Protein AF-A0A960HVT4-F1 (afdb_monomer_lite)

Sequence (441 aa):
MSGVLVDRPEQLAEAWLELVRDTERRHRLRAGAVRRAEACSWDATVDRFEEICEEAVQRHRRSLRLPRGSWSGPDERVSVDQLRHEGERAEDRPELSGIPVGTGRPGLQVVRDRPDLSIVLPAFNEAARLPRSIPQLAEHLASRSERTEVIVVDDGSTDDTLEVGTELLRSIPHSGVFSLGHHAGKGAAVRAGVARASGHRIVFMDADMATDLDYLDPLLAALEETHIAVGSRSAPGAVTSGVTPSSDAAHRAFNALARSVTGLDIADFQCGFKGFRGSTGRLLFHLLHERGYAFDVELLSMADRIGFEIAEIPVHWRAVRGSHVRIVVDSALMTYQVARITRRRQTQRLAALEAWHRSPDVAVDDLVREVGDRLPVPAPIVPWEKGVLVLLPFIEAVDTNDLARVVEQDLDGVLVRPTTVDAGSLLDPSNHRLRSALSAP

Foldseek 3Di:
DPDLPQVCLVVLLVLLVVLLVLLVVVVVCVVPDDDPVSVVVNVVSLVVLLVSLVVSVVVRVVVVPDDPPPPPDPPDDPDPVVVPPPPDDDPDDDDDDDADQDPDADAPDQAPDAWQEEEEEEDAQCLVQLVPQLVVVLVVCVPDPTQYEYEYEYQQYPDCCQVSNQVSCVSHPNYHYYYPNHRQADLQRRLSSLLVHQHQKYKYAYSNCQFPPVCVVVQVVVVVVFFKEAEACFPPPAAEEPDDPLLVVLQQSLQSLLCVLLVDPDRGLQHRIMMGRSQLSLVLSLQFDDRYRLSSSLSVSVCVLLPTDYHYDRTYGYDDPDDPDPSSVSSSVSSSVSNVSSVDQQFDKWKKKFKAFQDLPDDQVVLQVLLCVQQSGRHDWFDDDSHIMTTDRSHDLVVSVVSQVSSVVSDPRMHMDIDIDGVNLSSDPVNVRNSVRRRDD

Radius of gyration: 23.19 Å; chains: 1; bounding box: 62×63×54 Å

Structure (mmCIF, N/CA/C/O backbone):
data_AF-A0A960HVT4-F1
#
_entry.id   AF-A0A960HVT4-F1
#
loop_
_atom_site.group_PDB
_atom_site.id
_atom_site.type_symbol
_atom_site.label_atom_id
_atom_site.label_alt_id
_atom_site.label_comp_id
_atom_site.label_asym_id
_atom_site.label_entity_id
_atom_site.label_seq_id
_atom_site.pdbx_PDB_ins_code
_atom_site.Cartn_x
_atom_site.Cartn_y
_atom_site.Cartn_z
_atom_site.occupancy
_atom_site.B_iso_or_equiv
_atom_site.auth_seq_id
_atom_site.auth_comp_id
_atom_site.auth_asym_id
_atom_site.auth_atom_id
_atom_site.pdbx_PDB_model_num
ATOM 1 N N . MET A 1 1 ? 14.008 13.014 -8.179 1.00 33.91 1 MET A N 1
ATOM 2 C CA . MET A 1 1 ? 15.467 12.962 -7.865 1.00 33.91 1 MET A CA 1
ATOM 3 C C . MET A 1 1 ? 16.253 12.180 -8.936 1.00 33.91 1 MET A C 1
ATOM 5 O O . MET A 1 1 ? 17.021 11.275 -8.624 1.00 33.91 1 MET A O 1
ATOM 9 N N . SER A 1 2 ? 16.120 12.549 -10.210 1.00 29.23 2 SER A N 1
ATOM 10 C CA . SER A 1 2 ? 16.871 11.956 -11.322 1.00 29.23 2 SER A CA 1
ATOM 11 C C . SER A 1 2 ? 18.232 12.638 -11.444 1.00 29.23 2 SER A C 1
ATOM 13 O O . SER A 1 2 ? 18.390 13.586 -12.211 1.00 29.23 2 SER A O 1
ATOM 15 N N . GLY A 1 3 ? 19.216 12.223 -10.647 1.00 35.22 3 GLY A N 1
ATOM 16 C CA . GLY A 1 3 ? 20.543 12.803 -10.832 1.00 35.22 3 GLY A CA 1
ATOM 17 C C . GLY A 1 3 ? 21.586 12.640 -9.752 1.00 35.22 3 GLY A C 1
ATOM 18 O O . GLY A 1 3 ? 22.552 13.380 -9.854 1.00 35.22 3 GLY A O 1
ATOM 19 N N . VAL A 1 4 ? 21.484 11.713 -8.786 1.00 38.72 4 VAL A N 1
ATOM 20 C CA . VAL A 1 4 ? 22.649 11.398 -7.935 1.00 38.72 4 VAL A CA 1
ATOM 21 C C . VAL A 1 4 ? 23.735 10.767 -8.820 1.00 38.72 4 VAL A C 1
ATOM 23 O O . VAL A 1 4 ? 23.851 9.551 -8.943 1.00 38.72 4 VAL A O 1
ATOM 26 N N . LEU A 1 5 ? 24.505 11.609 -9.509 1.00 41.00 5 LEU A N 1
ATOM 27 C CA . LEU A 1 5 ? 25.819 11.286 -10.031 1.00 41.00 5 LEU A CA 1
ATOM 28 C C . LEU A 1 5 ? 26.685 11.099 -8.794 1.00 41.00 5 LEU A C 1
ATOM 30 O O . LEU A 1 5 ? 27.136 12.053 -8.163 1.00 41.00 5 LEU A O 1
ATOM 34 N N . VAL A 1 6 ? 26.817 9.845 -8.381 1.00 47.88 6 VAL A N 1
ATOM 35 C CA . VAL A 1 6 ? 27.831 9.458 -7.414 1.00 47.88 6 VAL A CA 1
ATOM 36 C C . VAL A 1 6 ? 29.154 9.634 -8.151 1.00 47.88 6 VAL A C 1
ATOM 38 O O . VAL A 1 6 ? 29.450 8.841 -9.033 1.00 47.88 6 VAL A O 1
ATOM 41 N N . ASP A 1 7 ? 29.931 10.672 -7.827 1.00 47.91 7 ASP A N 1
ATOM 42 C CA . ASP A 1 7 ? 31.234 10.958 -8.466 1.00 47.91 7 ASP A CA 1
ATOM 43 C C . ASP A 1 7 ? 32.242 9.795 -8.334 1.00 47.91 7 ASP A C 1
ATOM 45 O O . ASP A 1 7 ? 33.246 9.747 -9.039 1.00 47.91 7 ASP A O 1
ATOM 49 N N . ARG A 1 8 ? 31.982 8.839 -7.429 1.00 60.31 8 ARG A N 1
ATOM 50 C CA . ARG A 1 8 ? 32.751 7.597 -7.250 1.00 60.31 8 ARG A CA 1
ATOM 51 C C . ARG A 1 8 ? 31.817 6.385 -7.134 1.00 60.31 8 ARG A C 1
ATOM 53 O O . ARG A 1 8 ? 31.668 5.836 -6.041 1.00 60.31 8 ARG A O 1
ATOM 60 N N . PRO A 1 9 ? 31.164 5.962 -8.232 1.00 54.12 9 PRO A N 1
ATOM 61 C CA . PRO A 1 9 ? 30.212 4.853 -8.199 1.00 54.12 9 PRO A CA 1
ATOM 62 C C . PRO A 1 9 ? 30.898 3.532 -7.826 1.00 54.12 9 PRO A C 1
ATOM 64 O O . PRO A 1 9 ? 30.269 2.659 -7.242 1.00 54.12 9 PRO A O 1
ATOM 67 N N . GLU A 1 10 ? 32.202 3.417 -8.089 1.00 58.94 10 GLU A N 1
ATOM 68 C CA . GLU A 1 10 ? 33.007 2.240 -7.758 1.00 58.94 10 GLU A CA 1
ATOM 69 C C . GLU A 1 10 ? 33.188 2.046 -6.248 1.00 58.94 10 GLU A C 1
ATOM 71 O O . GLU A 1 10 ? 33.090 0.923 -5.771 1.00 58.94 10 GLU A O 1
ATOM 76 N N . GLN A 1 11 ? 33.346 3.125 -5.474 1.00 63.59 11 GLN A N 1
ATOM 77 C CA . GLN A 1 11 ? 33.455 3.033 -4.010 1.00 63.59 11 GLN A CA 1
ATOM 78 C C . GLN A 1 11 ? 32.131 2.621 -3.363 1.00 63.59 11 GLN A C 1
ATOM 80 O O . GLN A 1 11 ? 32.109 1.832 -2.423 1.00 63.59 11 GLN A O 1
ATOM 85 N N . LEU A 1 12 ? 31.020 3.140 -3.892 1.00 58.28 12 LEU A N 1
ATOM 86 C CA . LEU A 1 12 ? 29.679 2.753 -3.464 1.00 58.28 12 LEU A CA 1
ATOM 87 C C . LEU A 1 12 ? 29.401 1.280 -3.804 1.00 58.28 12 LEU A C 1
ATOM 89 O O . LEU A 1 12 ? 28.848 0.548 -2.988 1.00 58.28 12 LEU A O 1
ATOM 93 N N . ALA A 1 13 ? 29.819 0.844 -4.996 1.00 59.00 13 ALA A N 1
ATOM 94 C CA . ALA A 1 13 ? 29.702 -0.539 -5.436 1.00 59.00 13 ALA A CA 1
ATOM 95 C C . ALA A 1 13 ? 30.556 -1.489 -4.584 1.00 59.00 13 ALA A C 1
ATOM 97 O O . ALA A 1 13 ? 30.077 -2.554 -4.212 1.00 59.00 13 ALA A O 1
ATOM 98 N N . GLU A 1 14 ? 31.790 -1.111 -4.248 1.00 66.25 14 GLU A N 1
ATOM 99 C CA . GLU A 1 14 ? 32.691 -1.911 -3.414 1.00 66.25 14 GLU A CA 1
ATOM 100 C C . GLU A 1 14 ? 32.143 -2.076 -1.991 1.00 66.25 14 GLU A C 1
ATOM 102 O O . GLU A 1 14 ? 32.024 -3.204 -1.513 1.00 66.25 14 GLU A O 1
ATOM 107 N N . ALA A 1 15 ? 31.705 -0.980 -1.361 1.00 64.94 15 ALA A N 1
ATOM 108 C CA . ALA A 1 15 ? 31.087 -1.016 -0.036 1.00 64.94 15 ALA A CA 1
ATOM 109 C C . ALA A 1 15 ? 29.774 -1.824 -0.029 1.00 64.94 15 ALA A C 1
ATOM 111 O O . ALA A 1 15 ? 29.502 -2.580 0.903 1.00 64.94 15 ALA A O 1
ATOM 112 N N . TRP A 1 16 ? 28.970 -1.719 -1.094 1.00 62.62 16 TRP A N 1
ATOM 113 C CA . TRP A 1 16 ? 27.757 -2.523 -1.256 1.00 62.62 16 TRP A CA 1
ATOM 114 C C . TRP A 1 16 ? 28.079 -4.012 -1.435 1.00 62.62 16 TRP A C 1
ATOM 116 O O . TRP A 1 16 ? 27.457 -4.856 -0.793 1.00 62.62 16 TRP A O 1
ATOM 126 N N . LEU A 1 17 ? 29.075 -4.356 -2.256 1.00 66.50 17 LEU A N 1
ATOM 127 C CA . LEU A 1 17 ? 29.521 -5.739 -2.442 1.00 66.50 17 LEU A CA 1
ATOM 128 C C . LEU A 1 17 ? 30.077 -6.339 -1.148 1.00 66.50 17 LEU A C 1
ATOM 130 O O . LEU A 1 17 ? 29.849 -7.519 -0.886 1.00 66.50 17 LEU A O 1
ATOM 134 N N . GLU A 1 18 ? 30.793 -5.558 -0.340 1.00 71.69 18 GLU A N 1
ATOM 135 C CA . GLU A 1 18 ? 31.268 -5.980 0.980 1.00 71.69 18 GLU A CA 1
ATOM 136 C C . GLU A 1 18 ? 30.091 -6.309 1.909 1.00 71.69 18 GLU A C 1
ATOM 138 O O . GLU A 1 18 ? 30.036 -7.406 2.469 1.00 71.69 18 GLU A O 1
ATOM 143 N N . LEU A 1 19 ? 29.098 -5.420 1.979 1.00 67.88 19 LEU A N 1
ATOM 144 C CA . LEU A 1 19 ? 27.886 -5.624 2.768 1.00 67.88 19 LEU A CA 1
ATOM 145 C C . LEU A 1 19 ? 27.081 -6.849 2.300 1.00 67.88 19 LEU A C 1
ATOM 147 O O . LEU A 1 19 ? 26.645 -7.657 3.122 1.00 67.88 19 LEU A O 1
ATOM 151 N N . VAL A 1 20 ? 26.915 -7.038 0.985 1.00 64.31 20 VAL A N 1
ATOM 152 C CA . VAL A 1 20 ? 26.242 -8.218 0.412 1.00 64.31 20 VAL A CA 1
ATOM 153 C C . VAL A 1 20 ? 26.996 -9.500 0.770 1.00 64.31 20 VAL A C 1
ATOM 155 O O . VAL A 1 20 ? 26.377 -10.461 1.228 1.00 64.31 20 VAL A O 1
ATOM 158 N N . ARG A 1 21 ? 28.329 -9.524 0.633 1.00 69.06 21 ARG A N 1
ATOM 159 C CA . ARG A 1 21 ? 29.151 -10.694 0.994 1.00 69.06 21 ARG A CA 1
ATOM 160 C C . ARG A 1 21 ? 29.034 -11.041 2.476 1.00 69.06 21 ARG A C 1
ATOM 162 O O . ARG A 1 21 ? 28.941 -12.223 2.808 1.00 69.06 21 ARG A O 1
ATOM 169 N N . ASP A 1 22 ? 29.018 -10.045 3.358 1.00 68.38 22 ASP A N 1
ATOM 170 C CA . ASP A 1 22 ? 28.868 -10.275 4.798 1.00 68.38 22 ASP A CA 1
ATOM 171 C C . ASP A 1 22 ? 27.443 -10.747 5.159 1.00 68.38 22 ASP A C 1
ATOM 173 O O . ASP A 1 22 ? 27.266 -11.675 5.956 1.00 68.38 22 ASP A O 1
ATOM 177 N N . THR A 1 23 ? 26.423 -10.234 4.456 1.00 62.81 23 THR A N 1
ATOM 178 C CA . THR A 1 23 ? 25.032 -10.726 4.539 1.00 62.81 23 THR A CA 1
ATOM 179 C C . THR A 1 23 ? 24.932 -12.197 4.133 1.00 62.81 23 THR A C 1
ATOM 181 O O . THR A 1 23 ? 24.354 -13.014 4.853 1.00 62.81 23 THR A O 1
ATOM 184 N N . GLU A 1 24 ? 25.510 -12.565 2.986 1.00 63.91 24 GLU A N 1
ATOM 185 C CA . GLU A 1 24 ? 25.515 -13.946 2.499 1.00 63.91 24 GLU A CA 1
ATOM 186 C C . GLU A 1 24 ? 26.251 -14.885 3.454 1.00 63.91 24 GLU A C 1
ATOM 188 O O . GLU A 1 24 ? 25.811 -16.017 3.680 1.00 63.91 24 GLU A O 1
ATOM 193 N N . ARG A 1 25 ? 27.371 -14.428 4.026 1.00 67.19 25 ARG A N 1
ATOM 194 C CA . ARG A 1 25 ? 28.128 -15.179 5.030 1.00 67.19 25 ARG A CA 1
ATOM 195 C C . ARG A 1 25 ? 27.251 -15.477 6.243 1.00 67.19 25 ARG A C 1
ATOM 197 O O . ARG A 1 25 ? 27.186 -16.624 6.677 1.00 67.19 25 ARG A O 1
ATOM 204 N N . ARG A 1 26 ? 26.506 -14.489 6.738 1.00 63.78 26 ARG A N 1
ATOM 205 C CA . ARG A 1 26 ? 25.565 -14.659 7.854 1.00 63.78 26 ARG A CA 1
ATOM 206 C C . ARG A 1 26 ? 24.374 -15.536 7.538 1.00 63.78 26 ARG A C 1
ATOM 208 O O . ARG A 1 26 ? 23.984 -16.315 8.396 1.00 63.78 26 ARG A O 1
ATOM 215 N N . HIS A 1 27 ? 23.796 -15.441 6.344 1.00 56.75 27 HIS A N 1
ATOM 216 C CA . HIS A 1 27 ? 22.707 -16.336 5.949 1.00 56.75 27 HIS A CA 1
ATOM 217 C C . HIS A 1 27 ? 23.165 -17.800 5.966 1.00 56.75 27 HIS A C 1
ATOM 219 O O . HIS A 1 27 ? 22.446 -18.659 6.474 1.00 56.75 27 HIS A O 1
ATOM 225 N N . ARG A 1 28 ? 24.396 -18.075 5.511 1.00 58.94 28 ARG A N 1
ATOM 226 C CA . ARG A 1 28 ? 25.013 -19.408 5.614 1.00 58.94 28 ARG A CA 1
ATOM 227 C C . ARG A 1 28 ? 25.288 -19.824 7.064 1.00 58.94 28 ARG A C 1
ATOM 229 O O . ARG A 1 28 ? 25.157 -20.999 7.383 1.00 58.94 28 ARG A O 1
ATOM 236 N N . LEU A 1 29 ? 25.636 -18.880 7.941 1.00 55.75 29 LEU A N 1
ATOM 237 C CA . LEU A 1 29 ? 25.927 -19.144 9.356 1.00 55.75 29 LEU A CA 1
ATOM 238 C C . LEU A 1 29 ? 24.676 -19.214 10.254 1.00 55.75 29 LEU A C 1
ATOM 240 O O . LEU A 1 29 ? 24.694 -19.936 11.242 1.00 55.75 29 LEU A O 1
ATOM 244 N N . ARG A 1 30 ? 23.566 -18.532 9.936 1.00 48.78 30 ARG A N 1
ATOM 245 C CA . ARG A 1 30 ? 22.291 -18.604 10.687 1.00 48.78 30 ARG A CA 1
ATOM 246 C C . ARG A 1 30 ? 21.649 -19.994 10.634 1.00 48.78 30 ARG A C 1
ATOM 248 O O . ARG A 1 30 ? 20.931 -20.344 11.564 1.00 48.78 30 ARG A O 1
ATOM 255 N N . ALA A 1 31 ? 21.990 -20.815 9.638 1.00 48.84 31 ALA A N 1
ATOM 256 C CA . ALA A 1 31 ? 21.703 -22.253 9.641 1.00 48.84 31 ALA A CA 1
ATOM 257 C C . ALA A 1 31 ? 22.407 -23.017 10.794 1.00 48.84 31 ALA A C 1
ATOM 259 O O . ALA A 1 31 ? 22.105 -24.181 11.037 1.00 48.84 31 ALA A O 1
ATOM 260 N N . GLY A 1 32 ? 23.307 -22.360 11.536 1.00 46.69 32 GLY A N 1
ATOM 261 C CA . GLY A 1 32 ? 23.960 -22.852 12.746 1.00 46.69 32 GLY A CA 1
ATOM 262 C C . GLY A 1 32 ? 24.286 -21.716 13.729 1.00 46.69 32 GLY A C 1
ATOM 263 O O . GLY A 1 32 ? 25.438 -21.329 13.857 1.00 46.69 32 GLY A O 1
ATOM 264 N N . ALA A 1 33 ? 23.266 -21.178 14.411 1.00 52.72 33 ALA A N 1
ATOM 265 C CA . ALA A 1 33 ? 23.339 -20.351 15.633 1.00 52.72 33 ALA A CA 1
ATOM 266 C C . ALA A 1 33 ? 24.550 -19.384 15.779 1.00 52.72 33 ALA A C 1
ATOM 268 O O . ALA A 1 33 ? 25.591 -19.726 16.344 1.00 52.72 33 ALA A O 1
ATOM 269 N N . VAL A 1 34 ? 24.384 -18.119 15.370 1.00 51.41 34 VAL A N 1
ATOM 270 C CA . VAL A 1 34 ? 25.433 -17.078 15.456 1.00 51.41 34 VAL A CA 1
ATOM 271 C C . VAL A 1 34 ? 25.384 -16.263 16.762 1.00 51.41 34 VAL A C 1
ATOM 273 O O . VAL A 1 34 ? 24.319 -15.933 17.279 1.00 51.41 34 VAL A O 1
ATOM 276 N N . ARG A 1 35 ? 26.578 -15.917 17.281 1.00 53.00 35 ARG A N 1
ATOM 277 C CA . ARG A 1 35 ? 26.864 -15.213 18.551 1.00 53.00 35 ARG A CA 1
ATOM 278 C C . ARG A 1 35 ? 26.806 -13.673 18.449 1.00 53.00 35 ARG A C 1
ATOM 280 O O . ARG A 1 35 ? 27.122 -13.093 17.416 1.00 53.00 35 ARG A O 1
ATOM 287 N N . ARG A 1 36 ? 26.546 -13.006 19.590 1.00 47.22 36 ARG A N 1
ATOM 288 C CA . ARG A 1 36 ? 26.490 -11.531 19.798 1.00 47.22 36 ARG A CA 1
ATOM 289 C C . ARG A 1 36 ? 27.664 -10.709 19.231 1.00 47.22 36 ARG A C 1
ATOM 291 O O . ARG A 1 36 ? 27.467 -9.546 18.906 1.00 47.22 36 ARG A O 1
ATOM 298 N N . ALA A 1 37 ? 28.868 -11.272 19.128 1.00 50.16 37 ALA A N 1
ATOM 299 C CA . ALA A 1 37 ? 30.045 -10.542 18.642 1.00 50.16 37 ALA A CA 1
ATOM 300 C C . ALA A 1 37 ? 29.955 -10.206 17.144 1.00 50.16 37 ALA A C 1
ATOM 302 O O . ALA A 1 37 ? 30.357 -9.121 16.733 1.00 50.16 37 ALA A O 1
ATOM 303 N N . GLU A 1 38 ? 29.369 -11.097 16.340 1.00 54.59 38 GLU A N 1
ATOM 304 C CA . GLU A 1 38 ? 29.160 -10.817 14.921 1.00 54.59 38 GLU A CA 1
ATOM 305 C C . GLU A 1 38 ? 28.093 -9.737 14.750 1.00 54.59 38 GLU A C 1
ATOM 307 O O . GLU A 1 38 ? 28.285 -8.868 13.905 1.00 54.59 38 GLU A O 1
ATOM 312 N N . ALA A 1 39 ? 27.015 -9.742 15.560 1.00 51.84 39 ALA A N 1
ATOM 313 C CA . ALA A 1 39 ? 25.952 -8.719 15.559 1.00 51.84 39 ALA A CA 1
ATOM 314 C C . ALA A 1 39 ? 26.528 -7.296 15.615 1.00 51.84 39 ALA A C 1
ATOM 316 O O . ALA A 1 39 ? 26.250 -6.499 14.727 1.00 51.84 39 ALA A O 1
ATOM 317 N N . CYS A 1 40 ? 27.436 -7.055 16.562 1.00 51.56 40 CYS A N 1
ATOM 318 C CA . CYS A 1 40 ? 28.108 -5.768 16.745 1.00 51.56 40 CYS A CA 1
ATOM 319 C C . CYS A 1 40 ? 28.983 -5.368 15.537 1.00 51.56 40 CYS A C 1
ATOM 321 O O . CYS A 1 40 ? 29.020 -4.206 15.147 1.00 51.56 40 CYS A O 1
ATOM 323 N N . SER A 1 41 ? 29.655 -6.338 14.901 1.00 63.84 41 SER A N 1
ATOM 324 C CA . SER A 1 41 ? 30.448 -6.089 13.686 1.00 63.84 41 SER A CA 1
ATOM 325 C C . SER A 1 41 ? 29.584 -5.678 12.495 1.00 63.84 41 SER A C 1
ATOM 327 O O . SER A 1 41 ? 30.042 -4.923 11.650 1.00 63.84 41 SER A O 1
ATOM 329 N N . TRP A 1 42 ? 28.352 -6.175 12.416 1.00 60.50 42 TRP A N 1
ATOM 330 C CA . TRP A 1 42 ? 27.428 -5.846 11.333 1.00 60.50 42 TRP A CA 1
ATOM 331 C C . TRP A 1 42 ? 26.794 -4.484 11.499 1.00 60.50 42 TRP A C 1
ATOM 333 O O . TRP A 1 42 ? 26.709 -3.756 10.519 1.00 60.50 42 TRP A O 1
ATOM 343 N N . ASP A 1 43 ? 26.405 -4.126 12.722 1.00 62.34 43 ASP A N 1
ATOM 344 C CA . ASP A 1 43 ? 25.918 -2.777 13.000 1.00 62.34 43 ASP A CA 1
ATOM 345 C C . ASP A 1 43 ? 26.989 -1.750 12.611 1.00 62.34 43 ASP A C 1
ATOM 347 O O . ASP A 1 43 ? 26.680 -0.801 11.904 1.00 62.34 43 ASP A O 1
ATOM 351 N N . ALA A 1 44 ? 28.265 -2.022 12.915 1.00 66.50 44 ALA A N 1
ATOM 352 C CA . ALA A 1 44 ? 29.384 -1.187 12.478 1.00 66.50 44 ALA A CA 1
ATOM 353 C C . ALA A 1 44 ? 29.582 -1.157 10.945 1.00 66.50 44 ALA A C 1
ATOM 355 O O . ALA A 1 44 ? 29.906 -0.109 10.384 1.00 66.50 44 ALA A O 1
ATOM 356 N N . THR A 1 45 ? 29.397 -2.283 10.244 1.00 65.31 45 THR A N 1
ATOM 357 C CA . THR A 1 45 ? 29.458 -2.334 8.769 1.00 65.31 45 THR A CA 1
ATOM 358 C C . THR A 1 45 ? 28.318 -1.535 8.135 1.00 65.31 45 THR A C 1
ATOM 360 O O . THR A 1 45 ? 28.546 -0.786 7.185 1.00 65.31 45 THR A O 1
ATOM 363 N N . VAL A 1 46 ? 27.104 -1.659 8.678 1.00 64.19 46 VAL A N 1
ATOM 364 C CA . VAL A 1 46 ? 25.932 -0.882 8.264 1.00 64.19 46 VAL A CA 1
ATOM 365 C C . VAL A 1 46 ? 26.161 0.603 8.545 1.00 64.19 46 VAL A C 1
ATOM 367 O O . VAL A 1 46 ? 25.980 1.397 7.631 1.00 64.19 46 VAL A O 1
ATOM 370 N N . ASP A 1 47 ? 26.649 0.975 9.732 1.00 65.06 47 ASP A N 1
ATOM 371 C CA . ASP A 1 47 ? 26.973 2.363 10.104 1.00 65.06 47 ASP A CA 1
ATOM 372 C C . ASP A 1 47 ? 27.960 2.996 9.120 1.00 65.06 47 ASP A C 1
ATOM 374 O O . ASP A 1 47 ? 27.746 4.098 8.614 1.00 65.06 47 ASP A O 1
ATOM 378 N N . ARG A 1 48 ? 29.036 2.273 8.795 1.00 66.38 48 ARG A N 1
ATOM 379 C CA . ARG A 1 48 ? 30.052 2.736 7.846 1.00 66.38 48 ARG A CA 1
ATOM 380 C C . ARG A 1 48 ? 29.485 2.893 6.436 1.00 66.38 48 ARG A C 1
ATOM 382 O O . ARG A 1 48 ? 29.832 3.837 5.727 1.00 66.38 48 ARG A O 1
ATOM 389 N N . PHE A 1 49 ? 28.627 1.968 6.014 1.00 64.12 49 PHE A N 1
ATOM 390 C CA . PHE A 1 49 ? 27.943 2.063 4.730 1.00 64.12 49 PHE A CA 1
ATOM 391 C C . PHE A 1 49 ? 26.963 3.249 4.699 1.00 64.12 49 PHE A C 1
ATOM 393 O O . PHE A 1 49 ? 26.901 3.964 3.693 1.00 64.12 49 PHE A O 1
ATOM 400 N N . GLU A 1 50 ? 26.243 3.496 5.800 1.00 63.91 50 GLU A N 1
ATOM 401 C CA . GLU A 1 50 ? 25.366 4.657 5.961 1.00 63.91 50 GLU A CA 1
ATOM 402 C C . GLU A 1 50 ? 26.152 5.965 5.831 1.00 63.91 50 GLU A C 1
ATOM 404 O O . GLU A 1 50 ? 25.758 6.825 5.042 1.00 63.91 50 GLU A O 1
ATOM 409 N N . GLU A 1 51 ? 27.295 6.088 6.509 1.00 66.94 51 GLU A N 1
ATOM 410 C CA . GLU A 1 51 ? 28.161 7.271 6.450 1.00 66.94 51 GLU A CA 1
ATOM 411 C C . GLU A 1 51 ? 28.616 7.575 5.010 1.00 66.94 51 GLU A C 1
ATOM 413 O O . GLU A 1 51 ? 28.457 8.697 4.522 1.00 66.94 51 GLU A O 1
ATOM 418 N N . ILE A 1 52 ? 29.087 6.561 4.273 1.00 63.78 52 ILE A N 1
ATOM 419 C CA . ILE A 1 52 ? 29.515 6.702 2.869 1.00 63.78 52 ILE A CA 1
ATOM 420 C C . ILE A 1 52 ? 28.357 7.181 1.976 1.00 63.78 52 ILE A C 1
ATOM 422 O O . ILE A 1 52 ? 28.538 8.064 1.126 1.00 63.78 52 ILE A O 1
ATOM 426 N N . CYS A 1 53 ? 27.160 6.617 2.159 1.00 59.84 53 CYS A N 1
ATOM 427 C CA . CYS A 1 53 ? 25.976 6.991 1.388 1.00 59.84 53 CYS A CA 1
ATOM 428 C C . CYS A 1 53 ? 25.501 8.410 1.719 1.00 59.84 53 CYS A C 1
ATOM 430 O O . CYS A 1 53 ? 25.201 9.189 0.807 1.00 59.84 53 CYS A O 1
ATOM 432 N N . GLU A 1 54 ? 25.468 8.781 3.000 1.00 63.81 54 GLU A N 1
ATOM 433 C CA . GLU A 1 54 ? 25.103 10.128 3.436 1.00 63.81 54 GLU A CA 1
ATOM 434 C C . GLU A 1 54 ? 26.059 11.174 2.889 1.00 63.81 54 GLU A C 1
ATOM 436 O O . GLU A 1 54 ? 25.614 12.195 2.360 1.00 63.81 54 GLU A O 1
ATOM 441 N N . GLU A 1 55 ? 27.363 10.916 2.938 1.00 64.81 55 GLU A N 1
ATOM 442 C CA . GLU A 1 55 ? 28.352 11.801 2.343 1.00 64.81 55 GLU A CA 1
ATOM 443 C C . GLU A 1 55 ? 28.142 11.972 0.833 1.00 64.81 55 GLU A C 1
ATOM 445 O O . GLU A 1 55 ? 28.227 13.094 0.321 1.00 64.81 55 GLU A O 1
ATOM 450 N N . ALA A 1 56 ? 27.851 10.888 0.106 1.00 58.66 56 ALA A N 1
ATOM 451 C CA . ALA A 1 56 ? 27.568 10.940 -1.327 1.00 58.66 56 ALA A CA 1
ATOM 452 C C . ALA A 1 56 ? 26.315 11.784 -1.630 1.00 58.66 56 ALA A C 1
ATOM 454 O O . ALA A 1 56 ? 26.354 12.672 -2.488 1.00 58.66 56 ALA A O 1
ATOM 455 N N . VAL A 1 57 ? 25.229 11.587 -0.873 1.00 54.16 57 VAL A N 1
ATOM 456 C CA . VAL A 1 57 ? 23.983 12.363 -1.002 1.00 54.16 57 VAL A CA 1
ATOM 457 C C . VAL A 1 57 ? 24.196 13.834 -0.630 1.00 54.16 57 VAL A C 1
ATOM 459 O O . VAL A 1 57 ? 23.725 14.731 -1.335 1.00 54.16 57 VAL A O 1
ATOM 462 N N . GLN A 1 58 ? 24.917 14.116 0.458 1.00 58.62 58 GLN A N 1
ATOM 463 C CA . GLN A 1 58 ? 25.206 15.479 0.905 1.00 58.62 58 GLN A CA 1
ATOM 464 C C . GLN A 1 58 ? 26.092 16.231 -0.093 1.00 58.62 58 GLN A C 1
ATOM 466 O O . GLN A 1 58 ? 25.816 17.397 -0.382 1.00 58.62 58 GLN A O 1
ATOM 471 N N . ARG A 1 59 ? 27.130 15.592 -0.649 1.00 58.97 59 ARG A N 1
ATOM 472 C CA . ARG A 1 59 ? 27.968 16.193 -1.702 1.00 58.97 59 ARG A CA 1
ATOM 473 C C . ARG A 1 59 ? 27.155 16.489 -2.953 1.00 58.97 59 ARG A C 1
ATOM 475 O O . ARG A 1 59 ? 27.251 17.598 -3.473 1.00 58.97 59 ARG A O 1
ATOM 482 N N . HIS A 1 60 ? 26.291 15.565 -3.369 1.00 49.22 60 HIS A N 1
ATOM 483 C CA . HIS A 1 60 ? 25.403 15.792 -4.502 1.00 49.22 60 HIS A CA 1
ATOM 484 C C . HIS A 1 60 ? 24.467 16.994 -4.264 1.00 49.22 60 HIS A C 1
ATOM 486 O O . HIS A 1 60 ? 24.402 17.906 -5.090 1.00 49.22 60 HIS A O 1
ATOM 492 N N . ARG A 1 61 ? 23.844 17.094 -3.080 1.00 45.47 61 ARG A N 1
ATOM 493 C CA . ARG A 1 61 ? 23.040 18.271 -2.690 1.00 45.47 61 ARG A CA 1
ATOM 494 C C . ARG A 1 61 ? 23.839 19.579 -2.712 1.00 45.47 61 ARG A C 1
ATOM 496 O O . ARG A 1 61 ? 23.304 20.602 -3.126 1.00 45.47 61 ARG A O 1
ATOM 503 N N . ARG A 1 62 ? 25.111 19.560 -2.292 1.00 51.34 62 ARG A N 1
ATOM 504 C CA . ARG A 1 62 ? 26.007 20.734 -2.341 1.00 51.34 62 ARG A CA 1
ATOM 505 C C . ARG A 1 62 ? 26.396 21.110 -3.778 1.00 51.34 62 ARG A C 1
ATOM 507 O O . ARG A 1 62 ? 26.513 22.297 -4.070 1.00 51.34 62 ARG A O 1
ATOM 514 N N . SER A 1 63 ? 26.565 20.126 -4.665 1.00 41.72 63 SER A N 1
ATOM 515 C CA . SER A 1 63 ? 26.925 20.336 -6.076 1.00 41.72 63 SER A CA 1
ATOM 516 C C . SER A 1 63 ? 25.813 20.999 -6.897 1.00 41.72 63 SER A C 1
ATOM 518 O O . SER A 1 63 ? 26.102 21.746 -7.826 1.00 41.72 63 SER A O 1
ATOM 520 N N . LEU A 1 64 ? 24.549 20.813 -6.502 1.00 38.22 64 LEU A N 1
ATOM 521 C CA . LEU A 1 64 ? 23.387 21.341 -7.218 1.00 38.22 64 LEU A CA 1
ATOM 522 C C . LEU A 1 64 ? 23.125 22.847 -7.018 1.00 38.22 64 LEU A C 1
ATOM 524 O O . LEU A 1 64 ? 22.196 23.341 -7.645 1.00 38.22 64 LEU A O 1
ATOM 528 N N . ARG A 1 65 ? 23.885 23.572 -6.167 1.00 37.91 65 ARG A N 1
ATOM 529 C CA . ARG A 1 65 ? 23.670 25.002 -5.804 1.00 37.91 65 ARG A CA 1
ATOM 530 C C . ARG A 1 65 ? 22.195 25.440 -5.888 1.00 37.91 65 ARG A C 1
ATOM 532 O O . ARG A 1 65 ? 21.873 26.477 -6.461 1.00 37.91 65 ARG A O 1
ATOM 539 N N . LEU A 1 66 ? 21.287 24.667 -5.296 1.00 33.75 66 LEU A N 1
ATOM 540 C CA . LEU A 1 66 ? 19.947 25.173 -5.040 1.00 33.75 66 LEU A CA 1
ATOM 541 C C . LEU A 1 66 ? 20.088 26.210 -3.917 1.00 33.75 66 LEU A C 1
ATOM 543 O O . LEU A 1 66 ? 20.819 25.942 -2.952 1.00 33.75 66 LEU A O 1
ATOM 547 N N . PRO A 1 67 ? 19.472 27.401 -4.033 1.00 27.12 67 PRO A N 1
ATOM 548 C CA . PRO A 1 67 ? 19.506 28.387 -2.965 1.00 27.12 67 PRO A CA 1
ATOM 549 C C . PRO A 1 67 ? 19.101 27.719 -1.654 1.00 27.12 67 PRO A C 1
ATOM 551 O O . PRO A 1 67 ? 18.227 26.849 -1.644 1.00 27.12 67 PRO A O 1
ATOM 554 N N . ARG A 1 68 ? 19.715 28.129 -0.539 1.00 32.62 68 ARG A N 1
ATOM 555 C CA . ARG A 1 68 ? 19.184 27.836 0.796 1.00 32.62 68 ARG A CA 1
ATOM 556 C C . ARG A 1 68 ? 17.843 28.563 0.941 1.00 32.62 68 ARG A C 1
ATOM 558 O O . ARG A 1 68 ? 17.763 29.590 1.600 1.00 32.62 68 ARG A O 1
ATOM 565 N N . GLY A 1 69 ? 16.803 28.048 0.298 1.00 27.27 69 GLY A N 1
ATOM 566 C CA . GLY A 1 69 ? 15.440 28.282 0.716 1.00 27.27 69 GLY A CA 1
ATOM 567 C C . GLY A 1 69 ? 15.286 27.548 2.034 1.00 27.27 69 GLY A C 1
ATOM 568 O O . GLY A 1 69 ? 15.298 26.318 2.076 1.00 27.27 69 GLY A O 1
ATOM 569 N N . SER A 1 70 ? 15.225 28.307 3.119 1.00 28.31 70 SER A N 1
ATOM 570 C CA . SER A 1 70 ? 14.634 27.855 4.366 1.00 28.31 70 SER A CA 1
ATOM 571 C C . SER A 1 70 ? 13.203 27.420 4.063 1.00 28.31 70 SER A C 1
ATOM 573 O O . SER A 1 70 ? 12.290 28.238 4.057 1.00 28.31 70 SER A O 1
ATOM 575 N N . TRP A 1 71 ? 13.003 26.141 3.761 1.00 28.12 71 TRP A N 1
ATOM 576 C CA . TRP A 1 71 ? 11.673 25.559 3.818 1.00 28.12 71 TRP A CA 1
ATOM 577 C C . TRP A 1 71 ? 11.370 25.290 5.293 1.00 28.12 71 TRP A C 1
ATOM 579 O O . TRP A 1 71 ? 11.595 24.201 5.816 1.00 28.12 71 TRP A O 1
ATOM 589 N N . SER A 1 72 ? 10.925 26.333 5.989 1.00 25.48 72 SER A N 1
ATOM 590 C CA . SER A 1 72 ? 9.791 26.178 6.891 1.00 25.48 72 SER A CA 1
ATOM 591 C C . SER A 1 72 ? 8.624 25.701 6.024 1.00 25.48 72 SER A C 1
ATOM 593 O O . SER A 1 72 ? 8.478 26.164 4.891 1.00 25.48 72 SER A O 1
ATOM 595 N N . GLY A 1 73 ? 7.812 24.759 6.510 1.00 27.00 73 GLY A N 1
ATOM 596 C CA . GLY A 1 73 ? 6.528 24.465 5.865 1.00 27.00 73 GLY A CA 1
ATOM 597 C C . GLY A 1 73 ? 5.716 25.754 5.658 1.00 27.00 73 GLY A C 1
ATOM 598 O O . GLY A 1 73 ? 6.122 26.806 6.155 1.00 27.00 73 GLY A O 1
ATOM 599 N N . PRO A 1 74 ? 4.592 25.725 4.925 1.00 30.53 74 PRO A N 1
ATOM 600 C CA . PRO A 1 74 ? 3.745 26.903 4.797 1.00 30.53 74 PRO A CA 1
ATOM 601 C C . PRO A 1 74 ? 3.173 27.257 6.177 1.00 30.53 74 PRO A C 1
ATOM 603 O O . PRO A 1 74 ? 2.127 26.766 6.582 1.00 30.53 74 PRO A O 1
ATOM 606 N N . ASP A 1 75 ? 3.921 28.081 6.895 1.00 27.78 75 ASP A N 1
ATOM 607 C CA . ASP A 1 75 ? 3.570 28.791 8.112 1.00 27.78 75 ASP A CA 1
ATOM 608 C C . ASP A 1 75 ? 3.569 30.275 7.721 1.00 27.78 75 ASP A C 1
ATOM 610 O O . ASP A 1 75 ? 4.316 31.103 8.230 1.00 27.78 75 ASP A O 1
ATOM 614 N N . GLU A 1 76 ? 2.772 30.597 6.701 1.00 26.39 76 GLU A N 1
ATOM 615 C CA . GLU A 1 76 ? 2.393 31.966 6.385 1.00 26.39 76 GLU A CA 1
ATOM 616 C C . GLU A 1 76 ? 0.872 31.983 6.273 1.00 26.39 76 GLU A C 1
ATOM 618 O O . GLU A 1 76 ? 0.263 31.421 5.361 1.00 26.39 76 GLU A O 1
ATOM 623 N N . ARG A 1 77 ? 0.256 32.555 7.309 1.00 28.39 77 ARG A N 1
ATOM 624 C CA . ARG A 1 77 ? -1.177 32.801 7.405 1.00 28.39 77 ARG A CA 1
ATOM 625 C C . ARG A 1 77 ? -1.584 33.717 6.255 1.00 28.39 77 ARG A C 1
ATOM 627 O O . ARG A 1 77 ? -1.424 34.929 6.356 1.00 28.39 77 ARG A O 1
ATOM 634 N N . VAL A 1 78 ? -2.165 33.154 5.203 1.00 24.92 78 VAL A N 1
ATOM 635 C CA . VAL A 1 78 ? -3.015 33.939 4.307 1.00 24.92 78 VAL A CA 1
ATOM 636 C C . VAL A 1 78 ? -4.312 34.183 5.070 1.00 24.92 78 VAL A C 1
ATOM 638 O O . VAL A 1 78 ? -5.017 33.238 5.429 1.00 24.92 78 VAL A O 1
ATOM 641 N N . SER A 1 79 ? -4.587 35.442 5.416 1.00 25.67 79 SER A N 1
ATOM 642 C CA . SER A 1 79 ? -5.856 35.786 6.051 1.00 25.67 79 SER A CA 1
ATOM 643 C C . SER A 1 79 ? -6.991 35.578 5.046 1.00 25.67 79 SER A C 1
ATOM 645 O O . SER A 1 79 ? -6.844 35.805 3.844 1.00 25.67 79 SER A O 1
ATOM 647 N N . VAL A 1 80 ? -8.142 35.155 5.563 1.00 30.88 80 VAL A N 1
ATOM 648 C CA . VAL A 1 80 ? -9.366 34.847 4.807 1.00 30.88 80 VAL A CA 1
ATOM 649 C C . VAL A 1 80 ? -9.873 36.044 3.972 1.00 30.88 80 VAL A C 1
ATOM 651 O O . VAL A 1 80 ? -10.681 35.861 3.065 1.00 30.88 80 VAL A O 1
ATOM 654 N N . ASP A 1 81 ? -9.353 37.255 4.194 1.00 28.31 81 ASP A N 1
ATOM 655 C CA . ASP A 1 81 ? -9.735 38.457 3.445 1.00 28.31 81 ASP A CA 1
ATOM 656 C C . ASP A 1 81 ? -9.036 38.604 2.083 1.00 28.31 81 ASP A C 1
ATOM 658 O O . ASP A 1 81 ? -9.573 39.271 1.198 1.00 28.31 81 ASP A O 1
ATOM 662 N N . GLN A 1 82 ? -7.886 37.960 1.852 1.00 28.61 82 GLN A N 1
ATOM 663 C CA . GLN A 1 82 ? -7.135 38.141 0.599 1.00 28.61 82 GLN A CA 1
ATOM 664 C C . GLN A 1 82 ? -7.684 37.325 -0.585 1.00 28.61 82 GLN A C 1
ATOM 666 O O . GLN A 1 82 ? -7.451 37.683 -1.735 1.00 28.61 82 GLN A O 1
ATOM 671 N N . LEU A 1 83 ? -8.488 36.287 -0.328 1.00 28.06 83 LEU A N 1
ATOM 672 C CA . LEU A 1 83 ? -9.119 35.453 -1.365 1.00 28.06 83 LEU A CA 1
ATOM 673 C C . LEU A 1 83 ? -10.459 36.011 -1.882 1.00 28.06 83 LEU A C 1
ATOM 675 O O . LEU A 1 83 ? -11.087 35.406 -2.746 1.00 28.06 83 LEU A O 1
ATOM 679 N N . ARG A 1 84 ? -10.914 37.170 -1.385 1.00 28.12 84 ARG A N 1
ATOM 680 C CA . ARG A 1 84 ? -12.189 37.784 -1.798 1.00 28.12 84 ARG A CA 1
ATOM 681 C C . ARG A 1 84 ? -12.100 38.720 -3.010 1.00 28.12 84 ARG A C 1
ATOM 683 O O . ARG A 1 84 ? -13.139 39.235 -3.414 1.00 28.12 84 ARG A O 1
ATOM 690 N N . HIS A 1 85 ? -10.923 38.970 -3.593 1.00 28.53 85 HIS A N 1
ATOM 691 C CA . HIS A 1 85 ? -10.765 40.001 -4.639 1.00 28.53 85 HIS A CA 1
ATOM 692 C C . HIS A 1 85 ? -10.122 39.566 -5.966 1.00 28.53 85 HIS A C 1
ATOM 694 O O . HIS A 1 85 ? -9.910 40.412 -6.826 1.00 28.53 85 HIS A O 1
ATOM 700 N N . GLU A 1 86 ? -9.915 38.270 -6.208 1.00 26.16 86 GLU A N 1
ATOM 701 C CA . GLU A 1 86 ? -9.442 37.773 -7.520 1.00 26.16 86 GLU A CA 1
ATOM 702 C C . GLU A 1 86 ? -10.518 36.980 -8.292 1.00 26.16 86 GLU A C 1
ATOM 704 O O . GLU A 1 86 ? -10.221 36.243 -9.227 1.00 26.16 86 GLU A O 1
ATOM 709 N N . GLY A 1 87 ? -11.792 37.161 -7.924 1.00 26.27 87 GLY A N 1
ATOM 710 C CA . GLY A 1 87 ? -12.955 36.500 -8.531 1.00 26.27 87 GLY A CA 1
ATOM 711 C C . GLY A 1 87 ? -13.546 37.177 -9.774 1.00 26.27 87 GLY A C 1
ATOM 712 O O . GLY A 1 87 ? -14.630 36.795 -10.198 1.00 26.27 87 GLY A O 1
ATOM 713 N N . GLU A 1 88 ? -12.883 38.168 -10.371 1.00 29.20 88 GLU A N 1
ATOM 714 C CA . GLU A 1 88 ? -13.409 38.877 -11.545 1.00 29.20 88 GLU A CA 1
ATOM 715 C C . GLU A 1 88 ? -12.316 39.078 -12.600 1.00 29.20 88 GLU A C 1
ATOM 717 O O . GLU A 1 88 ? -11.666 40.122 -12.637 1.00 29.20 88 GLU A O 1
ATOM 722 N N . ARG A 1 89 ? -12.098 38.049 -13.435 1.00 29.64 89 ARG A N 1
ATOM 723 C CA . ARG A 1 89 ? -11.732 38.108 -14.873 1.00 29.64 89 ARG A CA 1
ATOM 724 C C . ARG A 1 89 ? -11.157 36.765 -15.334 1.00 29.64 89 ARG A C 1
ATOM 726 O O . ARG A 1 89 ? -9.945 36.582 -15.388 1.00 29.64 89 ARG A O 1
ATOM 733 N N . ALA A 1 90 ? -12.039 35.849 -15.717 1.00 26.75 90 ALA A N 1
ATOM 734 C CA . ALA A 1 90 ? -11.716 34.739 -16.613 1.00 26.75 90 ALA A CA 1
ATOM 735 C C . ALA A 1 90 ? -13.017 34.202 -17.235 1.00 26.75 90 ALA A C 1
ATOM 737 O O . ALA A 1 90 ? -13.417 33.071 -16.982 1.00 26.75 90 ALA A O 1
ATOM 738 N N . GLU A 1 91 ? -13.706 35.042 -18.008 1.00 27.77 91 GLU A N 1
ATOM 739 C CA . GLU A 1 91 ? -14.708 34.577 -18.974 1.00 27.77 91 GLU A CA 1
ATOM 740 C C . GLU A 1 91 ? -13.994 34.235 -20.298 1.00 27.77 91 GLU A C 1
ATOM 742 O O . GLU A 1 91 ? -12.993 34.866 -20.641 1.00 27.77 91 GLU A O 1
ATOM 747 N N . ASP A 1 92 ? -14.519 33.225 -21.000 1.00 27.38 92 ASP A N 1
ATOM 748 C CA . ASP A 1 92 ? -14.094 32.632 -22.284 1.00 27.38 92 ASP A CA 1
ATOM 749 C C . ASP A 1 92 ? -13.005 31.538 -22.280 1.00 27.38 92 ASP A C 1
ATOM 751 O O . ASP A 1 92 ? -11.905 31.702 -22.814 1.00 27.38 92 ASP A O 1
ATOM 755 N N . ARG A 1 93 ? -13.381 30.328 -21.827 1.00 25.84 93 ARG A N 1
ATOM 756 C CA . ARG A 1 93 ? -12.960 29.052 -22.450 1.00 25.84 93 ARG A CA 1
ATOM 757 C C . ARG A 1 93 ? -14.107 28.027 -22.419 1.00 25.84 93 ARG A C 1
ATOM 759 O O . ARG A 1 93 ? -14.797 27.951 -21.407 1.00 25.84 93 ARG A O 1
ATOM 766 N N . PRO A 1 94 ? -14.324 27.251 -23.499 1.00 23.78 94 PRO A N 1
ATOM 767 C CA . PRO A 1 94 ? -15.481 26.369 -23.618 1.00 23.78 94 PRO A CA 1
ATOM 768 C C . PRO A 1 94 ? -15.396 25.186 -22.646 1.00 23.78 94 PRO A C 1
ATOM 770 O O . PRO A 1 94 ? -14.336 24.585 -22.463 1.00 23.78 94 PRO A O 1
ATOM 773 N N . GLU A 1 95 ? -16.540 24.877 -22.040 1.00 24.06 95 GLU A N 1
ATOM 774 C CA . GLU A 1 95 ? -16.762 23.824 -21.052 1.00 24.06 95 GLU A CA 1
ATOM 775 C C . GLU A 1 95 ? -16.382 22.432 -21.590 1.00 24.06 95 GLU A C 1
ATOM 777 O O . GLU A 1 95 ? -17.018 21.895 -22.496 1.00 24.06 95 GLU A O 1
ATOM 782 N N . LEU A 1 96 ? -15.358 21.819 -20.989 1.00 25.48 96 LEU A N 1
ATOM 783 C CA . LEU A 1 96 ? -15.099 20.380 -21.054 1.00 25.48 96 LEU A CA 1
ATOM 784 C C . LEU A 1 96 ? -15.572 19.768 -19.734 1.00 25.48 96 LEU A C 1
ATOM 786 O O . LEU A 1 96 ? -14.885 19.814 -18.715 1.00 25.48 96 LEU A O 1
ATOM 790 N N . SER A 1 97 ? -16.785 19.227 -19.746 1.00 23.16 97 SER A N 1
ATOM 791 C CA . SER A 1 97 ? -17.388 18.535 -18.614 1.00 23.16 97 SER A CA 1
ATOM 792 C C . SER A 1 97 ? -16.660 17.218 -18.303 1.00 23.16 97 SER A C 1
ATOM 794 O O . SER A 1 97 ? -16.615 16.331 -19.154 1.00 23.16 97 SER A O 1
ATOM 796 N N . GLY A 1 98 ? -16.194 17.050 -17.058 1.00 27.77 98 GLY A N 1
ATOM 797 C CA . GLY A 1 98 ? -16.326 15.760 -16.364 1.00 27.77 98 GLY A CA 1
ATOM 798 C C . GLY A 1 98 ? -15.090 15.008 -15.855 1.00 27.77 98 GLY A C 1
ATOM 799 O O . GLY A 1 98 ? -15.285 13.909 -15.349 1.00 27.77 98 GLY A O 1
ATOM 800 N N . ILE A 1 99 ? -13.856 15.528 -15.922 1.00 30.44 99 ILE A N 1
ATOM 801 C CA . ILE A 1 99 ? -12.682 14.837 -15.335 1.00 30.44 99 ILE A CA 1
ATOM 802 C C . ILE A 1 99 ? -11.874 15.823 -14.480 1.00 30.44 99 ILE A C 1
ATOM 804 O O . ILE A 1 99 ? -11.371 16.809 -15.024 1.00 30.44 99 ILE A O 1
ATOM 808 N N . PRO A 1 100 ? -11.726 15.611 -13.158 1.00 35.84 100 PRO A N 1
ATOM 809 C CA . PRO A 1 100 ? -10.949 16.516 -12.327 1.00 35.84 100 PRO A CA 1
ATOM 810 C C . PRO A 1 100 ? -9.449 16.291 -12.563 1.00 35.84 100 PRO A C 1
ATOM 812 O O . PRO A 1 100 ? -8.822 15.451 -11.924 1.00 35.84 100 PRO A O 1
ATOM 815 N N . VAL A 1 101 ? -8.851 17.090 -13.448 1.00 35.31 101 VAL A N 1
ATOM 816 C CA . VAL A 1 101 ? -7.396 17.312 -13.467 1.00 35.31 101 VAL A CA 1
ATOM 817 C C . VAL A 1 101 ? -7.070 18.230 -12.286 1.00 35.31 101 VAL A C 1
ATOM 819 O O . VAL A 1 101 ? -7.041 19.453 -12.403 1.00 35.31 101 VAL A O 1
ATOM 822 N N . GLY A 1 102 ? -6.942 17.651 -11.093 1.00 41.91 102 GLY A N 1
ATOM 823 C CA . GLY A 1 102 ? -6.682 18.405 -9.869 1.00 41.91 102 GLY A CA 1
ATOM 824 C C . GLY A 1 102 ? -5.187 18.584 -9.621 1.00 41.91 102 GLY A C 1
ATOM 825 O O . GLY A 1 102 ? -4.478 17.600 -9.465 1.00 41.91 102 GLY A O 1
ATOM 826 N N . THR A 1 103 ? -4.711 19.823 -9.494 1.00 35.75 103 THR A N 1
ATOM 827 C CA . THR A 1 103 ? -3.370 20.163 -8.964 1.00 35.75 103 THR A CA 1
ATOM 828 C C . THR A 1 103 ? -3.380 20.407 -7.442 1.00 35.75 103 THR A C 1
ATOM 830 O O . THR A 1 103 ? -2.374 20.799 -6.854 1.00 35.75 103 THR A O 1
ATOM 833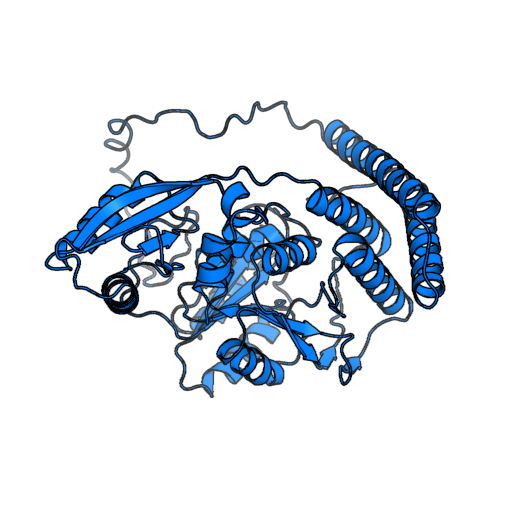 N N . GLY A 1 104 ? -4.521 20.172 -6.780 1.00 36.69 104 GLY A N 1
ATOM 834 C CA . GLY A 1 104 ? -4.745 20.443 -5.357 1.00 36.69 104 GLY A CA 1
ATOM 835 C C . GLY A 1 104 ? -4.482 19.259 -4.416 1.00 36.69 104 GLY A C 1
ATOM 836 O O . GLY A 1 104 ? -4.489 18.089 -4.816 1.00 36.69 104 GLY A O 1
ATOM 837 N N . ARG A 1 105 ? -4.273 19.575 -3.128 1.00 42.38 105 ARG A N 1
ATOM 838 C CA . ARG A 1 105 ? -4.294 18.604 -2.016 1.00 42.38 105 ARG A CA 1
ATOM 839 C C . ARG A 1 105 ? -5.674 17.927 -1.947 1.00 42.38 105 ARG A C 1
ATOM 841 O O . ARG A 1 105 ? -6.661 18.591 -2.259 1.00 42.38 105 ARG A O 1
ATOM 848 N N . PRO A 1 106 ? -5.773 16.646 -1.549 1.00 44.88 106 PRO A N 1
ATOM 849 C CA . PRO A 1 106 ? -7.077 16.028 -1.347 1.00 44.88 106 PRO A CA 1
ATOM 850 C C . PRO A 1 106 ? -7.752 16.705 -0.145 1.00 44.88 106 PRO A C 1
ATOM 852 O O . PRO A 1 106 ? -7.298 16.552 0.983 1.00 44.88 106 PRO A O 1
ATOM 855 N N . GLY A 1 107 ? -8.787 17.510 -0.395 1.00 44.19 107 GLY A N 1
ATOM 856 C CA . GLY A 1 107 ? -9.716 17.929 0.658 1.00 44.19 107 GLY A CA 1
ATOM 857 C C . GLY A 1 107 ? -10.558 16.741 1.129 1.00 44.19 107 GLY A C 1
ATOM 858 O O . GLY A 1 107 ? -10.557 15.691 0.482 1.00 44.19 107 GLY A O 1
ATOM 859 N N . LEU A 1 108 ? -11.286 16.904 2.237 1.00 45.72 108 LEU A N 1
ATOM 860 C CA . LEU A 1 108 ? -12.221 15.905 2.763 1.00 45.72 108 LEU A CA 1
ATOM 861 C C . LEU A 1 108 ? -13.235 15.488 1.677 1.00 45.72 108 LEU A C 1
ATOM 863 O O . LEU A 1 108 ? -14.231 16.172 1.444 1.00 45.72 108 LEU A O 1
ATOM 867 N N . GLN A 1 109 ? -12.989 14.368 0.994 1.00 53.03 109 GLN A N 1
ATOM 868 C CA . GLN A 1 109 ? -13.948 13.792 0.056 1.00 53.03 109 GLN A CA 1
ATOM 869 C C . GLN A 1 109 ? -14.899 12.880 0.827 1.00 53.03 109 GLN A C 1
ATOM 871 O O . GLN A 1 109 ? -14.529 11.800 1.281 1.00 53.03 109 GLN A O 1
ATOM 876 N N . VAL A 1 110 ? -16.139 13.337 0.990 1.00 56.34 110 VAL A N 1
ATOM 877 C CA . VAL A 1 110 ? -17.243 12.523 1.506 1.00 56.34 110 VAL A CA 1
ATOM 878 C C . VAL A 1 110 ? -17.626 11.520 0.416 1.00 56.34 110 VAL A C 1
ATOM 880 O O . VAL A 1 110 ? -18.241 11.901 -0.579 1.00 56.34 110 VAL A O 1
ATOM 883 N N . VAL A 1 111 ? -17.262 10.246 0.582 1.00 59.50 111 VAL A N 1
ATOM 884 C CA . VAL A 1 111 ? -17.537 9.200 -0.419 1.00 59.50 111 VAL A CA 1
ATOM 885 C C . VAL A 1 111 ? -18.727 8.366 0.044 1.00 59.50 111 VAL A C 1
ATOM 887 O O . VAL A 1 111 ? -18.577 7.497 0.902 1.00 59.50 111 VAL A O 1
ATOM 890 N N . ARG A 1 112 ? -19.917 8.656 -0.503 1.00 55.88 112 ARG A N 1
ATOM 891 C CA . ARG A 1 112 ? -21.170 7.934 -0.192 1.00 55.88 112 ARG A C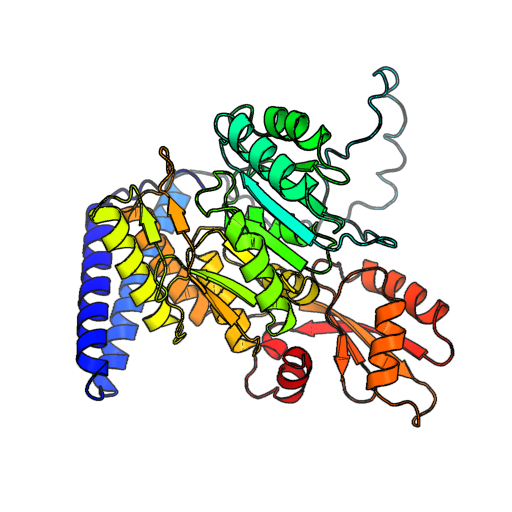A 1
ATOM 892 C C . ARG A 1 112 ? -21.357 6.644 -1.005 1.00 55.88 112 ARG A C 1
ATOM 894 O O . ARG A 1 112 ? -22.082 5.770 -0.556 1.00 55.88 112 ARG A O 1
ATOM 901 N N . ASP A 1 113 ? -20.650 6.504 -2.127 1.00 69.56 113 ASP A N 1
ATOM 902 C CA . ASP A 1 113 ? -20.620 5.307 -2.979 1.00 69.56 113 ASP A CA 1
ATOM 903 C C . ASP A 1 113 ? -19.164 4.921 -3.255 1.00 69.56 113 ASP A C 1
ATOM 905 O O . ASP A 1 113 ? -18.552 5.388 -4.216 1.00 69.56 113 ASP A O 1
ATOM 909 N N . ARG A 1 114 ? -18.570 4.123 -2.362 1.00 78.56 114 ARG A N 1
ATOM 910 C CA . ARG A 1 114 ? -17.166 3.714 -2.497 1.00 78.56 114 ARG A CA 1
ATOM 911 C C . ARG A 1 114 ? -17.017 2.638 -3.578 1.00 78.56 114 ARG A C 1
ATOM 913 O O . ARG A 1 114 ? -17.867 1.747 -3.658 1.00 78.56 114 ARG A O 1
ATOM 920 N N . PRO A 1 115 ? -15.948 2.688 -4.393 1.00 89.69 115 PRO A N 1
ATOM 921 C CA . PRO A 1 115 ? -15.593 1.569 -5.245 1.00 89.69 115 PRO A CA 1
ATOM 922 C C . PRO A 1 115 ? -15.178 0.367 -4.388 1.00 89.69 115 PRO A C 1
ATOM 924 O O . PRO A 1 115 ? -14.673 0.496 -3.270 1.00 89.69 115 PRO A O 1
ATOM 927 N N . ASP A 1 116 ? -15.366 -0.827 -4.924 1.00 93.12 116 ASP A N 1
ATOM 928 C CA . ASP A 1 116 ? -14.930 -2.069 -4.289 1.00 93.12 116 ASP A CA 1
ATOM 929 C C . ASP A 1 116 ? -13.399 -2.210 -4.355 1.00 93.12 116 ASP A C 1
ATOM 931 O O . ASP A 1 116 ? -12.781 -2.822 -3.475 1.00 93.12 116 ASP A O 1
ATOM 935 N N . LEU A 1 117 ? -12.789 -1.610 -5.384 1.00 95.50 117 LEU A N 1
ATOM 936 C CA . LEU A 1 117 ? -11.363 -1.670 -5.677 1.00 95.50 117 LEU A CA 1
ATOM 937 C C . LEU A 1 117 ? -10.833 -0.334 -6.219 1.00 95.50 117 LEU A C 1
ATOM 939 O O . LEU A 1 117 ? -11.379 0.230 -7.164 1.00 95.50 117 LEU A O 1
ATOM 943 N N . SER A 1 118 ? -9.712 0.127 -5.669 1.00 97.06 118 SER A N 1
ATOM 944 C CA . SER A 1 118 ? -8.892 1.192 -6.255 1.00 97.06 118 SER A CA 1
ATOM 945 C C . SER A 1 118 ? -7.581 0.619 -6.772 1.00 97.06 118 SER A C 1
ATOM 947 O O . SER A 1 118 ? -6.844 -0.006 -6.008 1.00 97.06 118 SER A O 1
ATOM 949 N N . ILE A 1 119 ? -7.247 0.881 -8.034 1.00 97.81 119 ILE A N 1
ATOM 950 C CA . ILE A 1 119 ? -5.955 0.522 -8.626 1.00 97.81 119 ILE A CA 1
ATOM 951 C C . ILE A 1 119 ? -5.108 1.781 -8.800 1.00 97.81 119 ILE A C 1
ATOM 953 O O . ILE A 1 119 ? -5.484 2.699 -9.520 1.00 97.81 119 ILE A O 1
ATOM 957 N N . VAL A 1 120 ? -3.945 1.821 -8.155 1.00 98.38 120 VAL A N 1
ATOM 958 C CA . VAL A 1 120 ? -2.987 2.929 -8.221 1.00 98.38 120 VAL A CA 1
ATOM 959 C C . VAL A 1 120 ? -1.822 2.554 -9.134 1.00 98.38 120 VAL A C 1
ATOM 961 O O . VAL A 1 120 ? -1.113 1.582 -8.874 1.00 98.38 120 VAL A O 1
ATOM 964 N N . LEU A 1 121 ? -1.588 3.356 -10.172 1.00 97.62 121 LEU A N 1
ATOM 965 C CA . LEU A 1 121 ? -0.517 3.158 -11.150 1.00 97.62 121 LEU A CA 1
ATOM 966 C C . LEU A 1 121 ? 0.479 4.330 -11.088 1.00 97.62 121 LEU A C 1
ATOM 968 O O . LEU A 1 121 ? 0.197 5.391 -11.648 1.00 97.62 121 LEU A O 1
ATOM 972 N N . PRO A 1 122 ? 1.637 4.203 -10.414 1.00 96.25 122 PRO A N 1
ATOM 973 C CA . PRO A 1 122 ? 2.676 5.224 -10.493 1.00 96.25 122 PRO A CA 1
ATOM 974 C C . PRO A 1 122 ? 3.277 5.257 -11.907 1.00 96.25 122 PRO A C 1
ATOM 976 O O . PRO A 1 122 ? 3.630 4.215 -12.458 1.00 96.25 122 PRO A O 1
ATOM 979 N N . ALA A 1 123 ? 3.433 6.452 -12.473 1.00 95.56 123 ALA A N 1
ATOM 980 C CA . ALA A 1 123 ? 3.936 6.666 -13.824 1.00 95.56 123 ALA A CA 1
ATOM 981 C C . ALA A 1 123 ? 5.013 7.762 -13.847 1.00 95.56 123 ALA A C 1
ATOM 983 O O . ALA A 1 123 ? 4.835 8.830 -13.270 1.00 95.56 123 ALA A O 1
ATOM 984 N N . PHE A 1 124 ? 6.136 7.498 -14.516 1.00 93.69 124 PHE A N 1
ATOM 985 C CA . PHE A 1 124 ? 7.177 8.487 -14.797 1.00 93.69 124 PHE A CA 1
ATOM 986 C C . PHE A 1 124 ? 7.785 8.209 -16.170 1.00 93.69 124 PHE A C 1
ATOM 988 O O . PHE A 1 124 ? 8.489 7.215 -16.335 1.00 93.69 124 PHE A O 1
ATOM 995 N N . ASN A 1 125 ? 7.539 9.093 -17.135 1.00 93.81 125 ASN A N 1
ATOM 996 C CA . ASN A 1 125 ? 7.920 8.910 -18.537 1.00 93.81 125 ASN A CA 1
ATOM 997 C C . ASN A 1 125 ? 7.392 7.592 -19.140 1.00 93.81 125 ASN A C 1
ATOM 999 O O . ASN A 1 125 ? 8.136 6.769 -19.680 1.00 93.81 125 ASN A O 1
ATOM 1003 N N . GLU A 1 126 ? 6.087 7.376 -18.990 1.00 94.19 126 GLU A N 1
ATOM 1004 C CA . GLU A 1 126 ? 5.363 6.166 -19.379 1.00 94.19 126 GLU A CA 1
ATOM 1005 C C . GLU A 1 126 ? 4.498 6.357 -20.641 1.00 94.19 126 GLU A C 1
ATOM 1007 O O . GLU A 1 126 ? 3.748 5.452 -21.017 1.00 94.19 126 GLU A O 1
ATOM 1012 N N . ALA A 1 127 ? 4.625 7.484 -21.357 1.00 94.69 127 ALA A N 1
ATOM 1013 C CA . ALA A 1 127 ? 3.811 7.810 -22.536 1.00 94.69 127 ALA A CA 1
ATOM 1014 C C . ALA A 1 127 ? 3.844 6.718 -23.622 1.00 94.69 127 ALA A C 1
ATOM 1016 O O . ALA A 1 127 ? 2.857 6.482 -24.316 1.00 94.69 127 ALA A O 1
ATOM 1017 N N . ALA A 1 128 ? 4.966 6.004 -23.748 1.00 93.62 128 ALA A N 1
ATOM 1018 C CA . ALA A 1 128 ? 5.121 4.904 -24.699 1.00 93.62 128 ALA A CA 1
ATOM 1019 C C . ALA A 1 128 ? 4.524 3.564 -24.221 1.00 93.62 128 ALA A C 1
ATOM 1021 O O . ALA A 1 128 ? 4.293 2.674 -25.043 1.00 93.62 128 ALA A O 1
ATOM 1022 N N . ARG A 1 129 ? 4.306 3.382 -22.912 1.00 91.69 129 ARG A N 1
ATOM 1023 C CA . ARG A 1 129 ? 3.809 2.127 -22.319 1.00 91.69 129 ARG A CA 1
ATOM 1024 C C . ARG A 1 129 ? 2.313 2.160 -22.042 1.00 91.69 129 ARG A C 1
ATOM 1026 O O . ARG A 1 129 ? 1.639 1.174 -22.348 1.00 91.69 129 ARG A O 1
ATOM 1033 N N . LEU A 1 130 ? 1.791 3.288 -21.555 1.00 95.31 130 LEU A N 1
ATOM 1034 C CA . LEU A 1 130 ? 0.370 3.450 -21.222 1.00 95.31 130 LEU A CA 1
ATOM 1035 C C . LEU A 1 130 ? -0.593 3.030 -22.350 1.00 95.31 130 LEU A C 1
ATOM 1037 O O . LEU A 1 130 ? -1.555 2.322 -22.042 1.00 95.31 130 LEU A O 1
ATOM 1041 N N . PRO A 1 131 ? -0.343 3.342 -23.644 1.00 95.75 131 PRO A N 1
ATOM 1042 C CA . PRO A 1 131 ? -1.228 2.930 -24.740 1.00 95.75 131 PRO A CA 1
ATOM 1043 C C . PRO A 1 131 ? -1.391 1.418 -24.895 1.00 95.75 131 PRO A C 1
ATOM 1045 O O . PRO A 1 131 ? -2.325 0.969 -25.553 1.00 95.75 131 PRO A O 1
ATOM 1048 N N . ARG A 1 132 ? -0.486 0.625 -24.314 1.00 93.88 132 ARG A N 1
ATOM 1049 C CA . ARG A 1 132 ? -0.606 -0.831 -24.257 1.00 93.88 132 ARG A CA 1
ATOM 1050 C C . ARG A 1 132 ? -1.191 -1.297 -22.928 1.00 93.88 132 ARG A C 1
ATOM 1052 O O . ARG A 1 132 ? -2.067 -2.153 -22.942 1.00 93.88 132 ARG A O 1
ATOM 1059 N N . SER A 1 133 ? -0.701 -0.783 -21.803 1.00 94.19 133 SER A N 1
ATOM 1060 C CA . SER A 1 133 ? -1.065 -1.305 -20.483 1.00 94.19 133 SER A CA 1
ATOM 1061 C C . SER A 1 133 ? -2.475 -0.925 -20.041 1.00 94.19 133 SER A C 1
ATOM 1063 O O . SER A 1 133 ? -3.185 -1.778 -19.516 1.00 94.19 133 SER A O 1
ATOM 1065 N N . ILE A 1 134 ? -2.918 0.314 -20.284 1.00 95.62 134 ILE A N 1
ATOM 1066 C CA . ILE A 1 134 ? -4.250 0.762 -19.852 1.00 95.62 134 ILE A CA 1
ATOM 1067 C C . ILE A 1 134 ? -5.373 0.006 -20.576 1.00 95.62 134 ILE A C 1
ATOM 1069 O O . ILE A 1 134 ? -6.276 -0.455 -19.884 1.00 95.62 134 ILE A O 1
ATOM 1073 N N . PRO A 1 135 ? -5.335 -0.216 -21.908 1.00 94.81 135 PRO A N 1
ATOM 1074 C CA . PRO A 1 135 ? -6.350 -1.042 -22.563 1.00 94.81 135 PRO A CA 1
ATOM 1075 C C . PRO A 1 135 ? -6.389 -2.488 -22.057 1.00 94.81 135 PRO A C 1
ATOM 1077 O O . PRO A 1 135 ? -7.474 -3.028 -21.882 1.00 94.81 135 PRO A O 1
ATOM 1080 N N . GLN A 1 136 ? -5.230 -3.100 -21.774 1.00 94.38 136 GLN A N 1
ATOM 1081 C CA . GLN A 1 136 ? -5.169 -4.451 -21.198 1.00 94.38 136 GLN A CA 1
ATOM 1082 C C . GLN A 1 136 ? -5.817 -4.503 -19.812 1.00 94.38 136 GLN A C 1
ATOM 1084 O O . GLN A 1 136 ? -6.588 -5.415 -19.518 1.00 94.38 136 GLN A O 1
ATOM 1089 N N . LEU A 1 137 ? -5.536 -3.502 -18.974 1.00 94.94 137 LEU A N 1
ATOM 1090 C CA . LEU A 1 137 ? -6.176 -3.373 -17.672 1.00 94.94 137 LEU A CA 1
ATOM 1091 C C . LEU A 1 137 ? -7.686 -3.146 -17.822 1.00 94.94 137 LEU A C 1
ATOM 1093 O O . LEU A 1 137 ? -8.464 -3.821 -17.162 1.00 94.94 137 LEU A O 1
ATOM 1097 N N . ALA A 1 138 ? -8.111 -2.246 -18.710 1.00 94.06 138 ALA A N 1
ATOM 1098 C CA . ALA A 1 138 ? -9.523 -1.964 -18.956 1.00 94.06 138 ALA A CA 1
ATOM 1099 C C . ALA A 1 138 ? -10.288 -3.213 -19.420 1.00 94.06 138 ALA A C 1
ATOM 1101 O O . ALA A 1 138 ? -11.375 -3.479 -18.916 1.00 94.06 138 ALA A O 1
ATOM 1102 N N . GLU A 1 139 ? -9.713 -4.005 -20.329 1.00 93.38 139 GLU A N 1
ATOM 1103 C CA . GLU A 1 139 ? -10.290 -5.272 -20.792 1.00 93.38 139 GLU A CA 1
ATOM 1104 C C . GLU A 1 139 ? -10.430 -6.281 -19.645 1.00 93.38 139 GLU A C 1
ATOM 1106 O O . GLU A 1 139 ? -11.499 -6.865 -19.465 1.00 93.38 139 GLU A O 1
ATOM 1111 N N . HIS A 1 140 ? -9.388 -6.434 -18.822 1.00 93.12 140 HIS A N 1
ATOM 1112 C CA . HIS A 1 140 ? -9.433 -7.309 -17.651 1.00 93.12 140 HIS A CA 1
ATOM 1113 C C . HIS A 1 140 ? -10.518 -6.860 -16.654 1.00 93.12 140 HIS A C 1
ATOM 1115 O O . HIS A 1 140 ? -11.311 -7.676 -16.180 1.00 93.12 140 HIS A O 1
ATOM 1121 N N . LEU A 1 141 ? -10.616 -5.554 -16.385 1.00 92.69 141 LEU A N 1
ATOM 1122 C CA . LEU A 1 141 ? -11.604 -4.981 -15.468 1.00 92.69 141 LEU A CA 1
ATOM 1123 C C . LEU A 1 141 ? -13.039 -5.028 -16.007 1.00 92.69 141 LEU A C 1
ATOM 1125 O O . LEU A 1 141 ? -13.966 -5.188 -15.220 1.00 92.69 141 LEU A O 1
ATOM 1129 N N . ALA A 1 142 ? -13.242 -4.939 -17.324 1.00 89.69 142 ALA A N 1
ATOM 1130 C CA . ALA A 1 142 ? -14.571 -4.970 -17.940 1.00 89.69 142 ALA A CA 1
ATOM 1131 C C . ALA A 1 142 ? -15.319 -6.294 -17.699 1.00 89.69 142 ALA A C 1
ATOM 1133 O O . ALA A 1 142 ? -16.546 -6.333 -17.767 1.00 89.69 142 ALA A O 1
ATOM 1134 N N . SER A 1 143 ? -14.588 -7.374 -17.408 1.00 85.31 143 SER A N 1
ATOM 1135 C CA . SER A 1 143 ? -15.159 -8.682 -17.070 1.00 85.31 143 SER A CA 1
ATOM 1136 C C . SER A 1 143 ? -15.634 -8.801 -15.613 1.00 85.31 143 SER A C 1
ATOM 1138 O O . SER A 1 143 ? -16.278 -9.789 -15.256 1.00 85.31 143 SER A O 1
ATOM 1140 N N . ARG A 1 144 ? -15.338 -7.804 -14.768 1.00 87.19 144 ARG A N 1
ATOM 1141 C CA . ARG A 1 144 ? -15.625 -7.824 -13.330 1.00 87.19 144 ARG A CA 1
ATOM 1142 C C . ARG A 1 144 ? -16.963 -7.157 -13.019 1.00 87.19 144 ARG A C 1
ATOM 1144 O O . ARG A 1 144 ? -17.339 -6.163 -13.631 1.00 87.19 144 ARG A O 1
ATOM 1151 N N . SER A 1 145 ? -17.657 -7.669 -12.004 1.00 85.38 145 SER A N 1
ATOM 1152 C CA . SER A 1 145 ? -18.868 -7.041 -11.454 1.00 85.38 145 SER A CA 1
ATOM 1153 C C . SER A 1 145 ? -18.576 -5.931 -10.437 1.00 85.38 145 SER A C 1
ATOM 1155 O O . SER A 1 145 ? -19.478 -5.184 -10.069 1.00 85.38 145 SER A O 1
ATOM 1157 N N . GLU A 1 146 ? -17.338 -5.855 -9.949 1.00 88.50 146 GLU A N 1
ATOM 1158 C CA . GLU A 1 146 ? -16.891 -4.922 -8.913 1.00 88.50 146 GLU A CA 1
ATOM 1159 C C . GLU A 1 146 ? -16.695 -3.507 -9.469 1.00 88.50 146 GLU A C 1
ATOM 1161 O O . GLU A 1 146 ? -16.075 -3.310 -10.520 1.00 88.50 146 GLU A O 1
ATOM 1166 N N . ARG A 1 147 ? -17.157 -2.493 -8.731 1.00 91.00 147 ARG A N 1
ATOM 1167 C CA . ARG A 1 147 ? -16.890 -1.091 -9.066 1.00 91.00 147 ARG A CA 1
ATOM 1168 C C . ARG A 1 147 ? -15.414 -0.799 -8.827 1.00 91.00 147 ARG A C 1
ATOM 1170 O O . ARG A 1 147 ? -14.956 -0.816 -7.687 1.00 91.00 147 ARG A O 1
ATOM 1177 N N . THR A 1 148 ? -14.685 -0.512 -9.900 1.00 93.12 148 THR A N 1
ATOM 1178 C CA . THR A 1 148 ? -13.241 -0.261 -9.852 1.00 93.12 148 THR A CA 1
ATOM 1179 C C . THR A 1 148 ? -12.925 1.162 -10.296 1.00 93.12 148 THR A C 1
ATOM 1181 O O . THR A 1 148 ? -13.454 1.620 -11.306 1.00 93.12 148 THR A O 1
ATOM 1184 N N . GLU A 1 149 ? -12.040 1.841 -9.568 1.00 94.12 149 GLU A N 1
ATOM 1185 C CA . GLU A 1 149 ? -11.399 3.085 -10.010 1.00 94.12 149 GLU A CA 1
ATOM 1186 C C . GLU A 1 149 ? -9.917 2.842 -10.331 1.00 94.12 149 GLU A C 1
ATOM 1188 O O . GLU A 1 149 ? -9.241 2.066 -9.650 1.00 94.12 149 GLU A O 1
ATOM 1193 N N . VAL A 1 150 ? -9.392 3.522 -11.350 1.00 96.88 150 VAL A N 1
ATOM 1194 C CA . VAL A 1 150 ? -7.970 3.508 -11.714 1.00 96.88 150 VAL A CA 1
ATOM 1195 C C . VAL A 1 150 ? -7.397 4.915 -11.568 1.00 96.88 150 VAL A C 1
ATOM 1197 O O . VAL A 1 150 ? -7.851 5.872 -12.196 1.00 96.88 150 VAL A O 1
ATOM 1200 N N . ILE A 1 151 ? -6.365 5.039 -10.741 1.00 97.38 151 ILE A N 1
ATOM 1201 C CA . ILE A 1 151 ? -5.684 6.292 -10.427 1.00 97.38 151 ILE A CA 1
ATOM 1202 C C . ILE A 1 151 ? -4.258 6.189 -10.957 1.00 97.38 151 ILE A C 1
ATOM 1204 O O . ILE A 1 151 ? -3.390 5.578 -10.329 1.00 97.38 151 ILE A O 1
ATOM 1208 N N . VAL A 1 152 ? -3.995 6.804 -12.109 1.00 98.00 152 VAL A N 1
ATOM 1209 C CA . VAL A 1 152 ? -2.621 6.967 -12.598 1.00 98.00 152 VAL A CA 1
ATOM 1210 C C . VAL A 1 152 ? -2.007 8.177 -11.905 1.00 98.00 152 VAL A C 1
ATOM 1212 O O . VAL A 1 152 ? -2.593 9.257 -11.893 1.00 98.00 152 VAL A O 1
ATOM 1215 N N . VAL A 1 153 ? -0.823 8.011 -11.324 1.00 97.56 153 VAL A N 1
ATOM 1216 C CA . VAL A 1 153 ? -0.097 9.100 -10.666 1.00 97.56 153 VAL A CA 1
ATOM 1217 C C . VAL A 1 153 ? 1.142 9.443 -11.471 1.00 97.56 153 VAL A C 1
ATOM 1219 O O . VAL A 1 153 ? 2.127 8.711 -11.430 1.00 97.56 153 VAL A O 1
ATOM 1222 N N . ASP A 1 154 ? 1.092 10.570 -12.168 1.00 97.00 154 ASP A N 1
ATOM 1223 C CA . ASP A 1 154 ? 2.231 11.134 -12.879 1.00 97.00 154 ASP A CA 1
ATOM 1224 C C . ASP A 1 154 ? 3.226 11.771 -11.888 1.00 97.00 154 ASP A C 1
ATOM 1226 O O . ASP A 1 154 ? 2.960 12.796 -11.254 1.00 97.00 154 ASP A O 1
ATOM 1230 N N . ASP A 1 155 ? 4.401 11.158 -11.751 1.00 93.50 155 ASP A N 1
ATOM 1231 C CA . ASP A 1 155 ? 5.513 11.588 -10.897 1.00 93.50 155 ASP A CA 1
ATOM 1232 C C . ASP A 1 155 ? 6.361 12.671 -11.587 1.00 93.50 155 ASP A C 1
ATOM 1234 O O . ASP A 1 155 ? 7.589 12.586 -11.640 1.00 93.50 155 ASP A O 1
ATOM 1238 N N . GLY A 1 156 ? 5.693 13.678 -12.160 1.00 92.06 156 GLY A N 1
ATOM 1239 C CA . GLY A 1 156 ? 6.313 14.808 -12.848 1.00 92.06 156 GLY A CA 1
ATOM 1240 C C . GLY A 1 156 ? 7.088 14.404 -14.099 1.00 92.06 156 GLY A C 1
ATOM 1241 O O . GLY A 1 156 ? 8.275 14.733 -14.207 1.00 92.06 156 GLY A O 1
ATOM 1242 N N . SER A 1 157 ? 6.434 13.674 -15.005 1.00 93.19 157 SER A N 1
ATOM 1243 C CA . SER A 1 157 ? 7.014 13.266 -16.286 1.00 93.19 157 SER A CA 1
ATOM 1244 C C . SER A 1 157 ? 7.420 14.465 -17.147 1.00 93.19 157 SER A C 1
ATOM 1246 O O . SER A 1 157 ? 6.915 15.578 -17.011 1.00 93.19 157 SER A O 1
ATOM 1248 N N . THR A 1 158 ? 8.377 14.222 -18.037 1.00 93.44 158 THR A N 1
ATOM 1249 C CA . THR A 1 158 ? 8.900 15.199 -19.006 1.00 93.44 158 THR A CA 1
ATOM 1250 C C . THR A 1 158 ? 8.462 14.906 -20.443 1.00 93.44 158 THR A C 1
ATOM 1252 O O . THR A 1 158 ? 8.867 15.620 -21.357 1.00 93.44 158 THR A O 1
ATOM 1255 N N . ASP A 1 159 ? 7.702 13.831 -20.640 1.00 94.75 159 ASP A N 1
ATOM 1256 C CA . ASP A 1 159 ? 7.055 13.436 -21.891 1.00 94.75 159 ASP A CA 1
ATOM 1257 C C . ASP A 1 159 ? 5.522 13.583 -21.778 1.00 94.75 159 ASP A C 1
ATOM 1259 O O . ASP A 1 159 ? 5.012 14.061 -20.765 1.00 94.75 159 ASP A O 1
ATOM 1263 N N . ASP A 1 160 ? 4.785 13.121 -22.791 1.00 96.44 160 ASP A N 1
ATOM 1264 C CA . ASP A 1 160 ? 3.321 13.259 -22.885 1.00 96.44 160 ASP A CA 1
ATOM 1265 C C . ASP A 1 160 ? 2.535 12.271 -21.982 1.00 96.44 160 ASP A C 1
ATOM 1267 O O . ASP A 1 160 ? 1.401 11.892 -22.286 1.00 96.44 160 ASP A O 1
ATOM 1271 N N . THR A 1 161 ? 3.133 11.770 -20.889 1.00 95.31 161 THR A N 1
ATOM 1272 C CA . THR A 1 161 ? 2.518 10.751 -20.009 1.00 95.31 161 THR A CA 1
ATOM 1273 C C . THR A 1 161 ? 1.175 11.213 -19.449 1.00 95.31 161 THR A C 1
ATOM 1275 O O . THR A 1 161 ? 0.226 10.425 -19.390 1.00 95.31 161 THR A O 1
ATOM 1278 N N . LEU A 1 162 ? 1.086 12.482 -19.041 1.00 94.88 162 LEU A N 1
ATOM 1279 C CA . LEU A 1 162 ? -0.116 13.060 -18.447 1.00 94.88 162 LEU A CA 1
ATOM 1280 C C . LEU A 1 162 ? -1.270 13.094 -19.458 1.00 94.88 162 LEU A C 1
ATOM 1282 O O . LEU A 1 162 ? -2.378 12.644 -19.153 1.00 94.88 162 LEU A O 1
ATOM 1286 N N . GLU A 1 163 ? -1.006 13.588 -20.665 1.00 96.06 163 GLU A N 1
ATOM 1287 C CA . GLU A 1 163 ? -1.972 13.700 -21.754 1.00 96.06 163 GLU A CA 1
ATOM 1288 C C . GLU A 1 163 ? -2.447 12.318 -22.210 1.00 96.06 163 GLU A C 1
ATOM 1290 O O . GLU A 1 163 ? -3.652 12.058 -22.264 1.00 96.06 163 GLU A O 1
ATOM 1295 N N . VAL A 1 164 ? -1.504 11.409 -22.477 1.00 96.62 164 VAL A N 1
ATOM 1296 C CA . VAL A 1 164 ? -1.791 10.043 -22.936 1.00 96.62 164 VAL A CA 1
ATOM 1297 C C . VAL A 1 164 ? -2.593 9.270 -21.891 1.00 96.62 164 VAL A C 1
ATOM 1299 O O . VAL A 1 164 ? -3.599 8.644 -22.227 1.00 96.62 164 VAL A O 1
ATOM 1302 N N . GLY A 1 165 ? -2.196 9.331 -20.617 1.00 95.81 165 GLY A N 1
ATOM 1303 C CA . GLY A 1 165 ? -2.935 8.681 -19.536 1.00 95.81 165 GLY A CA 1
ATOM 1304 C C . GLY A 1 165 ? -4.357 9.226 -19.396 1.00 95.81 165 GLY A C 1
ATOM 1305 O O . GLY A 1 165 ? -5.299 8.451 -19.227 1.00 95.81 165 GLY A O 1
ATOM 1306 N N . THR A 1 166 ? -4.528 10.546 -19.521 1.00 95.69 166 THR A N 1
ATOM 1307 C CA . THR A 1 166 ? -5.839 11.200 -19.392 1.00 95.69 166 THR A CA 1
ATOM 1308 C C . THR A 1 166 ? -6.791 10.760 -20.496 1.00 95.69 166 THR A C 1
ATOM 1310 O O . THR A 1 166 ? -7.967 10.532 -20.225 1.00 95.69 166 THR A O 1
ATOM 1313 N N . GLU A 1 167 ? -6.297 10.610 -21.726 1.00 96.12 167 GLU A N 1
ATOM 1314 C CA . GLU A 1 167 ? -7.091 10.098 -22.845 1.00 96.12 167 GLU A CA 1
ATOM 1315 C C . GLU A 1 167 ? -7.532 8.649 -22.610 1.00 96.12 167 GLU A C 1
ATOM 1317 O O . GLU A 1 167 ? -8.715 8.328 -22.708 1.00 96.12 167 GLU A O 1
ATOM 1322 N N . LEU A 1 168 ? -6.589 7.771 -22.260 1.00 95.50 168 LEU A N 1
ATOM 1323 C CA . LEU A 1 168 ? -6.840 6.332 -22.149 1.00 95.50 168 LEU A CA 1
ATOM 1324 C C . LEU A 1 168 ? -7.823 5.987 -21.020 1.00 95.50 168 LEU A C 1
ATOM 1326 O O . LEU A 1 168 ? -8.680 5.114 -21.185 1.00 95.50 168 LEU A O 1
ATOM 1330 N N . LEU A 1 169 ? -7.737 6.695 -19.889 1.00 94.38 169 LEU A N 1
ATOM 1331 C CA . LEU A 1 169 ? -8.591 6.446 -18.725 1.00 94.38 169 LEU A CA 1
ATOM 1332 C C . LEU A 1 169 ? -10.041 6.903 -18.906 1.00 94.38 169 LEU A C 1
ATOM 1334 O O . LEU A 1 169 ? -10.879 6.508 -18.104 1.00 94.38 169 LEU A O 1
ATOM 1338 N N . ARG A 1 170 ? -10.385 7.652 -19.965 1.00 90.38 170 ARG A N 1
ATOM 1339 C CA . ARG A 1 170 ? -11.788 8.030 -20.249 1.00 90.38 170 ARG A CA 1
ATOM 1340 C C . ARG A 1 170 ? -12.717 6.831 -20.406 1.00 90.38 170 ARG A C 1
ATOM 1342 O O . ARG A 1 170 ? -13.921 6.955 -20.209 1.00 90.38 170 ARG A O 1
ATOM 1349 N N . SER A 1 171 ? -12.154 5.692 -20.797 1.00 83.25 171 SER A N 1
ATOM 1350 C CA . SER A 1 171 ? -12.878 4.434 -20.971 1.00 83.25 171 SER A CA 1
ATOM 1351 C C . SER A 1 171 ? -13.167 3.701 -19.656 1.00 83.25 171 SER A C 1
ATOM 1353 O O . SER A 1 171 ? -13.966 2.767 -19.655 1.00 83.25 171 SER A O 1
ATOM 1355 N N . ILE A 1 172 ? -12.558 4.122 -18.541 1.00 87.19 172 ILE A N 1
ATOM 1356 C CA . ILE A 1 172 ? -12.698 3.483 -17.233 1.00 87.19 172 ILE A CA 1
ATOM 1357 C C . ILE A 1 172 ? -13.459 4.438 -16.296 1.00 87.19 172 ILE A C 1
ATOM 1359 O O . ILE A 1 172 ? -12.979 5.540 -16.017 1.00 87.19 172 ILE A O 1
ATOM 1363 N N . PRO A 1 173 ? -14.650 4.062 -15.792 1.00 82.94 173 PRO A N 1
ATOM 1364 C CA . PRO A 1 173 ? -15.416 4.903 -14.878 1.00 82.94 173 PRO A CA 1
ATOM 1365 C C . PRO A 1 173 ? -14.611 5.317 -13.642 1.00 82.94 173 PRO A C 1
ATOM 1367 O O . PRO A 1 173 ? -13.751 4.575 -13.171 1.00 82.94 173 PRO A O 1
ATOM 1370 N N . HIS A 1 174 ? -14.897 6.513 -13.119 1.00 82.50 174 HIS A N 1
ATOM 1371 C CA . HIS A 1 174 ? -14.293 7.049 -11.888 1.00 82.50 174 HIS A CA 1
ATOM 1372 C C . HIS A 1 174 ? -12.752 7.074 -11.876 1.00 82.50 174 HIS A C 1
ATOM 1374 O O . HIS A 1 174 ? -12.142 7.187 -10.819 1.00 82.50 174 HIS A O 1
ATOM 1380 N N . SER A 1 175 ? -12.122 6.988 -13.048 1.00 92.50 175 SER A N 1
ATOM 1381 C CA . SER A 1 175 ? -10.673 6.896 -13.198 1.00 92.50 175 SER A CA 1
ATOM 1382 C C . SER A 1 175 ? -10.079 8.210 -13.688 1.00 92.50 175 SER A C 1
ATOM 1384 O O . SER A 1 175 ? -10.750 9.020 -14.331 1.00 92.50 175 SER A O 1
ATOM 1386 N N . GLY A 1 176 ? -8.806 8.442 -13.386 1.00 94.56 176 GLY A N 1
ATOM 1387 C CA . GLY A 1 176 ? -8.152 9.690 -13.754 1.00 94.56 176 GLY A CA 1
ATOM 1388 C C . GLY A 1 176 ? -6.649 9.689 -13.535 1.00 94.56 176 GLY A C 1
ATOM 1389 O O . GLY A 1 176 ? -6.082 8.794 -12.903 1.00 94.56 176 GLY A O 1
ATOM 1390 N N . VAL A 1 177 ? -6.009 10.725 -14.075 1.00 95.88 177 VAL A N 1
ATOM 1391 C CA . VAL A 1 177 ? -4.586 10.991 -13.864 1.00 95.88 177 VAL A CA 1
ATOM 1392 C C . VAL A 1 177 ? -4.425 12.119 -12.857 1.00 95.88 177 VAL A C 1
ATOM 1394 O O . VAL A 1 177 ? -5.076 13.159 -12.953 1.00 95.88 177 VAL A O 1
ATOM 1397 N N . PHE A 1 178 ? -3.521 11.929 -11.905 1.00 94.25 178 PHE A N 1
ATOM 1398 C CA . PHE A 1 178 ? -3.104 12.951 -10.959 1.00 94.25 178 PHE A CA 1
ATOM 1399 C C . PHE A 1 178 ? -1.609 13.224 -11.118 1.00 94.25 178 PHE A C 1
ATOM 1401 O O . PHE A 1 178 ? -0.808 12.301 -11.015 1.00 94.25 178 PHE A O 1
ATOM 1408 N N . SER A 1 179 ? -1.219 14.482 -11.333 1.00 94.56 179 SER A N 1
ATOM 1409 C CA . SER A 1 179 ? 0.195 14.858 -11.452 1.00 94.56 179 SER A CA 1
ATOM 1410 C C . SER A 1 179 ? 0.733 15.462 -10.157 1.00 94.56 179 SER A C 1
ATOM 1412 O O . SER A 1 179 ? 0.109 16.333 -9.547 1.00 94.56 179 SER A O 1
ATOM 1414 N N . LEU A 1 180 ? 1.936 15.038 -9.763 1.00 90.06 180 LEU A N 1
ATOM 1415 C CA . LEU A 1 180 ? 2.708 15.657 -8.680 1.00 90.06 180 LEU A CA 1
ATOM 1416 C C . LEU A 1 180 ? 3.367 16.983 -9.091 1.00 90.06 180 LEU A C 1
ATOM 1418 O O . LEU A 1 180 ? 3.877 17.711 -8.233 1.00 90.06 180 LEU A O 1
ATOM 1422 N N . GLY A 1 181 ? 3.419 17.281 -10.393 1.00 89.38 181 GLY A N 1
ATOM 1423 C CA . GLY A 1 181 ? 4.060 18.471 -10.963 1.00 89.38 181 GLY A CA 1
ATOM 1424 C C . GLY A 1 181 ? 5.593 18.497 -10.877 1.00 89.38 181 GLY A C 1
ATOM 1425 O O . GLY A 1 181 ? 6.222 19.392 -11.432 1.00 89.38 181 GLY A O 1
ATOM 1426 N N . HIS A 1 182 ? 6.217 17.542 -10.185 1.00 88.25 182 HIS A N 1
ATOM 1427 C CA . HIS A 1 182 ? 7.667 17.374 -10.115 1.00 88.25 182 HIS A CA 1
ATOM 1428 C C . HIS A 1 182 ? 8.027 15.939 -9.724 1.00 88.25 182 HIS A C 1
ATOM 1430 O O . HIS A 1 182 ? 7.272 15.271 -9.022 1.00 88.25 182 HIS A O 1
ATOM 1436 N N . HIS A 1 183 ? 9.223 15.502 -10.120 1.00 88.25 183 HIS A N 1
ATOM 1437 C CA . HIS A 1 183 ? 9.693 14.144 -9.867 1.00 88.25 183 HIS A CA 1
ATOM 1438 C C . HIS A 1 183 ? 10.126 13.906 -8.409 1.00 88.25 183 HIS A C 1
ATOM 1440 O O . HIS A 1 183 ? 11.265 14.209 -8.005 1.00 88.25 183 HIS A O 1
ATOM 1446 N N . ALA A 1 184 ? 9.211 13.326 -7.629 1.00 84.88 184 ALA A N 1
ATOM 1447 C CA . ALA A 1 184 ? 9.301 13.067 -6.196 1.00 84.88 184 ALA A CA 1
ATOM 1448 C C . ALA A 1 184 ? 9.711 11.621 -5.856 1.00 84.88 184 ALA A C 1
ATOM 1450 O O . ALA A 1 184 ? 10.275 11.401 -4.778 1.00 84.88 184 ALA A O 1
ATOM 1451 N N . GLY A 1 185 ? 9.512 10.674 -6.775 1.00 86.06 185 GLY A N 1
ATOM 1452 C CA . GLY A 1 185 ? 9.893 9.266 -6.664 1.00 86.06 185 GLY A CA 1
ATOM 1453 C C . GLY A 1 185 ? 8.697 8.319 -6.509 1.00 86.06 185 GLY A C 1
ATOM 1454 O O . GLY A 1 185 ? 7.624 8.708 -6.045 1.00 86.06 185 GLY A O 1
ATOM 1455 N N . LYS A 1 186 ? 8.911 7.034 -6.835 1.00 88.75 186 LYS A N 1
ATOM 1456 C CA . LYS A 1 186 ? 7.869 5.989 -6.849 1.00 88.75 186 LYS A CA 1
ATOM 1457 C C . LYS A 1 186 ? 7.063 5.908 -5.549 1.00 88.75 186 LYS A C 1
ATOM 1459 O O . LYS A 1 186 ? 5.839 5.912 -5.600 1.00 88.75 186 LYS A O 1
ATOM 1464 N N . GLY A 1 187 ? 7.722 5.878 -4.390 1.00 90.19 187 GLY A N 1
ATOM 1465 C CA . GLY A 1 187 ? 7.039 5.825 -3.093 1.00 90.19 187 GLY A CA 1
ATOM 1466 C C . GLY A 1 187 ? 6.153 7.049 -2.842 1.00 90.19 187 GLY A C 1
ATOM 1467 O O . GLY A 1 187 ? 5.056 6.915 -2.304 1.00 90.19 187 GLY A O 1
ATOM 1468 N N . ALA A 1 188 ? 6.573 8.238 -3.294 1.00 90.00 188 ALA A N 1
ATOM 1469 C CA . ALA A 1 188 ? 5.747 9.443 -3.217 1.00 90.00 188 ALA A CA 1
ATOM 1470 C C . ALA A 1 188 ? 4.535 9.378 -4.162 1.00 90.00 188 ALA A C 1
ATOM 1472 O O . ALA A 1 188 ? 3.435 9.744 -3.746 1.00 90.00 188 ALA A O 1
ATOM 1473 N N . ALA A 1 189 ? 4.720 8.878 -5.387 1.00 93.75 189 ALA A N 1
ATOM 1474 C CA . ALA A 1 189 ? 3.642 8.686 -6.356 1.00 93.75 189 ALA A CA 1
ATOM 1475 C C . ALA A 1 189 ? 2.595 7.681 -5.857 1.00 93.75 189 ALA A C 1
ATOM 1477 O O . ALA A 1 189 ? 1.411 8.008 -5.788 1.00 93.75 189 ALA A O 1
ATOM 1478 N N . VAL A 1 190 ? 3.026 6.501 -5.395 1.00 96.56 190 VAL A N 1
ATOM 1479 C CA . VAL A 1 190 ? 2.118 5.492 -4.828 1.00 96.56 190 VAL A CA 1
ATOM 1480 C C . VAL A 1 190 ? 1.384 6.054 -3.610 1.00 96.56 190 VAL A C 1
ATOM 1482 O O . VAL A 1 190 ? 0.160 5.980 -3.551 1.00 96.56 190 VAL A O 1
ATOM 1485 N N . ARG A 1 191 ? 2.091 6.705 -2.675 1.00 95.81 191 ARG A N 1
ATOM 1486 C CA . ARG A 1 191 ? 1.469 7.348 -1.506 1.00 95.81 191 ARG A CA 1
ATOM 1487 C C . ARG A 1 191 ? 0.411 8.380 -1.901 1.00 95.81 191 ARG A C 1
ATOM 1489 O O . ARG A 1 191 ? -0.638 8.445 -1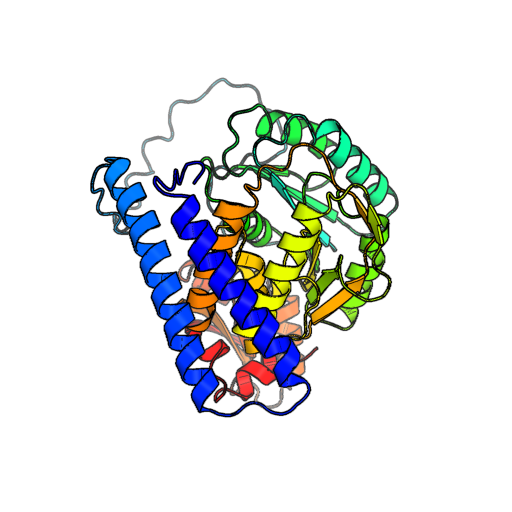.268 1.00 95.81 191 ARG A O 1
ATOM 1496 N N . ALA A 1 192 ? 0.678 9.196 -2.920 1.00 95.06 192 ALA A N 1
ATOM 1497 C CA . ALA A 1 192 ? -0.262 10.210 -3.391 1.00 95.06 192 ALA A CA 1
ATOM 1498 C C . ALA A 1 192 ? -1.506 9.612 -4.064 1.00 95.06 192 ALA A C 1
ATOM 1500 O O . ALA A 1 192 ? -2.587 10.194 -3.942 1.00 95.06 192 ALA A O 1
ATOM 1501 N N . GLY A 1 193 ? -1.356 8.467 -4.736 1.00 96.19 193 GLY A N 1
ATOM 1502 C CA . GLY A 1 193 ? -2.468 7.696 -5.285 1.00 96.19 193 GLY A CA 1
ATOM 1503 C C . GLY A 1 193 ? -3.297 7.025 -4.193 1.00 96.19 193 GLY A C 1
ATOM 1504 O O . GLY A 1 193 ? -4.511 7.179 -4.174 1.00 96.19 193 GLY A O 1
ATOM 1505 N N . VAL A 1 194 ? -2.655 6.384 -3.211 1.00 95.88 194 VAL A N 1
ATOM 1506 C CA . VAL A 1 194 ? -3.339 5.775 -2.053 1.00 95.88 194 VAL A CA 1
ATOM 1507 C C . VAL A 1 194 ? -4.104 6.816 -1.232 1.00 95.88 194 VAL A C 1
ATOM 1509 O O . VAL A 1 194 ? -5.201 6.538 -0.763 1.00 95.88 194 VAL A O 1
ATOM 1512 N N . ALA A 1 195 ? -3.571 8.034 -1.095 1.00 93.06 195 ALA A N 1
ATOM 1513 C CA . ALA A 1 195 ? -4.266 9.135 -0.426 1.00 93.06 195 ALA A CA 1
ATOM 1514 C C . ALA A 1 195 ? -5.543 9.599 -1.156 1.00 93.06 195 ALA A C 1
ATOM 1516 O O . ALA A 1 195 ? -6.372 10.272 -0.552 1.00 93.06 195 ALA A O 1
ATOM 1517 N N . ARG A 1 196 ? -5.684 9.277 -2.449 1.00 91.88 196 ARG A N 1
ATOM 1518 C CA . ARG A 1 196 ? -6.867 9.577 -3.277 1.00 91.88 196 ARG A CA 1
ATOM 1519 C C . ARG A 1 196 ? -7.781 8.374 -3.462 1.00 91.88 196 ARG A C 1
ATOM 1521 O O . ARG A 1 196 ? -8.954 8.554 -3.755 1.00 91.88 196 ARG A O 1
ATOM 1528 N N . ALA A 1 197 ? -7.244 7.173 -3.286 1.00 92.81 197 ALA A N 1
ATOM 1529 C CA . ALA A 1 197 ? -7.992 5.938 -3.377 1.00 92.81 197 ALA A CA 1
ATOM 1530 C C . ALA A 1 197 ? -9.094 5.901 -2.314 1.00 92.81 197 ALA A C 1
ATOM 1532 O O . ALA A 1 197 ? -8.841 6.050 -1.112 1.00 92.81 197 ALA A O 1
ATOM 1533 N N . SER A 1 198 ? -10.318 5.655 -2.762 1.00 88.62 198 SER A N 1
ATOM 1534 C CA . SER A 1 198 ? -11.520 5.609 -1.930 1.00 88.62 198 SER A CA 1
ATOM 1535 C C . SER A 1 198 ? -12.036 4.187 -1.696 1.00 88.62 198 SER A C 1
ATOM 1537 O O . SER A 1 198 ? -12.896 3.975 -0.840 1.00 88.62 198 SER A O 1
ATOM 1539 N N . GLY A 1 199 ? -11.461 3.203 -2.387 1.00 92.00 199 GLY A N 1
ATOM 1540 C CA . GLY A 1 199 ? -11.966 1.841 -2.437 1.00 92.00 199 GLY A CA 1
ATOM 1541 C C . GLY A 1 199 ? -11.820 1.041 -1.148 1.00 92.00 199 GLY A C 1
ATOM 1542 O O . GLY A 1 199 ? -11.001 1.359 -0.268 1.00 92.00 199 GLY A O 1
ATOM 1543 N N . HIS A 1 200 ? -12.633 -0.014 -1.047 1.00 92.12 200 HIS A N 1
ATOM 1544 C CA . HIS A 1 200 ? -12.588 -0.989 0.048 1.00 92.12 200 HIS A CA 1
ATOM 1545 C C . HIS A 1 200 ? -11.281 -1.781 0.060 1.00 92.12 200 HIS A C 1
ATOM 1547 O O . HIS A 1 200 ? -10.733 -2.044 1.130 1.00 92.12 200 HIS A O 1
ATOM 1553 N N . ARG A 1 201 ? -10.746 -2.087 -1.122 1.00 96.00 201 ARG A N 1
ATOM 1554 C CA . ARG A 1 201 ? -9.407 -2.647 -1.327 1.00 96.00 201 ARG A CA 1
ATOM 1555 C C . ARG A 1 201 ? -8.604 -1.700 -2.207 1.00 96.00 201 ARG A C 1
ATOM 1557 O O . ARG A 1 201 ? -9.154 -1.053 -3.096 1.00 96.00 201 ARG A O 1
ATOM 1564 N N . ILE A 1 202 ? -7.308 -1.598 -1.944 1.00 98.00 202 ILE A N 1
ATOM 1565 C CA . ILE A 1 202 ? -6.384 -0.778 -2.727 1.00 98.00 202 ILE A CA 1
ATOM 1566 C C . ILE A 1 202 ? -5.288 -1.689 -3.248 1.00 98.00 202 ILE A C 1
ATOM 1568 O O . ILE A 1 202 ? -4.627 -2.365 -2.466 1.00 98.00 202 ILE A O 1
ATOM 1572 N N . VAL A 1 203 ? -5.064 -1.674 -4.553 1.00 98.38 203 VAL A N 1
ATOM 1573 C CA . VAL A 1 203 ? -3.932 -2.340 -5.191 1.00 98.38 203 VAL A CA 1
ATOM 1574 C C . VAL A 1 203 ? -3.069 -1.270 -5.824 1.00 98.38 203 VAL A C 1
ATOM 1576 O O . VAL A 1 203 ? -3.582 -0.423 -6.546 1.00 98.38 203 VAL A O 1
ATOM 1579 N N . PHE A 1 204 ? -1.761 -1.295 -5.586 1.00 96.69 204 PHE A N 1
ATOM 1580 C CA . PHE A 1 204 ? -0.846 -0.591 -6.477 1.00 96.69 204 PHE A CA 1
ATOM 1581 C C . PHE A 1 204 ? -0.133 -1.599 -7.365 1.00 96.69 204 PHE A C 1
ATOM 1583 O O . PHE A 1 204 ? 0.262 -2.678 -6.907 1.00 96.69 204 PHE A O 1
ATOM 1590 N N . MET A 1 205 ? 0.040 -1.234 -8.631 1.00 96.44 205 MET A N 1
ATOM 1591 C CA . MET A 1 205 ? 0.805 -2.037 -9.572 1.00 96.44 205 MET A CA 1
ATOM 1592 C C . MET A 1 205 ? 1.619 -1.184 -10.540 1.00 96.44 205 MET A C 1
ATOM 1594 O O . MET A 1 205 ? 1.264 -0.040 -10.814 1.00 96.44 205 MET A O 1
ATOM 1598 N N . ASP A 1 206 ? 2.724 -1.729 -11.039 1.00 93.19 206 ASP A N 1
ATOM 1599 C CA . ASP A 1 206 ? 3.567 -1.047 -12.021 1.00 93.19 206 ASP A CA 1
ATOM 1600 C C . ASP A 1 206 ? 2.805 -0.812 -13.338 1.00 93.19 206 ASP A C 1
ATOM 1602 O O . ASP A 1 206 ? 2.107 -1.691 -13.847 1.00 93.19 206 ASP A O 1
ATOM 1606 N N . ALA A 1 207 ? 2.951 0.388 -13.910 1.00 90.56 207 ALA A N 1
ATOM 1607 C CA . ALA A 1 207 ? 2.220 0.815 -15.108 1.00 90.56 207 ALA A CA 1
ATOM 1608 C C . ALA A 1 207 ? 2.592 0.033 -16.385 1.00 90.56 207 ALA A C 1
ATOM 1610 O O . ALA A 1 207 ? 1.943 0.196 -17.419 1.00 90.56 207 ALA A O 1
ATOM 1611 N N . ASP A 1 208 ? 3.622 -0.812 -16.328 1.00 88.88 208 ASP A N 1
ATOM 1612 C CA . ASP A 1 208 ? 4.108 -1.629 -17.437 1.00 88.88 208 ASP A CA 1
ATOM 1613 C C . ASP A 1 208 ? 3.441 -3.013 -17.533 1.00 88.88 208 ASP A C 1
ATOM 1615 O O . ASP A 1 208 ? 3.689 -3.731 -18.505 1.00 88.88 208 ASP A O 1
ATOM 1619 N N . MET A 1 209 ? 2.594 -3.375 -16.558 1.00 92.50 209 MET A N 1
ATOM 1620 C CA . MET A 1 209 ? 1.954 -4.694 -16.446 1.00 92.50 209 MET A CA 1
ATOM 1621 C C . MET A 1 209 ? 2.975 -5.841 -16.485 1.00 92.50 209 MET A C 1
ATOM 1623 O O . MET A 1 209 ? 2.761 -6.876 -17.122 1.00 92.50 209 MET A O 1
ATOM 1627 N N . ALA A 1 210 ? 4.127 -5.653 -15.829 1.00 90.81 210 ALA A N 1
ATOM 1628 C CA . ALA A 1 210 ? 5.138 -6.698 -15.704 1.00 90.81 210 ALA A CA 1
ATOM 1629 C C . ALA A 1 210 ? 4.614 -7.930 -14.947 1.00 90.81 210 ALA A C 1
ATOM 1631 O O . ALA A 1 210 ? 5.018 -9.053 -15.255 1.00 90.81 210 ALA A O 1
ATOM 1632 N N . THR A 1 211 ? 3.715 -7.732 -13.980 1.00 94.38 211 THR A N 1
ATOM 1633 C CA . THR A 1 211 ? 2.955 -8.813 -13.340 1.00 94.38 211 THR A CA 1
ATOM 1634 C C . THR A 1 211 ? 1.720 -9.136 -14.171 1.00 94.38 211 THR A C 1
ATOM 1636 O O . THR A 1 211 ? 1.013 -8.230 -14.606 1.00 94.38 211 THR A O 1
ATOM 1639 N N . ASP A 1 212 ? 1.459 -10.424 -14.374 1.00 94.12 212 ASP A N 1
ATOM 1640 C CA . ASP A 1 212 ? 0.282 -10.886 -15.106 1.00 94.12 212 ASP A CA 1
ATOM 1641 C C . ASP A 1 212 ? -1.020 -10.523 -14.364 1.00 94.12 212 ASP A C 1
ATOM 1643 O O . ASP A 1 212 ? -1.122 -10.705 -13.147 1.00 94.12 212 ASP A O 1
ATOM 1647 N N . LEU A 1 213 ? -2.009 -9.993 -15.090 1.00 95.38 213 LEU A N 1
ATOM 1648 C CA . LEU A 1 213 ? -3.253 -9.479 -14.503 1.00 95.38 213 LEU A CA 1
ATOM 1649 C C . LEU A 1 213 ? -4.121 -10.595 -13.911 1.00 95.38 213 LEU A C 1
ATOM 1651 O O . LEU A 1 213 ? -4.879 -10.338 -12.981 1.00 95.38 213 LEU A O 1
ATOM 1655 N N . ASP A 1 214 ? -3.933 -11.840 -14.354 1.00 95.31 214 ASP A N 1
ATOM 1656 C CA . ASP A 1 214 ? -4.596 -13.023 -13.791 1.00 95.31 214 ASP A CA 1
ATOM 1657 C C . ASP A 1 214 ? -4.291 -13.231 -12.292 1.00 95.31 214 ASP A C 1
ATOM 1659 O O . ASP A 1 214 ? -5.024 -13.931 -11.595 1.00 95.31 214 ASP A O 1
ATOM 1663 N N . TYR A 1 215 ? -3.235 -12.599 -11.761 1.00 97.00 215 TYR A N 1
ATOM 1664 C CA . TYR A 1 215 ? -2.911 -12.637 -10.331 1.00 97.00 215 TYR A CA 1
ATOM 1665 C C . TYR A 1 215 ? -3.655 -11.590 -9.498 1.00 97.00 215 TYR A C 1
ATOM 1667 O O . TYR A 1 215 ? -3.504 -11.587 -8.275 1.00 97.00 215 TYR A O 1
ATOM 1675 N N . LEU A 1 216 ? -4.477 -10.730 -10.111 1.00 96.81 216 LEU A N 1
ATOM 1676 C CA . LEU A 1 216 ? -5.316 -9.788 -9.373 1.00 96.81 216 LEU A CA 1
ATOM 1677 C C . LEU A 1 216 ? -6.322 -10.523 -8.483 1.00 96.81 216 LEU A C 1
ATOM 1679 O O . LEU A 1 216 ? -6.426 -10.195 -7.307 1.00 96.81 216 LEU A O 1
ATOM 1683 N N . ASP A 1 217 ? -6.989 -11.559 -8.990 1.00 95.75 217 ASP A N 1
ATOM 1684 C CA . ASP A 1 217 ? -7.962 -12.324 -8.201 1.00 95.75 217 ASP A CA 1
ATOM 1685 C C . ASP A 1 217 ? -7.333 -13.070 -7.014 1.00 95.75 217 ASP A C 1
ATOM 1687 O O . ASP A 1 217 ? -7.815 -12.891 -5.896 1.00 95.75 217 ASP A O 1
ATOM 1691 N N . PRO A 1 218 ? -6.232 -13.834 -7.176 1.00 97.06 218 PRO A N 1
ATOM 1692 C CA . PRO A 1 218 ? -5.502 -14.403 -6.043 1.00 97.06 218 PRO A CA 1
ATOM 1693 C C . PRO A 1 218 ? -5.054 -13.363 -5.009 1.00 97.06 218 PRO A C 1
ATOM 1695 O O . PRO A 1 218 ? -5.115 -13.624 -3.808 1.00 97.06 218 PRO A O 1
ATOM 1698 N N . LEU A 1 219 ? -4.610 -12.185 -5.463 1.00 97.81 219 LEU A N 1
ATOM 1699 C CA . LEU A 1 219 ? -4.196 -11.096 -4.581 1.00 97.81 219 LEU A CA 1
ATOM 1700 C C . LEU A 1 219 ? -5.377 -10.557 -3.765 1.00 97.81 219 LEU A C 1
ATOM 1702 O O . LEU A 1 219 ? -5.241 -10.365 -2.561 1.00 97.81 219 LEU A O 1
ATOM 1706 N N . LEU A 1 220 ? -6.525 -10.323 -4.406 1.00 96.75 220 LEU A N 1
ATOM 1707 C CA . LEU A 1 220 ? -7.731 -9.829 -3.740 1.00 96.75 220 LEU A CA 1
ATOM 1708 C C . LEU A 1 220 ? -8.330 -10.877 -2.802 1.00 96.75 220 LEU A C 1
ATOM 1710 O O . LEU A 1 220 ? -8.695 -10.532 -1.685 1.00 96.75 220 LEU A O 1
ATOM 1714 N N . ALA A 1 221 ? -8.358 -12.148 -3.207 1.00 96.56 221 ALA A N 1
ATOM 1715 C CA . ALA A 1 221 ? -8.824 -13.244 -2.364 1.00 96.56 221 ALA A CA 1
ATOM 1716 C C . ALA A 1 221 ? -8.002 -13.364 -1.073 1.00 96.56 221 ALA A C 1
ATOM 1718 O O . ALA A 1 221 ? -8.554 -13.624 -0.009 1.00 96.56 221 ALA A O 1
ATOM 1719 N N . ALA A 1 222 ? -6.689 -13.122 -1.137 1.00 97.00 222 ALA A N 1
ATOM 1720 C CA . ALA A 1 222 ? -5.850 -13.114 0.055 1.00 97.00 222 ALA A CA 1
ATOM 1721 C C . ALA A 1 222 ? -6.213 -11.987 1.039 1.00 97.00 222 ALA A C 1
ATOM 1723 O O . ALA A 1 222 ? -6.082 -12.184 2.242 1.00 97.00 222 ALA A O 1
ATOM 1724 N N . LEU A 1 223 ? -6.717 -10.841 0.560 1.00 96.06 223 LEU A N 1
ATOM 1725 C CA . LEU A 1 223 ? -7.130 -9.714 1.413 1.00 96.06 223 LEU A CA 1
ATOM 1726 C C . LEU A 1 223 ? -8.427 -9.955 2.193 1.00 96.06 223 LEU A C 1
ATOM 1728 O O . LEU A 1 223 ? -8.751 -9.181 3.101 1.00 96.06 223 LEU A O 1
ATOM 1732 N N . GLU A 1 224 ? -9.176 -11.001 1.848 1.00 92.81 224 GLU A N 1
ATOM 1733 C CA . GLU A 1 224 ? -10.321 -11.430 2.651 1.00 92.81 224 GLU A CA 1
ATOM 1734 C C . GLU A 1 224 ? -9.834 -11.980 4.001 1.00 92.81 224 GLU A C 1
ATOM 1736 O O . GLU A 1 224 ? -10.400 -11.657 5.043 1.00 92.81 224 GLU A O 1
ATOM 1741 N N . GLU A 1 225 ? -8.699 -12.684 4.007 1.00 91.88 225 GLU A N 1
ATOM 1742 C CA . GLU A 1 225 ? -8.118 -13.300 5.206 1.00 91.88 225 GLU A CA 1
ATOM 1743 C C . GLU A 1 225 ? -7.020 -12.441 5.850 1.00 91.88 225 GLU A C 1
ATOM 1745 O O . GLU A 1 225 ? -6.860 -12.453 7.066 1.00 91.88 225 GLU A O 1
ATOM 1750 N N . THR A 1 226 ? -6.271 -11.667 5.059 1.00 94.31 226 THR A N 1
ATOM 1751 C CA . THR A 1 226 ? -5.142 -10.864 5.546 1.00 94.31 226 THR A CA 1
ATOM 1752 C C . THR A 1 226 ? -5.331 -9.371 5.308 1.00 94.31 226 THR A C 1
ATOM 1754 O O . THR A 1 226 ? -6.186 -8.905 4.559 1.00 94.31 226 THR A O 1
ATOM 1757 N N . HIS A 1 227 ? -4.490 -8.568 5.952 1.00 95.00 227 HIS A N 1
ATOM 1758 C CA . HIS A 1 227 ? -4.535 -7.114 5.817 1.00 95.00 227 HIS A CA 1
ATOM 1759 C C . HIS A 1 227 ? -3.826 -6.637 4.542 1.00 95.00 227 HIS A C 1
ATOM 1761 O O . HIS A 1 227 ? -4.165 -5.589 3.977 1.00 95.00 227 HIS A O 1
ATOM 1767 N N . ILE A 1 228 ? -2.802 -7.389 4.130 1.00 97.50 228 ILE A N 1
ATOM 1768 C CA . ILE A 1 228 ? -1.891 -7.072 3.035 1.00 97.50 228 ILE A CA 1
ATOM 1769 C C . ILE A 1 228 ? -1.617 -8.347 2.244 1.00 97.50 228 ILE A C 1
ATOM 1771 O O . ILE A 1 228 ? -1.361 -9.408 2.815 1.00 97.50 228 ILE A O 1
ATOM 1775 N N . ALA A 1 229 ? -1.597 -8.216 0.925 1.00 98.06 229 ALA A N 1
AT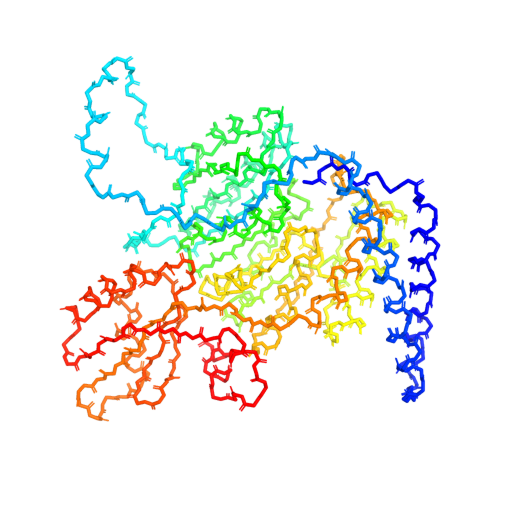OM 1776 C CA . ALA A 1 229 ? -1.152 -9.250 0.011 1.00 98.06 229 ALA A CA 1
ATOM 1777 C C . ALA A 1 229 ? -0.058 -8.665 -0.883 1.00 98.06 229 ALA A C 1
ATOM 1779 O O . ALA A 1 229 ? -0.211 -7.575 -1.436 1.00 98.06 229 ALA A O 1
ATOM 1780 N N . VAL A 1 230 ? 1.064 -9.359 -1.026 1.00 97.62 230 VAL A N 1
ATOM 1781 C CA . VAL A 1 230 ? 2.171 -8.926 -1.880 1.00 97.62 230 VAL A CA 1
ATOM 1782 C C . VAL A 1 230 ? 2.420 -9.966 -2.955 1.00 97.62 230 VAL A C 1
ATOM 1784 O O . VAL A 1 230 ? 2.572 -11.150 -2.666 1.00 97.62 230 VAL A O 1
ATOM 1787 N N . GLY A 1 231 ? 2.472 -9.531 -4.210 1.00 97.38 231 GLY A N 1
ATOM 1788 C CA . GLY A 1 231 ? 3.012 -10.357 -5.277 1.00 97.38 231 GLY A CA 1
ATOM 1789 C C . GLY A 1 231 ? 4.475 -10.675 -4.987 1.00 97.38 231 GLY A C 1
ATOM 1790 O O . GLY A 1 231 ? 5.201 -9.854 -4.427 1.00 97.38 231 GLY A O 1
ATOM 1791 N N . SER A 1 232 ? 4.920 -11.866 -5.362 1.00 96.31 232 SER A N 1
ATOM 1792 C CA . SER A 1 232 ? 6.282 -12.307 -5.097 1.00 96.31 232 SER A CA 1
ATOM 1793 C C . SER A 1 232 ? 6.861 -13.026 -6.302 1.00 96.31 232 SER A C 1
ATOM 1795 O O . SER A 1 232 ? 6.325 -14.026 -6.781 1.00 96.31 232 SER A O 1
ATOM 1797 N N . ARG A 1 233 ? 7.993 -12.513 -6.795 1.00 94.44 233 ARG A N 1
ATOM 1798 C CA . ARG A 1 233 ? 8.779 -13.118 -7.885 1.00 94.44 233 ARG A CA 1
ATOM 1799 C C . ARG A 1 233 ? 9.732 -14.196 -7.374 1.00 94.44 233 ARG A C 1
ATOM 1801 O O . ARG A 1 233 ? 10.441 -14.819 -8.160 1.00 94.44 233 ARG A O 1
ATOM 1808 N N . SER A 1 234 ? 9.823 -14.350 -6.055 1.00 92.19 234 SER A N 1
ATOM 1809 C CA . SER A 1 234 ? 10.779 -15.230 -5.379 1.00 92.19 234 SER A CA 1
ATOM 1810 C C . SER A 1 234 ? 10.115 -16.223 -4.423 1.00 92.19 234 SER A C 1
ATOM 1812 O O . SER A 1 234 ? 10.813 -17.084 -3.889 1.00 92.19 234 SER A O 1
ATOM 1814 N N . ALA A 1 235 ? 8.794 -16.143 -4.232 1.00 91.50 235 ALA A N 1
ATOM 1815 C CA . ALA A 1 235 ? 8.032 -17.146 -3.501 1.00 91.50 235 ALA A CA 1
ATOM 1816 C C . ALA A 1 235 ? 8.009 -18.498 -4.246 1.00 91.50 235 ALA A C 1
ATOM 1818 O O . ALA A 1 235 ? 8.107 -18.538 -5.479 1.00 91.50 235 ALA A O 1
ATOM 1819 N N . PRO A 1 236 ? 7.852 -19.624 -3.525 1.00 91.31 236 PRO A N 1
ATOM 1820 C CA . PRO A 1 236 ? 7.672 -20.933 -4.143 1.00 91.31 236 PRO A CA 1
ATOM 1821 C C . PRO A 1 236 ? 6.518 -20.931 -5.157 1.00 91.31 236 PRO A C 1
ATOM 1823 O O . PRO A 1 236 ? 5.401 -20.539 -4.836 1.00 91.31 236 PRO A O 1
ATOM 1826 N N . GLY A 1 237 ? 6.793 -21.375 -6.386 1.00 91.12 237 GLY A N 1
ATOM 1827 C CA . GLY A 1 237 ? 5.815 -21.388 -7.482 1.00 91.12 237 GLY A CA 1
ATOM 1828 C C . GLY A 1 237 ? 5.790 -20.124 -8.349 1.00 91.12 237 GLY A C 1
ATOM 1829 O O . GLY A 1 237 ? 5.107 -20.120 -9.369 1.00 91.12 237 GLY A O 1
ATOM 1830 N N . ALA A 1 238 ? 6.552 -19.081 -8.002 1.00 93.69 238 ALA A N 1
ATOM 1831 C CA . ALA A 1 238 ? 6.693 -17.898 -8.845 1.00 93.69 238 ALA A CA 1
ATOM 1832 C C . ALA A 1 238 ? 7.437 -18.218 -10.152 1.00 93.69 238 ALA A C 1
ATOM 1834 O O . ALA A 1 238 ? 8.363 -19.035 -10.184 1.00 93.69 238 ALA A O 1
ATOM 1835 N N . VAL A 1 239 ? 7.063 -17.530 -11.231 1.00 93.50 239 VAL A N 1
ATOM 1836 C CA . VAL A 1 239 ? 7.683 -17.687 -12.553 1.00 93.50 239 VAL A CA 1
ATOM 1837 C C . VAL A 1 239 ? 8.188 -16.333 -13.022 1.00 93.50 239 VAL A C 1
ATOM 1839 O O . VAL A 1 239 ? 7.418 -15.384 -13.134 1.00 93.50 239 VAL A O 1
ATOM 1842 N N . THR A 1 240 ? 9.478 -16.234 -13.339 1.00 91.88 240 THR A N 1
ATOM 1843 C CA . THR A 1 240 ? 10.065 -15.020 -13.917 1.00 91.88 240 THR A CA 1
ATOM 1844 C C . THR A 1 240 ? 10.569 -15.277 -15.333 1.00 91.88 240 THR A C 1
ATOM 1846 O O . THR A 1 240 ? 11.161 -16.316 -15.622 1.00 91.88 240 THR A O 1
ATOM 1849 N N . SER A 1 241 ? 10.329 -14.335 -16.248 1.00 91.88 241 SER A N 1
ATOM 1850 C CA . SER A 1 241 ? 10.762 -14.444 -17.646 1.00 91.88 241 SER A CA 1
ATOM 1851 C C . SER A 1 241 ? 11.429 -13.163 -18.151 1.00 91.88 241 SER A C 1
ATOM 1853 O O . SER A 1 241 ? 11.103 -12.056 -17.730 1.00 91.88 241 SER A O 1
ATOM 1855 N N . GLY A 1 242 ? 12.408 -13.304 -19.053 1.00 86.44 242 GLY A N 1
ATOM 1856 C CA . GLY A 1 242 ? 13.110 -12.170 -19.674 1.00 86.44 242 GLY A CA 1
ATOM 1857 C C . GLY A 1 242 ? 14.118 -11.434 -18.777 1.00 86.44 242 GLY A C 1
ATOM 1858 O O . GLY A 1 242 ? 14.656 -10.409 -19.195 1.00 86.44 242 GLY A O 1
ATOM 1859 N N . VAL A 1 243 ? 14.391 -11.934 -17.567 1.00 84.62 243 VAL A N 1
ATOM 1860 C CA . VAL A 1 243 ? 15.345 -11.336 -16.618 1.00 84.62 243 VAL A CA 1
ATOM 1861 C C . VAL A 1 243 ? 16.786 -11.660 -17.025 1.00 84.62 243 VAL A C 1
ATOM 1863 O O . VAL A 1 243 ? 17.091 -12.779 -17.434 1.00 84.62 243 VAL A O 1
ATOM 1866 N N . THR A 1 244 ? 17.699 -10.696 -16.892 1.00 86.06 244 THR A N 1
ATOM 1867 C CA . THR A 1 244 ? 19.137 -10.954 -17.057 1.00 86.06 244 THR A CA 1
ATOM 1868 C C . THR A 1 244 ? 19.731 -11.567 -15.781 1.00 86.06 244 THR A C 1
ATOM 1870 O O . THR A 1 244 ? 19.318 -11.192 -14.682 1.00 86.06 244 THR A O 1
ATOM 1873 N N . PRO A 1 245 ? 20.760 -12.434 -15.871 1.00 82.56 245 PRO A N 1
ATOM 1874 C CA . PRO A 1 245 ? 21.382 -13.027 -14.681 1.00 82.56 245 PRO A CA 1
ATOM 1875 C C . PRO A 1 245 ? 21.881 -11.999 -13.653 1.00 82.56 245 PRO A C 1
ATOM 1877 O O . PRO A 1 245 ? 21.822 -12.239 -12.450 1.00 82.56 245 PRO A O 1
ATOM 1880 N N . SER A 1 246 ? 22.349 -10.832 -14.111 1.00 76.38 246 SER A N 1
ATOM 1881 C CA . SER A 1 246 ? 22.812 -9.750 -13.236 1.00 76.38 246 SER A CA 1
ATOM 1882 C C . SER A 1 246 ? 21.672 -9.048 -12.496 1.00 76.38 246 SER A C 1
ATOM 1884 O O . SER A 1 246 ? 21.808 -8.772 -11.306 1.00 76.38 246 SER A O 1
ATOM 1886 N N . SER A 1 247 ? 20.546 -8.787 -13.167 1.00 78.31 247 SER A N 1
ATOM 1887 C CA . SER A 1 247 ? 19.359 -8.197 -12.535 1.00 78.31 247 SER A CA 1
ATOM 1888 C C . SER A 1 247 ? 18.749 -9.148 -11.510 1.00 78.31 247 SER A C 1
ATOM 1890 O O . SER A 1 247 ? 18.351 -8.723 -10.431 1.00 78.31 247 SER A O 1
ATOM 1892 N N . ASP A 1 248 ? 18.706 -10.437 -11.836 1.00 82.81 248 ASP A N 1
ATOM 1893 C CA . ASP A 1 248 ? 18.207 -11.494 -10.960 1.00 82.81 248 ASP A CA 1
ATOM 1894 C C . ASP A 1 248 ? 19.093 -11.668 -9.708 1.00 82.81 248 ASP A C 1
ATOM 1896 O O . ASP A 1 248 ? 18.603 -11.748 -8.580 1.00 82.81 248 ASP A O 1
ATOM 1900 N N . ALA A 1 249 ? 20.420 -11.629 -9.874 1.00 77.94 249 ALA A N 1
ATOM 1901 C CA . ALA A 1 249 ? 21.355 -11.631 -8.751 1.00 77.94 249 ALA A CA 1
ATOM 1902 C C . ALA A 1 249 ? 21.206 -10.387 -7.855 1.00 77.94 249 ALA A C 1
ATOM 1904 O O . ALA A 1 249 ? 21.178 -10.525 -6.632 1.00 77.94 249 ALA A O 1
ATOM 1905 N N . ALA A 1 250 ? 21.071 -9.193 -8.442 1.00 77.19 250 ALA A N 1
ATOM 1906 C CA . ALA A 1 250 ? 20.871 -7.954 -7.689 1.00 77.19 250 ALA A CA 1
ATOM 1907 C C . ALA A 1 250 ? 19.553 -7.968 -6.897 1.00 77.19 250 ALA A C 1
ATOM 1909 O O . ALA A 1 250 ? 19.545 -7.631 -5.714 1.00 77.19 250 ALA A O 1
ATOM 1910 N N . HIS A 1 251 ? 18.466 -8.435 -7.518 1.00 83.50 251 HIS A N 1
ATOM 1911 C CA . HIS A 1 251 ? 17.165 -8.631 -6.873 1.00 83.50 251 HIS A CA 1
ATOM 1912 C C . HIS A 1 251 ? 17.258 -9.580 -5.670 1.00 83.50 251 HIS A C 1
ATOM 1914 O O . HIS A 1 251 ? 16.803 -9.251 -4.573 1.00 83.50 251 HIS A O 1
ATOM 1920 N N . ARG A 1 252 ? 17.901 -10.745 -5.826 1.00 83.81 252 ARG A N 1
ATOM 1921 C CA . ARG A 1 252 ? 18.115 -11.679 -4.707 1.00 83.81 252 ARG A CA 1
ATOM 1922 C C . ARG A 1 252 ? 18.948 -11.071 -3.583 1.00 83.81 252 ARG A C 1
ATOM 1924 O O . ARG A 1 252 ? 18.592 -11.235 -2.417 1.00 83.81 252 ARG A O 1
ATOM 1931 N N . ALA A 1 253 ? 20.040 -10.390 -3.928 1.00 78.88 253 ALA A N 1
ATOM 1932 C CA . ALA A 1 253 ? 20.922 -9.752 -2.956 1.00 78.88 253 ALA A CA 1
ATOM 1933 C C . ALA A 1 253 ? 20.179 -8.678 -2.152 1.00 78.88 253 ALA A C 1
ATOM 1935 O O . ALA A 1 253 ? 20.272 -8.653 -0.924 1.00 78.88 253 ALA A O 1
ATOM 1936 N N . PHE A 1 254 ? 19.382 -7.845 -2.828 1.00 82.12 254 PHE A N 1
ATOM 1937 C CA . PHE A 1 254 ? 18.565 -6.833 -2.173 1.00 82.12 254 PHE A CA 1
ATOM 1938 C C . PHE A 1 254 ? 17.557 -7.451 -1.201 1.00 82.12 254 PHE A C 1
ATOM 1940 O O . PHE A 1 254 ? 17.488 -7.037 -0.047 1.00 82.12 254 PHE A O 1
ATOM 1947 N N . ASN A 1 255 ? 16.810 -8.473 -1.625 1.00 86.06 255 ASN A N 1
ATOM 1948 C CA . ASN A 1 255 ? 15.820 -9.105 -0.752 1.00 86.06 255 ASN A CA 1
ATOM 1949 C C . ASN A 1 255 ? 16.464 -9.824 0.441 1.00 86.06 255 ASN A C 1
ATOM 1951 O O . ASN A 1 255 ? 15.932 -9.769 1.547 1.00 86.06 255 ASN A O 1
ATOM 1955 N N . ALA A 1 256 ? 17.629 -10.455 0.261 1.00 81.38 256 ALA A N 1
ATOM 1956 C CA . ALA A 1 256 ? 18.377 -11.047 1.371 1.00 81.38 256 ALA A CA 1
ATOM 1957 C C . ALA A 1 256 ? 18.804 -9.990 2.399 1.00 81.38 256 ALA A C 1
ATOM 1959 O O . ALA A 1 256 ? 18.645 -10.189 3.604 1.00 81.38 256 ALA A O 1
ATOM 1960 N N . LEU A 1 257 ? 19.287 -8.842 1.925 1.00 78.31 257 LEU A N 1
ATOM 1961 C CA . LEU A 1 257 ? 19.602 -7.711 2.783 1.00 78.31 257 LEU A CA 1
ATOM 1962 C C . LEU A 1 257 ? 18.351 -7.185 3.501 1.00 78.31 257 LEU A C 1
ATOM 1964 O O . LEU A 1 257 ? 18.385 -7.038 4.722 1.00 78.31 257 LEU A O 1
ATOM 1968 N N . ALA A 1 258 ? 17.256 -6.936 2.779 1.00 82.69 258 ALA A N 1
ATOM 1969 C CA . ALA A 1 258 ? 16.014 -6.427 3.354 1.00 82.69 258 ALA A CA 1
ATOM 1970 C C . ALA A 1 258 ? 15.493 -7.345 4.470 1.00 82.69 258 ALA A C 1
ATOM 1972 O O . ALA A 1 258 ? 15.207 -6.859 5.563 1.00 82.69 258 ALA A O 1
ATOM 1973 N N . ARG A 1 259 ? 15.486 -8.670 4.261 1.00 85.19 259 ARG A N 1
ATOM 1974 C CA . ARG A 1 259 ? 15.177 -9.653 5.316 1.00 85.19 259 ARG A CA 1
ATOM 1975 C C . ARG A 1 259 ? 16.139 -9.573 6.494 1.00 85.19 259 ARG A C 1
ATOM 1977 O O . ARG A 1 259 ? 15.717 -9.632 7.643 1.00 85.19 259 ARG A O 1
ATOM 1984 N N . SER A 1 260 ? 17.440 -9.441 6.235 1.00 75.25 260 SER A N 1
ATOM 1985 C CA . SER A 1 260 ? 18.438 -9.393 7.309 1.00 75.25 260 SER A CA 1
ATOM 1986 C C . SER A 1 260 ? 18.272 -8.173 8.219 1.00 75.25 260 SER A C 1
ATOM 1988 O O . SER A 1 260 ? 18.471 -8.294 9.427 1.00 75.25 260 SER A O 1
ATOM 1990 N N . VAL A 1 261 ? 17.887 -7.032 7.637 1.00 73.94 261 VAL A N 1
ATOM 1991 C CA . VAL A 1 261 ? 17.729 -5.753 8.335 1.00 73.94 261 VAL A CA 1
ATOM 1992 C C . VAL A 1 261 ? 16.364 -5.656 9.014 1.00 73.94 261 VAL A C 1
ATOM 1994 O O . VAL A 1 261 ? 16.287 -5.249 10.167 1.00 73.94 261 VAL A O 1
ATOM 1997 N N . THR A 1 262 ? 15.290 -6.052 8.328 1.00 78.69 262 THR A N 1
ATOM 1998 C CA . THR A 1 262 ? 13.923 -5.967 8.872 1.00 78.69 262 THR A CA 1
ATOM 1999 C C . THR A 1 262 ? 13.560 -7.132 9.788 1.00 78.69 262 THR A C 1
ATOM 2001 O O . THR A 1 262 ? 12.692 -6.983 10.638 1.00 78.69 262 THR A O 1
ATOM 2004 N N . GLY A 1 263 ? 14.212 -8.286 9.629 1.00 80.50 263 GLY A N 1
ATOM 2005 C CA . GLY A 1 263 ? 13.864 -9.522 10.328 1.00 80.50 263 GLY A CA 1
ATOM 2006 C C . GLY A 1 263 ? 12.648 -10.257 9.755 1.00 80.50 263 GLY A C 1
ATOM 2007 O O . GLY A 1 263 ? 12.303 -11.307 10.287 1.00 80.50 263 GLY A O 1
ATOM 2008 N N . LEU A 1 264 ? 12.026 -9.744 8.688 1.00 85.50 264 LEU A N 1
ATOM 2009 C CA . LEU A 1 264 ? 10.822 -10.334 8.103 1.00 85.50 264 LEU A CA 1
ATOM 2010 C C . LEU A 1 264 ? 11.135 -11.550 7.234 1.00 85.50 264 LEU A C 1
ATOM 2012 O O . LEU A 1 264 ? 12.142 -11.578 6.522 1.00 85.50 264 LEU A O 1
ATOM 2016 N N . ASP A 1 265 ? 10.217 -12.512 7.239 1.00 89.00 265 ASP A N 1
ATOM 2017 C CA . ASP A 1 265 ? 10.245 -13.679 6.358 1.00 89.00 265 ASP A CA 1
ATOM 2018 C C . ASP A 1 265 ? 9.420 -13.420 5.089 1.00 89.00 265 ASP A C 1
ATOM 2020 O O . ASP A 1 265 ? 8.375 -14.017 4.871 1.00 89.00 265 ASP A O 1
ATOM 2024 N N . ILE A 1 266 ? 9.872 -12.448 4.289 1.00 90.50 266 ILE A N 1
ATOM 2025 C CA . ILE A 1 266 ? 9.273 -12.094 2.993 1.00 90.50 266 ILE A CA 1
ATOM 2026 C C . ILE A 1 266 ? 10.293 -12.370 1.885 1.00 90.50 266 ILE A C 1
ATOM 2028 O O . ILE A 1 266 ? 11.442 -11.899 1.921 1.00 90.50 266 ILE A O 1
ATOM 2032 N N . ALA A 1 267 ? 9.897 -13.151 0.884 1.00 90.94 267 ALA A N 1
ATOM 2033 C CA . ALA A 1 267 ? 10.753 -13.542 -0.225 1.00 90.94 267 ALA A CA 1
ATOM 2034 C C . ALA A 1 267 ? 11.049 -12.367 -1.171 1.00 90.94 267 ALA A C 1
ATOM 2036 O O . ALA A 1 267 ? 12.201 -12.229 -1.605 1.00 90.94 267 ALA A O 1
ATOM 2037 N N . ASP A 1 268 ? 10.054 -11.515 -1.451 1.00 92.25 268 ASP A N 1
ATOM 2038 C CA . ASP A 1 268 ? 10.166 -10.386 -2.385 1.00 92.25 268 ASP A CA 1
ATOM 2039 C C . ASP A 1 268 ? 9.523 -9.092 -1.858 1.00 92.25 268 ASP A C 1
ATOM 2041 O O . ASP A 1 268 ? 8.315 -8.880 -1.928 1.00 92.25 268 ASP A O 1
ATOM 2045 N N . PHE A 1 269 ? 10.358 -8.159 -1.405 1.00 90.12 269 PHE A N 1
ATOM 2046 C CA . PHE A 1 269 ? 9.915 -6.834 -0.980 1.00 90.12 269 PHE A CA 1
ATOM 2047 C C . PHE A 1 269 ? 9.589 -5.921 -2.165 1.00 90.12 269 PHE A C 1
ATOM 2049 O O . PHE A 1 269 ? 8.737 -5.049 -2.054 1.00 90.12 269 PHE A O 1
ATOM 2056 N N . GLN A 1 270 ? 10.258 -6.081 -3.306 1.00 87.19 270 GLN A N 1
ATOM 2057 C CA . GLN A 1 270 ? 10.278 -5.083 -4.383 1.00 87.19 270 GLN A CA 1
ATOM 2058 C C . GLN A 1 270 ? 9.263 -5.343 -5.497 1.00 87.19 270 GLN A C 1
ATOM 2060 O O . GLN A 1 270 ? 9.257 -4.616 -6.492 1.00 87.19 270 GLN A O 1
ATOM 2065 N N . CYS A 1 271 ? 8.447 -6.393 -5.396 1.00 91.56 271 CYS A N 1
ATOM 2066 C CA . CYS A 1 271 ? 7.427 -6.651 -6.403 1.00 91.56 271 CYS A CA 1
ATOM 2067 C C . CYS A 1 271 ? 6.452 -5.470 -6.458 1.00 91.56 271 CYS A C 1
ATOM 2069 O O . CYS A 1 271 ? 5.780 -5.167 -5.470 1.00 91.56 271 CYS A O 1
ATOM 2071 N N . GLY A 1 272 ? 6.373 -4.788 -7.599 1.00 92.44 272 GLY A N 1
ATOM 2072 C CA . GLY A 1 272 ? 5.464 -3.666 -7.811 1.00 92.44 272 GLY A CA 1
ATOM 2073 C C . GLY A 1 272 ? 4.027 -4.117 -8.046 1.00 92.44 272 GLY A C 1
ATOM 2074 O O . GLY A 1 272 ? 3.424 -3.690 -9.015 1.00 92.44 272 GLY A O 1
ATOM 2075 N N . PHE A 1 273 ? 3.518 -5.030 -7.220 1.00 97.25 273 PHE A N 1
ATOM 2076 C CA . PHE A 1 273 ? 2.161 -5.565 -7.259 1.00 97.25 273 PHE A CA 1
ATOM 2077 C C . PHE A 1 273 ? 1.763 -5.924 -5.827 1.00 97.25 273 PHE A C 1
ATOM 2079 O O . PHE A 1 273 ? 2.183 -6.958 -5.307 1.00 97.25 273 PHE A O 1
ATOM 2086 N N . LYS A 1 274 ? 1.043 -5.030 -5.144 1.00 98.19 274 LYS A N 1
ATOM 2087 C CA . LYS A 1 274 ? 0.643 -5.230 -3.742 1.00 98.19 274 LYS A CA 1
ATOM 2088 C C . LYS A 1 274 ? -0.770 -4.727 -3.500 1.00 98.19 274 LYS A C 1
ATOM 2090 O O . LYS A 1 274 ? -1.138 -3.652 -3.971 1.00 98.19 274 LYS A O 1
ATOM 2095 N N . GLY A 1 275 ? -1.522 -5.504 -2.737 1.00 98.31 275 GLY A N 1
ATOM 2096 C CA . GLY A 1 275 ? -2.885 -5.238 -2.319 1.00 98.31 275 GLY A CA 1
ATOM 2097 C C . GLY A 1 275 ? -2.968 -4.968 -0.822 1.00 98.31 275 GLY A C 1
ATOM 2098 O O . GLY A 1 275 ? -2.189 -5.498 -0.030 1.00 98.31 275 GLY A O 1
ATOM 2099 N N . PHE A 1 276 ? -3.936 -4.146 -0.442 1.00 97.94 276 PHE A N 1
ATOM 2100 C CA . PHE A 1 276 ? -4.212 -3.751 0.931 1.00 97.94 276 PHE A CA 1
ATOM 2101 C C . PHE A 1 276 ? -5.719 -3.700 1.137 1.00 97.94 276 PHE A C 1
ATOM 2103 O O . PHE A 1 276 ? -6.450 -3.191 0.278 1.00 97.94 276 PHE A O 1
ATOM 2110 N N . ARG A 1 277 ? -6.183 -4.092 2.326 1.00 94.94 277 ARG A N 1
ATOM 2111 C CA . ARG A 1 277 ? -7.455 -3.559 2.825 1.00 94.94 277 ARG A CA 1
ATOM 2112 C C . ARG A 1 277 ? -7.352 -2.038 2.839 1.00 94.94 277 ARG A C 1
ATOM 2114 O O . ARG A 1 277 ? -6.316 -1.471 3.191 1.00 94.94 277 ARG A O 1
ATOM 2121 N N . GLY A 1 278 ? -8.392 -1.346 2.401 1.00 92.75 278 GLY A N 1
ATOM 2122 C CA . GLY A 1 278 ? -8.256 0.062 2.054 1.00 92.75 278 GLY A CA 1
ATOM 2123 C C . GLY A 1 278 ? -7.905 0.947 3.255 1.00 92.75 278 GLY A C 1
ATOM 2124 O O . GLY A 1 278 ? -7.056 1.829 3.147 1.00 92.75 278 GLY A O 1
ATOM 2125 N N . SER A 1 279 ? -8.524 0.710 4.416 1.00 90.25 279 SER A N 1
ATOM 2126 C CA . SER A 1 279 ? -8.190 1.396 5.678 1.00 90.25 279 SER A CA 1
ATOM 2127 C C . SER A 1 279 ? -6.741 1.122 6.112 1.00 90.25 279 SER A C 1
ATOM 2129 O O . SER A 1 279 ? -6.022 2.068 6.441 1.00 90.25 279 SER A O 1
ATOM 2131 N N . THR A 1 280 ? -6.290 -0.135 6.032 1.00 92.88 280 THR A N 1
ATOM 2132 C CA . THR A 1 280 ? -4.907 -0.569 6.302 1.00 92.88 280 THR A CA 1
ATOM 2133 C C . THR A 1 280 ? -3.908 0.142 5.396 1.00 92.88 280 THR A C 1
ATOM 2135 O O . THR A 1 280 ? -2.955 0.752 5.883 1.00 92.88 280 THR A O 1
ATOM 2138 N N . GLY A 1 281 ? -4.135 0.115 4.079 1.00 94.81 281 GLY A N 1
ATOM 2139 C CA . GLY A 1 281 ? -3.280 0.783 3.103 1.00 94.81 281 GLY A CA 1
ATOM 2140 C C . GLY A 1 281 ? -3.179 2.277 3.397 1.00 94.81 281 GLY A C 1
ATOM 2141 O O . GLY A 1 281 ? -2.081 2.813 3.531 1.00 94.81 281 GLY A O 1
ATOM 2142 N N . ARG A 1 282 ? -4.314 2.953 3.602 1.00 93.00 282 ARG A N 1
ATOM 2143 C CA . ARG A 1 282 ? -4.319 4.388 3.917 1.00 93.00 282 ARG A CA 1
ATOM 2144 C C . ARG A 1 282 ? -3.516 4.715 5.178 1.00 93.00 282 ARG A C 1
ATOM 2146 O O . ARG A 1 282 ? -2.728 5.658 5.150 1.00 93.00 282 ARG A O 1
ATOM 2153 N N . LEU A 1 283 ? -3.650 3.927 6.247 1.00 92.44 283 LEU A N 1
ATOM 2154 C CA . LEU A 1 283 ? -2.851 4.105 7.462 1.00 92.44 283 LEU A CA 1
ATOM 2155 C C . LEU A 1 283 ? -1.349 3.942 7.188 1.00 92.44 283 LEU A C 1
ATOM 2157 O O . LEU A 1 283 ? -0.568 4.832 7.518 1.00 92.44 283 LEU A O 1
ATOM 2161 N N . LEU A 1 284 ? -0.942 2.846 6.548 1.00 93.25 284 LEU A N 1
ATOM 2162 C CA . LEU A 1 284 ? 0.473 2.565 6.283 1.00 93.25 284 LEU A CA 1
ATOM 2163 C C . LEU A 1 284 ? 1.119 3.626 5.390 1.00 93.25 284 LEU A C 1
ATOM 2165 O O . LEU A 1 284 ? 2.193 4.139 5.699 1.00 93.25 284 LEU A O 1
ATOM 2169 N N . PHE A 1 285 ? 0.449 4.008 4.302 1.00 93.94 285 PHE A N 1
ATOM 2170 C CA . PHE A 1 285 ? 0.965 5.023 3.388 1.00 93.94 285 PHE A CA 1
ATOM 2171 C C . PHE A 1 285 ? 0.939 6.428 4.000 1.00 93.94 285 PHE A C 1
ATOM 2173 O O . PHE A 1 285 ? 1.777 7.260 3.644 1.00 93.94 285 PHE A O 1
ATOM 2180 N N . HIS A 1 286 ? 0.041 6.716 4.947 1.00 91.06 286 HIS A N 1
ATOM 2181 C CA . HIS A 1 286 ? 0.099 7.964 5.706 1.00 91.06 286 HIS A CA 1
ATOM 2182 C C . HIS A 1 286 ? 1.404 8.066 6.502 1.00 91.06 286 HIS A C 1
ATOM 2184 O O . HIS A 1 286 ? 2.056 9.114 6.448 1.00 91.06 286 HIS A O 1
ATOM 2190 N N . LEU A 1 287 ? 1.790 6.955 7.141 1.00 89.12 287 LEU A N 1
ATOM 2191 C CA . LEU A 1 287 ? 2.961 6.815 8.009 1.00 89.12 287 LEU A CA 1
ATOM 2192 C C . LEU A 1 287 ? 4.308 6.675 7.270 1.00 89.12 287 LEU A C 1
ATOM 2194 O O . LEU A 1 287 ? 5.384 6.733 7.879 1.00 89.12 287 LEU A O 1
ATOM 2198 N N . LEU A 1 288 ? 4.255 6.482 5.952 1.00 88.12 288 LEU A N 1
ATOM 2199 C CA . LEU A 1 288 ? 5.410 6.283 5.082 1.00 88.12 288 LEU A CA 1
ATOM 2200 C C . LEU A 1 288 ? 6.246 7.567 4.931 1.00 88.12 288 LEU A C 1
ATOM 2202 O O . LEU A 1 288 ? 5.709 8.651 4.677 1.00 88.12 288 LEU A O 1
ATOM 2206 N N . HIS A 1 289 ? 7.573 7.442 5.024 1.00 84.75 289 HIS A N 1
ATOM 2207 C CA . HIS A 1 289 ? 8.522 8.548 4.845 1.00 84.75 289 HIS A CA 1
ATOM 2208 C C . HIS A 1 289 ? 9.354 8.419 3.571 1.00 84.75 289 HIS A C 1
ATOM 2210 O O . HIS A 1 289 ? 9.710 9.432 2.956 1.00 84.75 289 HIS A O 1
ATOM 2216 N N . GLU A 1 290 ? 9.718 7.194 3.203 1.00 82.94 290 GLU A N 1
ATOM 2217 C CA . GLU A 1 290 ? 10.537 6.905 2.043 1.00 82.94 290 GLU A CA 1
ATOM 2218 C C . GLU A 1 290 ? 9.769 7.207 0.756 1.00 82.94 290 GLU A C 1
ATOM 2220 O O . GLU A 1 290 ? 8.654 6.751 0.516 1.00 82.94 290 GLU A O 1
ATOM 2225 N N . ARG A 1 291 ? 10.402 8.011 -0.100 1.00 80.19 291 ARG A N 1
ATOM 2226 C CA . ARG A 1 291 ? 9.826 8.469 -1.373 1.00 80.19 291 ARG A CA 1
ATOM 2227 C C . ARG A 1 291 ? 10.356 7.690 -2.576 1.00 80.19 291 ARG A C 1
ATOM 2229 O O . ARG A 1 291 ? 9.771 7.751 -3.651 1.00 80.19 291 ARG A O 1
ATOM 2236 N N . GLY A 1 292 ? 11.491 7.010 -2.410 1.00 77.12 292 GLY A N 1
ATOM 2237 C CA . GLY A 1 292 ? 12.183 6.260 -3.460 1.00 77.12 292 GLY A CA 1
ATOM 2238 C C . GLY A 1 292 ? 11.796 4.784 -3.483 1.00 77.12 292 GLY A C 1
ATOM 2239 O O . GLY A 1 292 ? 10.772 4.408 -2.935 1.00 77.12 292 GLY A O 1
ATOM 2240 N N . TYR A 1 293 ? 12.634 3.946 -4.092 1.00 78.50 293 TYR A N 1
ATOM 2241 C CA . TYR A 1 293 ? 12.365 2.516 -4.293 1.00 78.50 293 TYR A CA 1
ATOM 2242 C C . TYR A 1 293 ? 12.423 1.648 -3.024 1.00 78.50 293 TYR A C 1
ATOM 2244 O O . TYR A 1 293 ? 11.885 0.549 -3.035 1.00 78.50 293 TYR A O 1
ATOM 2252 N N . ALA A 1 294 ? 13.026 2.112 -1.923 1.00 82.38 294 ALA A N 1
ATOM 2253 C CA . ALA A 1 294 ? 13.017 1.359 -0.662 1.00 82.38 294 ALA A CA 1
ATOM 2254 C C . ALA A 1 294 ? 11.720 1.516 0.149 1.00 82.38 294 ALA A C 1
ATOM 2256 O O . ALA A 1 294 ? 11.621 0.956 1.241 1.00 82.38 294 ALA A O 1
ATOM 2257 N N . PHE A 1 295 ? 10.734 2.268 -0.355 1.00 88.31 295 PHE A N 1
ATOM 2258 C CA . PHE A 1 295 ? 9.476 2.486 0.357 1.00 88.31 295 PHE A CA 1
ATOM 2259 C C . PHE A 1 295 ? 8.752 1.179 0.683 1.00 88.31 295 PHE A C 1
ATOM 2261 O O . PHE A 1 295 ? 8.169 1.073 1.754 1.00 88.31 295 PHE A O 1
ATOM 2268 N N . ASP A 1 296 ? 8.852 0.166 -0.183 1.00 90.94 296 ASP A N 1
ATOM 2269 C CA . ASP A 1 296 ? 8.272 -1.152 0.064 1.00 90.94 296 ASP A CA 1
ATOM 2270 C C . ASP A 1 296 ? 8.830 -1.807 1.337 1.00 90.94 296 ASP A C 1
ATOM 2272 O O . ASP A 1 296 ? 8.098 -2.461 2.077 1.00 90.94 296 ASP A O 1
ATOM 2276 N N . VAL A 1 297 ? 10.120 -1.604 1.630 1.00 89.69 297 VAL A N 1
ATOM 2277 C CA . VAL A 1 297 ? 10.751 -2.157 2.835 1.00 89.69 297 VAL A CA 1
ATOM 2278 C C . VAL A 1 297 ? 10.279 -1.421 4.086 1.00 89.69 297 VAL A C 1
ATOM 2280 O O . VAL A 1 297 ? 9.982 -2.071 5.087 1.00 89.69 297 VAL A O 1
ATOM 2283 N N . GLU A 1 298 ? 10.154 -0.087 4.033 1.00 88.94 298 GLU A N 1
ATOM 2284 C CA . GLU A 1 298 ? 9.536 0.682 5.126 1.00 88.94 298 GLU A CA 1
ATOM 2285 C C . GLU A 1 298 ? 8.101 0.227 5.368 1.00 88.94 298 GLU A C 1
ATOM 2287 O O . GLU A 1 298 ? 7.722 -0.039 6.506 1.00 88.94 298 GLU A O 1
ATOM 2292 N N . LEU A 1 299 ? 7.327 0.112 4.291 1.00 92.88 299 LEU A N 1
ATOM 2293 C CA . LEU A 1 299 ? 5.914 -0.226 4.321 1.00 92.88 299 LEU A CA 1
ATOM 2294 C C . LEU A 1 299 ? 5.681 -1.585 4.988 1.00 92.88 299 LEU A C 1
ATOM 2296 O O . LEU A 1 299 ? 4.901 -1.677 5.934 1.00 92.88 299 LEU A O 1
ATOM 2300 N N . LEU A 1 300 ? 6.390 -2.625 4.537 1.00 93.25 300 LEU A N 1
ATOM 2301 C CA . LEU A 1 300 ? 6.234 -3.983 5.063 1.00 93.25 300 LEU A CA 1
ATOM 2302 C C . LEU A 1 300 ? 6.820 -4.132 6.473 1.00 93.25 300 LEU A C 1
ATOM 2304 O O . LEU A 1 300 ? 6.206 -4.774 7.319 1.00 93.25 300 LEU A O 1
ATOM 2308 N N . SER A 1 301 ? 7.951 -3.479 6.772 1.00 89.06 301 SER A N 1
ATOM 2309 C CA . SER A 1 301 ? 8.489 -3.445 8.141 1.00 89.06 301 SER A CA 1
ATOM 2310 C C . SER A 1 301 ? 7.528 -2.768 9.115 1.00 89.06 301 SER A C 1
ATOM 2312 O O . SER A 1 301 ? 7.394 -3.195 10.260 1.00 89.06 301 SER A O 1
ATOM 2314 N N . MET A 1 302 ? 6.843 -1.716 8.678 1.00 89.31 302 MET A N 1
ATOM 2315 C CA . MET A 1 302 ? 5.865 -1.024 9.504 1.00 89.31 302 MET A CA 1
ATOM 2316 C C . MET A 1 302 ? 4.597 -1.848 9.708 1.00 89.31 302 MET A C 1
ATOM 2318 O O . MET A 1 302 ? 4.088 -1.884 10.824 1.00 89.31 302 MET A O 1
ATOM 2322 N N . ALA A 1 303 ? 4.121 -2.529 8.667 1.00 91.31 303 ALA A N 1
ATOM 2323 C CA . ALA A 1 303 ? 2.980 -3.431 8.760 1.00 91.31 303 ALA A CA 1
ATOM 2324 C C . ALA A 1 303 ? 3.191 -4.517 9.825 1.00 91.31 303 ALA A C 1
ATOM 2326 O O . ALA A 1 303 ? 2.367 -4.651 10.730 1.00 91.31 303 ALA A O 1
ATOM 2327 N N . ASP A 1 304 ? 4.335 -5.202 9.789 1.00 88.12 304 ASP A N 1
ATOM 2328 C CA . ASP A 1 304 ? 4.703 -6.204 10.796 1.00 88.12 304 ASP A CA 1
ATOM 2329 C C . ASP A 1 304 ? 4.801 -5.605 12.211 1.00 88.12 304 ASP A C 1
ATOM 2331 O O . ASP A 1 304 ? 4.250 -6.134 13.179 1.00 88.12 304 ASP A O 1
ATOM 2335 N N . ARG A 1 305 ? 5.415 -4.421 12.337 1.00 84.50 305 ARG A N 1
ATOM 2336 C CA . ARG A 1 305 ? 5.517 -3.718 13.624 1.00 84.50 305 ARG A CA 1
ATOM 2337 C C . ARG A 1 305 ? 4.169 -3.308 14.203 1.00 84.50 305 ARG A C 1
ATOM 2339 O O . ARG A 1 305 ? 4.054 -3.257 15.423 1.00 84.50 305 ARG A O 1
ATOM 2346 N N . ILE A 1 306 ? 3.169 -3.004 13.377 1.00 85.69 306 ILE A N 1
ATOM 2347 C CA . ILE A 1 306 ? 1.793 -2.770 13.843 1.00 85.69 306 ILE A CA 1
ATOM 2348 C C . ILE A 1 306 ? 1.162 -4.108 14.246 1.00 85.69 306 ILE A C 1
ATOM 2350 O O . ILE A 1 306 ? 0.536 -4.188 15.302 1.00 85.69 306 ILE A O 1
ATOM 2354 N N . GLY A 1 307 ? 1.450 -5.174 13.499 1.00 86.62 307 GLY A N 1
ATOM 2355 C CA . GLY A 1 307 ? 0.898 -6.518 13.680 1.00 86.62 307 GLY A CA 1
ATOM 2356 C C . GLY A 1 307 ? -0.048 -6.930 12.553 1.00 86.62 307 GLY A C 1
ATOM 2357 O O . GLY A 1 307 ? -0.881 -7.804 12.756 1.00 86.62 307 GLY A O 1
ATOM 2358 N N . PHE A 1 308 ? 0.036 -6.283 11.390 1.00 91.19 308 PHE A N 1
ATOM 2359 C CA . PHE A 1 308 ? -0.762 -6.655 10.229 1.00 91.19 308 PHE A CA 1
ATOM 2360 C C . PHE A 1 308 ? -0.244 -7.938 9.588 1.00 91.19 308 PHE A C 1
ATOM 2362 O O . PHE A 1 308 ? 0.954 -8.100 9.365 1.00 91.19 308 PHE A O 1
ATOM 2369 N N . GLU A 1 309 ? -1.177 -8.813 9.234 1.00 93.12 309 GLU A N 1
ATOM 2370 C CA . GLU A 1 309 ? -0.882 -10.045 8.508 1.00 93.12 309 GLU A CA 1
ATOM 2371 C C . GLU A 1 309 ? -0.600 -9.770 7.028 1.00 93.12 309 GLU A C 1
ATOM 2373 O O . GLU A 1 309 ? -1.330 -9.022 6.365 1.00 93.12 309 GLU A O 1
ATOM 2378 N N . ILE A 1 310 ? 0.462 -10.398 6.520 1.00 95.62 310 ILE A N 1
ATOM 2379 C CA . ILE A 1 310 ? 0.970 -10.230 5.158 1.00 95.62 310 ILE A CA 1
ATOM 2380 C C . ILE A 1 310 ? 0.972 -11.597 4.471 1.00 95.62 310 ILE A C 1
ATOM 2382 O O . ILE A 1 310 ? 1.645 -12.518 4.927 1.00 95.62 310 ILE A O 1
ATOM 2386 N N . ALA A 1 311 ? 0.257 -11.714 3.354 1.00 96.75 311 ALA A N 1
ATOM 2387 C CA . ALA A 1 311 ? 0.297 -12.885 2.484 1.00 96.75 311 ALA A CA 1
ATOM 2388 C C . ALA A 1 311 ? 1.259 -12.651 1.310 1.00 96.75 311 ALA A C 1
ATOM 2390 O O . ALA A 1 311 ? 1.190 -11.614 0.651 1.00 96.75 311 ALA A O 1
ATOM 2391 N N . GLU A 1 312 ? 2.123 -13.623 1.008 1.00 97.00 312 GLU A N 1
ATOM 2392 C CA . GLU A 1 312 ? 2.911 -13.632 -0.231 1.00 97.00 312 GLU A CA 1
ATOM 2393 C C . GLU A 1 312 ? 2.228 -14.485 -1.300 1.00 97.00 312 GLU A C 1
ATOM 2395 O O . GLU A 1 312 ? 1.994 -15.679 -1.113 1.00 97.00 312 GLU A O 1
ATOM 2400 N N . ILE A 1 313 ? 1.955 -13.874 -2.451 1.00 97.69 313 ILE A N 1
ATOM 2401 C CA . ILE A 1 313 ? 1.308 -14.512 -3.594 1.00 97.69 313 ILE A CA 1
ATOM 2402 C C . ILE A 1 313 ? 2.368 -14.748 -4.671 1.00 97.69 313 ILE A C 1
ATOM 2404 O O . ILE A 1 313 ? 2.913 -13.776 -5.200 1.00 97.69 313 ILE A O 1
ATOM 2408 N N . PRO A 1 314 ? 2.709 -16.001 -5.019 1.00 97.31 314 PRO A N 1
ATOM 2409 C CA . PRO A 1 314 ? 3.633 -16.258 -6.115 1.00 97.31 314 PRO A CA 1
ATOM 2410 C C . PRO A 1 314 ? 3.007 -15.783 -7.426 1.00 97.31 314 PRO A C 1
ATOM 2412 O O . PRO A 1 314 ? 1.885 -16.168 -7.746 1.00 97.31 314 PRO A O 1
ATOM 2415 N N . VAL A 1 315 ? 3.731 -14.962 -8.187 1.00 97.19 315 VAL A N 1
ATOM 2416 C CA . VAL A 1 315 ? 3.225 -14.389 -9.443 1.00 97.19 315 VAL A CA 1
ATOM 2417 C C . VAL A 1 315 ? 4.048 -14.808 -10.654 1.00 97.19 315 VAL A C 1
ATOM 2419 O O . VAL A 1 315 ? 5.229 -15.156 -10.549 1.00 97.19 315 VAL A O 1
ATOM 2422 N N . HIS A 1 316 ? 3.427 -14.717 -11.829 1.00 96.56 316 HIS A N 1
ATOM 2423 C CA . HIS A 1 316 ? 4.144 -14.670 -13.093 1.00 96.56 316 HIS A CA 1
ATOM 2424 C C . HIS A 1 316 ? 4.561 -13.228 -13.381 1.00 96.56 316 HIS A C 1
ATOM 2426 O O . HIS A 1 316 ? 3.727 -12.328 -13.486 1.00 96.56 316 HIS A O 1
ATOM 2432 N N . TRP A 1 317 ? 5.867 -13.021 -13.518 1.00 95.00 317 TRP A N 1
ATOM 2433 C CA . TRP A 1 317 ? 6.451 -11.715 -13.779 1.00 95.00 317 TRP A CA 1
ATOM 2434 C C . TRP A 1 317 ? 7.337 -11.747 -15.020 1.00 95.00 317 TRP A C 1
ATOM 2436 O O . TRP A 1 317 ? 8.208 -12.611 -15.178 1.00 95.00 317 TRP A O 1
ATOM 2446 N N . ARG A 1 318 ? 7.147 -10.777 -15.908 1.00 91.50 318 ARG A N 1
ATOM 2447 C CA . ARG A 1 318 ? 7.897 -10.646 -17.154 1.00 91.50 318 ARG A CA 1
ATOM 2448 C C . ARG A 1 318 ? 8.679 -9.344 -17.164 1.00 91.50 318 ARG A C 1
ATOM 2450 O O . ARG A 1 318 ? 8.118 -8.270 -16.989 1.00 91.50 318 ARG A O 1
ATOM 2457 N N . ALA A 1 319 ? 9.969 -9.435 -17.473 1.00 85.12 319 ALA A N 1
ATOM 2458 C CA . ALA A 1 319 ? 10.803 -8.259 -17.652 1.00 85.12 319 ALA A CA 1
ATOM 2459 C C . ALA A 1 319 ? 10.320 -7.425 -18.845 1.00 85.12 319 ALA A C 1
ATOM 2461 O O . ALA A 1 319 ? 10.364 -7.874 -19.997 1.00 85.12 319 ALA A O 1
ATOM 2462 N N . VAL A 1 320 ? 9.915 -6.186 -18.575 1.00 81.12 320 VAL A N 1
ATOM 2463 C CA . VAL A 1 320 ? 9.612 -5.189 -19.603 1.00 81.12 320 VAL A CA 1
ATOM 2464 C C . VAL A 1 320 ? 10.872 -4.365 -19.886 1.00 81.12 320 VAL A C 1
ATOM 2466 O O . VAL A 1 320 ? 11.620 -3.981 -18.985 1.00 81.12 320 VAL A O 1
ATOM 2469 N N . ARG A 1 321 ? 11.174 -4.129 -21.170 1.00 69.12 321 ARG A N 1
ATOM 2470 C CA . ARG A 1 321 ? 12.362 -3.357 -21.576 1.00 69.12 321 ARG A CA 1
ATOM 2471 C C . ARG A 1 321 ? 12.200 -1.881 -21.220 1.00 69.12 321 ARG A C 1
ATOM 2473 O O . ARG A 1 321 ? 11.110 -1.340 -21.336 1.00 69.12 321 ARG A O 1
ATOM 2480 N N . GLY A 1 322 ? 13.309 -1.218 -20.888 1.00 60.06 322 GLY A N 1
ATOM 2481 C CA . GLY A 1 322 ? 13.334 0.213 -20.561 1.00 60.06 322 GLY A CA 1
ATOM 2482 C C . GLY A 1 322 ? 13.156 0.514 -19.072 1.00 60.06 322 GLY A C 1
ATOM 2483 O O . GLY A 1 322 ? 12.547 1.524 -18.741 1.00 60.06 322 GLY A O 1
ATOM 2484 N N . SER A 1 323 ? 13.663 -0.360 -18.193 1.00 60.44 323 SER A N 1
ATOM 2485 C CA . SER A 1 323 ? 13.737 -0.080 -16.756 1.00 60.44 323 SER A CA 1
ATOM 2486 C C . SER A 1 323 ? 14.632 1.132 -16.493 1.00 60.44 323 SER A C 1
ATOM 2488 O O . SER A 1 323 ? 15.768 1.196 -16.969 1.00 60.44 323 SER A O 1
ATOM 2490 N N . HIS A 1 324 ? 14.117 2.079 -15.713 1.00 57.94 324 HIS A N 1
ATOM 2491 C CA . HIS A 1 324 ? 14.846 3.272 -15.283 1.00 57.94 324 HIS A CA 1
ATOM 2492 C C . HIS A 1 324 ? 15.731 3.018 -14.051 1.00 57.94 324 HIS A C 1
ATOM 2494 O O . HIS A 1 324 ? 16.441 3.925 -13.615 1.00 57.94 324 HIS A O 1
ATOM 2500 N N . VAL A 1 325 ? 15.714 1.794 -13.507 1.00 57.22 325 VAL A N 1
ATOM 2501 C CA . VAL A 1 325 ? 16.494 1.417 -12.324 1.00 57.22 325 VAL A CA 1
ATOM 2502 C C . VAL A 1 325 ? 17.956 1.194 -12.707 1.00 57.22 325 VAL A C 1
ATOM 2504 O O . VAL A 1 325 ? 18.316 0.274 -13.445 1.00 57.22 325 VAL A O 1
ATOM 2507 N N . ARG A 1 326 ? 18.833 2.027 -12.153 1.00 55.16 326 ARG A N 1
ATOM 2508 C CA . ARG A 1 326 ? 20.285 1.875 -12.220 1.00 55.16 326 ARG A CA 1
ATOM 2509 C C . ARG A 1 326 ? 20.715 0.868 -11.167 1.00 55.16 326 ARG A C 1
ATOM 2511 O O . ARG A 1 326 ? 20.995 1.238 -10.032 1.00 55.16 326 ARG A O 1
ATOM 2518 N N . ILE A 1 327 ? 20.824 -0.393 -11.584 1.00 58.06 327 ILE A N 1
ATOM 2519 C CA . ILE A 1 327 ? 21.072 -1.572 -10.733 1.00 58.06 327 ILE A CA 1
ATOM 2520 C C . ILE A 1 327 ? 22.023 -1.291 -9.560 1.00 58.06 327 ILE A C 1
ATOM 2522 O O . ILE A 1 327 ? 21.654 -1.548 -8.426 1.00 58.06 327 ILE A O 1
ATOM 2526 N N . VAL A 1 328 ? 23.218 -0.742 -9.791 1.00 51.84 328 VAL A N 1
ATOM 2527 C CA . VAL A 1 328 ? 24.227 -0.574 -8.725 1.00 51.84 328 VAL A CA 1
ATOM 2528 C C . VAL A 1 328 ? 23.939 0.622 -7.810 1.00 51.84 328 VAL A C 1
ATOM 2530 O O . VAL A 1 328 ? 23.955 0.483 -6.590 1.00 51.84 328 VAL A O 1
ATOM 2533 N N . VAL A 1 329 ? 23.669 1.797 -8.386 1.00 54.72 329 VAL A N 1
ATOM 2534 C CA . VAL A 1 329 ? 23.466 3.039 -7.617 1.00 54.72 329 VAL A CA 1
ATOM 2535 C C . VAL A 1 329 ? 22.170 2.971 -6.821 1.00 54.72 329 VAL A C 1
ATOM 2537 O O . VAL A 1 329 ? 22.159 3.301 -5.637 1.00 54.72 329 VAL A O 1
ATOM 2540 N N . ASP A 1 330 ? 21.101 2.488 -7.448 1.00 60.81 330 ASP A N 1
ATOM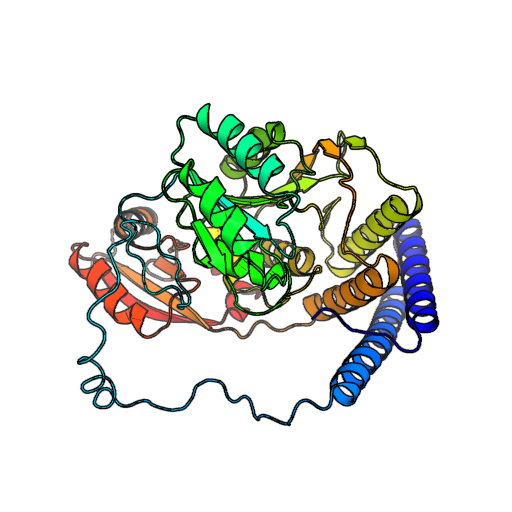 2541 C CA . ASP A 1 330 ? 19.818 2.360 -6.778 1.00 60.81 330 ASP A CA 1
ATOM 2542 C C . ASP A 1 330 ? 19.884 1.262 -5.719 1.00 60.81 330 ASP A C 1
ATOM 2544 O O . ASP A 1 330 ? 19.384 1.480 -4.624 1.00 60.81 330 ASP A O 1
ATOM 2548 N N . SER A 1 331 ? 20.565 0.132 -5.962 1.00 61.03 331 SER A N 1
ATOM 2549 C CA . SER A 1 331 ? 20.731 -0.905 -4.926 1.00 61.03 331 SER A CA 1
ATOM 2550 C C . SER A 1 331 ? 21.435 -0.377 -3.686 1.00 61.03 331 SER A C 1
ATOM 2552 O O . SER A 1 331 ? 20.961 -0.610 -2.580 1.00 61.03 331 SER A O 1
ATOM 2554 N N . ALA A 1 332 ? 22.514 0.386 -3.848 1.00 59.38 332 ALA A N 1
ATOM 2555 C CA . ALA A 1 332 ? 23.229 0.961 -2.717 1.00 59.38 332 ALA A CA 1
ATOM 2556 C C . ALA A 1 332 ? 22.419 2.041 -1.975 1.00 59.38 332 ALA A C 1
ATOM 2558 O O . ALA A 1 332 ? 22.382 2.052 -0.744 1.00 59.38 332 ALA A O 1
ATOM 2559 N N . LEU A 1 333 ? 21.721 2.920 -2.702 1.00 62.44 333 LEU A N 1
ATOM 2560 C CA . LEU A 1 333 ? 20.827 3.907 -2.090 1.00 62.44 333 LEU A CA 1
ATOM 2561 C C . LEU A 1 333 ? 19.662 3.238 -1.355 1.00 62.44 333 LEU A C 1
ATOM 2563 O O . LEU A 1 333 ? 19.296 3.679 -0.265 1.00 62.44 333 LEU A O 1
ATOM 2567 N N . MET A 1 334 ? 19.103 2.167 -1.920 1.00 65.50 334 MET A N 1
ATOM 2568 C CA . MET A 1 334 ? 18.041 1.402 -1.279 1.00 65.50 334 MET A CA 1
ATOM 2569 C C . MET A 1 334 ? 18.557 0.708 -0.016 1.00 65.50 334 MET A C 1
ATOM 2571 O O . MET A 1 334 ? 17.890 0.766 1.009 1.00 65.50 334 MET A O 1
ATOM 2575 N N . THR A 1 335 ? 19.765 0.141 -0.029 1.00 64.12 335 THR A N 1
ATOM 2576 C CA . THR A 1 335 ? 20.400 -0.411 1.177 1.00 64.12 335 THR A CA 1
ATOM 2577 C C . THR A 1 335 ? 20.516 0.624 2.302 1.00 64.12 335 THR A C 1
ATOM 2579 O O . THR A 1 335 ? 20.146 0.336 3.440 1.00 64.12 335 THR A O 1
ATOM 2582 N N . TYR A 1 336 ? 20.978 1.840 1.993 1.00 65.81 336 TYR A N 1
ATOM 2583 C CA . TYR A 1 336 ? 21.051 2.934 2.970 1.00 65.81 336 TYR A CA 1
ATOM 2584 C C . TYR A 1 336 ? 19.670 3.290 3.533 1.00 65.81 336 TYR A C 1
ATOM 2586 O O . TYR A 1 336 ? 19.494 3.431 4.742 1.00 65.81 336 TYR A O 1
ATOM 2594 N N . GLN A 1 337 ? 18.671 3.408 2.655 1.00 66.81 337 GLN A N 1
ATOM 2595 C CA . GLN A 1 337 ? 17.297 3.696 3.064 1.00 66.81 337 GLN A CA 1
ATOM 2596 C C . GLN A 1 337 ? 16.778 2.620 4.026 1.00 66.81 337 GLN A C 1
ATOM 2598 O O . GLN A 1 337 ? 16.231 2.955 5.073 1.00 66.81 337 GLN A O 1
ATOM 2603 N N . VAL A 1 338 ? 17.022 1.342 3.723 1.00 67.25 338 VAL A N 1
ATOM 2604 C CA . VAL A 1 338 ? 16.615 0.196 4.552 1.00 67.25 338 VAL A CA 1
ATOM 2605 C C . VAL A 1 338 ? 17.230 0.241 5.955 1.00 67.25 338 VAL A C 1
ATOM 2607 O O . VAL A 1 338 ? 16.520 0.030 6.938 1.00 67.25 338 VAL A O 1
ATOM 2610 N N . ALA A 1 339 ? 18.514 0.570 6.083 1.00 66.88 339 ALA A N 1
ATOM 2611 C CA . ALA A 1 339 ? 19.155 0.705 7.392 1.00 66.88 339 ALA A CA 1
ATOM 2612 C C . ALA A 1 339 ? 18.533 1.853 8.216 1.00 66.88 339 ALA A C 1
ATOM 2614 O O . ALA A 1 339 ? 18.109 1.655 9.362 1.00 66.88 339 ALA A O 1
ATOM 2615 N N . ARG A 1 340 ? 18.310 3.008 7.580 1.00 71.31 340 ARG A N 1
ATOM 2616 C CA . ARG A 1 340 ? 17.674 4.179 8.196 1.00 71.31 340 ARG A CA 1
ATOM 2617 C C . ARG A 1 340 ? 16.237 3.919 8.652 1.00 71.31 340 ARG A C 1
ATOM 2619 O O . ARG A 1 340 ? 15.832 4.425 9.701 1.00 71.31 340 ARG A O 1
ATOM 2626 N N . ILE A 1 341 ? 15.466 3.153 7.876 1.00 70.69 341 ILE A N 1
ATOM 2627 C CA . ILE A 1 341 ? 14.079 2.765 8.183 1.00 70.69 341 ILE A CA 1
ATOM 2628 C C . ILE A 1 341 ? 13.996 2.119 9.570 1.00 70.69 341 ILE A C 1
ATOM 2630 O O . ILE A 1 341 ? 13.152 2.501 10.380 1.00 70.69 341 ILE A O 1
ATOM 2634 N N . THR A 1 342 ? 14.907 1.194 9.882 1.00 66.62 342 THR A N 1
ATOM 2635 C CA . THR A 1 342 ? 14.866 0.444 11.153 1.00 66.62 342 THR A CA 1
ATOM 2636 C C . THR A 1 342 ? 15.183 1.291 12.382 1.00 66.62 342 THR A C 1
ATOM 2638 O O . THR A 1 342 ? 14.736 0.983 13.486 1.00 66.62 342 THR A O 1
ATOM 2641 N N . ARG A 1 343 ? 15.913 2.395 12.202 1.00 67.31 343 ARG A N 1
ATOM 2642 C CA . ARG A 1 343 ? 16.354 3.289 13.285 1.00 67.31 343 ARG A CA 1
ATOM 2643 C C . ARG A 1 343 ? 15.459 4.514 13.454 1.00 67.31 343 ARG A C 1
ATOM 2645 O O . ARG A 1 343 ? 15.601 5.267 14.420 1.00 67.31 343 ARG A O 1
ATOM 2652 N N . ARG A 1 344 ? 14.536 4.745 12.519 1.00 74.38 344 ARG A N 1
ATOM 2653 C CA . ARG A 1 344 ? 13.678 5.928 12.508 1.00 74.38 344 ARG A CA 1
ATOM 2654 C C . ARG A 1 344 ? 12.600 5.824 13.586 1.00 74.38 344 ARG A C 1
ATOM 2656 O O . ARG A 1 344 ? 11.759 4.925 13.579 1.00 74.38 344 ARG A O 1
ATOM 2663 N N . ARG A 1 345 ? 12.589 6.808 14.491 1.00 71.00 345 ARG A N 1
ATOM 2664 C CA . ARG A 1 345 ? 11.452 7.040 15.388 1.00 71.00 345 ARG A CA 1
ATOM 2665 C C . ARG A 1 345 ? 10.300 7.646 14.604 1.00 71.00 345 ARG A C 1
ATOM 2667 O O . ARG A 1 345 ? 10.494 8.550 13.794 1.00 71.00 345 ARG A O 1
ATOM 2674 N N . GLN A 1 346 ? 9.113 7.137 14.876 1.00 77.50 346 GLN A N 1
ATOM 2675 C CA . GLN A 1 346 ? 7.873 7.587 14.272 1.00 77.50 346 GLN A CA 1
ATOM 2676 C C . GLN A 1 346 ? 7.253 8.614 15.208 1.00 77.50 346 GLN A C 1
ATOM 2678 O O . GLN A 1 346 ? 6.926 8.294 16.341 1.00 77.50 346 GLN A O 1
ATOM 2683 N N . THR A 1 347 ? 7.216 9.865 14.757 1.00 76.50 347 THR A N 1
ATOM 2684 C CA . THR A 1 347 ? 6.760 11.021 15.550 1.00 76.50 347 THR A CA 1
ATOM 2685 C C . THR A 1 347 ? 5.663 11.802 14.832 1.00 76.50 347 THR A C 1
ATOM 2687 O O . THR A 1 347 ? 5.383 12.953 15.170 1.00 76.50 347 THR A O 1
ATOM 2690 N N . GLN A 1 348 ? 5.120 11.237 13.751 1.00 81.50 348 GLN A N 1
ATOM 2691 C CA . GLN A 1 348 ? 4.034 11.854 13.005 1.00 81.50 348 GLN A CA 1
ATOM 2692 C C . GLN A 1 348 ? 2.774 11.855 13.869 1.00 81.50 348 GLN A C 1
ATOM 2694 O O . GLN A 1 348 ? 2.460 10.867 14.526 1.00 81.50 348 GLN A O 1
ATOM 2699 N N . ARG A 1 349 ? 2.047 12.972 13.867 1.00 83.56 349 ARG A N 1
ATOM 2700 C CA . ARG A 1 349 ? 0.737 13.047 14.512 1.00 83.56 349 ARG A CA 1
ATOM 2701 C C . ARG A 1 349 ? -0.331 12.635 13.519 1.00 83.56 349 ARG A C 1
ATOM 2703 O O . ARG A 1 349 ? -0.399 13.194 12.428 1.00 83.56 349 ARG A O 1
ATOM 2710 N N . LEU A 1 350 ? -1.164 11.700 13.939 1.00 87.81 350 LEU A N 1
ATOM 2711 C CA . LEU A 1 350 ? -2.309 11.212 13.198 1.00 87.81 350 LEU A CA 1
ATOM 2712 C C . LEU A 1 350 ? -3.573 11.841 13.784 1.00 87.81 350 LEU A C 1
ATOM 2714 O O . LEU A 1 350 ? -3.801 11.772 14.995 1.00 87.81 350 LEU A O 1
ATOM 2718 N N . ALA A 1 351 ? -4.377 12.477 12.936 1.00 90.81 351 ALA A N 1
ATOM 2719 C CA . ALA A 1 351 ? -5.706 12.924 13.325 1.00 90.81 351 ALA A CA 1
ATOM 2720 C C . ALA A 1 351 ? -6.573 11.709 13.675 1.00 90.81 351 ALA A C 1
ATOM 2722 O O . ALA A 1 351 ? -6.484 10.669 13.020 1.00 90.81 351 ALA A O 1
ATOM 2723 N N . ALA A 1 352 ? -7.402 11.829 14.707 1.00 92.31 352 ALA A N 1
ATOM 2724 C CA . ALA A 1 352 ? -8.295 10.755 15.109 1.00 92.31 352 ALA A CA 1
ATOM 2725 C C . ALA A 1 352 ? -9.586 11.287 15.739 1.00 92.31 352 ALA A C 1
ATOM 2727 O O . ALA A 1 352 ? -9.663 12.451 16.141 1.00 92.31 352 ALA A O 1
ATOM 2728 N N . LEU A 1 353 ? -10.590 10.420 15.837 1.00 92.31 353 LEU A N 1
ATOM 2729 C CA . LEU A 1 353 ? -11.814 10.657 16.598 1.00 92.31 353 LEU A CA 1
ATOM 2730 C C . LEU A 1 353 ? -11.926 9.606 17.685 1.00 92.31 353 LEU A C 1
ATOM 2732 O O . LEU A 1 353 ? -11.838 8.417 17.401 1.00 92.31 353 LEU A O 1
ATOM 2736 N N . GLU A 1 354 ? -12.168 10.033 18.910 1.00 93.06 354 GLU A N 1
ATOM 2737 C CA . GLU A 1 354 ? -12.682 9.141 19.939 1.00 93.06 354 GLU A CA 1
ATOM 2738 C C . GLU A 1 354 ? -14.200 9.216 19.922 1.00 93.06 354 GLU A C 1
ATOM 2740 O O . GLU A 1 354 ? -14.758 10.312 19.949 1.00 93.06 354 GLU A O 1
ATOM 2745 N N . ALA A 1 355 ? -14.862 8.067 19.894 1.00 92.31 355 ALA A N 1
ATOM 2746 C CA . ALA A 1 355 ? -16.308 7.989 20.007 1.00 92.31 355 ALA A CA 1
ATOM 2747 C C . ALA A 1 355 ? -16.695 7.040 21.139 1.00 92.31 355 ALA A C 1
ATOM 2749 O O . ALA A 1 355 ? -16.077 5.992 21.320 1.00 92.31 355 ALA A O 1
ATOM 2750 N N . TRP A 1 356 ? -17.707 7.404 21.921 1.00 93.00 356 TRP A N 1
ATOM 2751 C CA . TRP A 1 356 ? -18.245 6.559 22.987 1.00 93.00 356 TRP A CA 1
ATOM 2752 C C . TRP A 1 356 ? -19.745 6.765 23.131 1.00 93.00 356 TRP A C 1
ATOM 2754 O O . TRP A 1 356 ? -20.273 7.856 22.908 1.00 93.00 356 TRP A O 1
ATOM 2764 N N . HIS A 1 357 ? -20.435 5.709 23.539 1.00 92.38 357 HIS A N 1
ATOM 2765 C CA . HIS A 1 357 ? -21.868 5.758 23.768 1.00 92.38 357 HIS A CA 1
ATOM 2766 C C . HIS A 1 357 ? -22.180 6.272 25.190 1.00 92.38 357 HIS A C 1
ATOM 2768 O O . HIS A 1 357 ? -21.439 6.011 26.141 1.00 92.38 357 HIS A O 1
ATOM 2774 N N . ARG A 1 358 ? -23.272 7.033 25.359 1.00 89.38 358 ARG A N 1
ATOM 2775 C CA . ARG A 1 358 ? -23.705 7.579 26.665 1.00 89.38 358 ARG A CA 1
ATOM 2776 C C . ARG A 1 358 ? -24.209 6.496 27.616 1.00 89.38 358 ARG A C 1
ATOM 2778 O O . ARG A 1 358 ? -24.018 6.613 28.824 1.00 89.38 358 ARG A O 1
ATOM 2785 N N . SER A 1 359 ? -24.872 5.474 27.076 1.00 87.19 359 SER A N 1
ATOM 2786 C CA . SER A 1 359 ? -25.230 4.272 27.834 1.00 87.19 359 SER A CA 1
ATOM 2787 C C . SER A 1 359 ? -24.023 3.334 27.925 1.00 87.19 359 SER A C 1
ATOM 2789 O O . SER A 1 359 ? -23.477 2.996 26.872 1.00 87.19 359 SER A O 1
ATOM 2791 N N . PRO A 1 360 ? -23.634 2.883 29.130 1.00 80.94 360 PRO A N 1
ATOM 2792 C CA . PRO A 1 360 ? -22.518 1.958 29.324 1.00 80.94 360 PRO A CA 1
ATOM 2793 C C . PRO A 1 360 ? -22.819 0.524 28.858 1.00 80.94 360 PRO A C 1
ATOM 2795 O O . PRO A 1 360 ? -21.902 -0.291 28.822 1.00 80.94 360 PRO A O 1
ATOM 2798 N N . ASP A 1 361 ? -24.075 0.215 28.523 1.00 84.50 361 ASP A N 1
ATOM 2799 C CA . ASP A 1 361 ? -24.519 -1.137 28.159 1.00 84.50 361 ASP A CA 1
ATOM 2800 C C . ASP A 1 361 ? -24.297 -1.479 26.675 1.00 84.50 361 ASP A C 1
ATOM 2802 O O . ASP A 1 361 ? -24.484 -2.627 26.274 1.00 84.50 361 ASP A O 1
ATOM 2806 N N . VAL A 1 362 ? -23.917 -0.501 25.846 1.00 84.00 362 VAL A N 1
ATOM 2807 C CA . VAL A 1 362 ? -23.649 -0.734 24.420 1.00 84.00 362 VAL A CA 1
ATOM 2808 C C . VAL A 1 362 ? -22.301 -1.424 24.261 1.00 84.00 362 VAL A C 1
ATOM 2810 O O . VAL A 1 362 ? -21.275 -0.937 24.744 1.00 84.00 362 VAL A O 1
ATOM 2813 N N . ALA A 1 363 ? -22.302 -2.567 23.577 1.00 86.81 363 ALA A N 1
ATOM 2814 C CA . ALA A 1 363 ? -21.083 -3.302 23.291 1.00 86.81 363 ALA A CA 1
ATOM 2815 C C . ALA A 1 363 ? -20.179 -2.493 22.350 1.00 86.81 363 ALA A C 1
ATOM 2817 O O . ALA A 1 363 ? -20.644 -1.847 21.412 1.00 86.81 363 ALA A O 1
ATOM 2818 N N . VAL A 1 364 ? -18.865 -2.561 22.574 1.00 85.56 364 VAL A N 1
ATOM 2819 C CA . VAL A 1 364 ? -17.887 -1.837 21.747 1.00 85.56 364 VAL A CA 1
ATOM 2820 C C . VAL A 1 364 ? -17.986 -2.252 20.277 1.00 85.56 364 VAL A C 1
ATOM 2822 O O . VAL A 1 364 ? -17.881 -1.396 19.408 1.00 85.56 364 VAL A O 1
ATOM 2825 N N . ASP A 1 365 ? -18.269 -3.523 19.995 1.00 84.25 365 ASP A N 1
ATOM 2826 C CA . ASP A 1 365 ? -18.411 -4.031 18.625 1.00 84.25 365 ASP A CA 1
ATOM 2827 C C . ASP A 1 365 ? -19.630 -3.444 17.895 1.00 84.25 365 ASP A C 1
ATOM 2829 O O . ASP A 1 365 ? -19.579 -3.205 16.687 1.00 84.25 365 ASP A O 1
ATOM 2833 N N . ASP A 1 366 ? -20.721 -3.168 18.617 1.00 86.56 366 ASP A N 1
ATOM 2834 C CA . ASP A 1 366 ? -21.875 -2.464 18.050 1.00 86.56 366 ASP A CA 1
ATOM 2835 C C . ASP A 1 366 ? -21.514 -1.007 17.748 1.00 86.56 366 ASP A C 1
ATOM 2837 O O . ASP A 1 366 ? -21.817 -0.512 16.664 1.00 86.56 366 ASP A O 1
ATOM 2841 N N . LEU A 1 367 ? -20.763 -0.354 18.642 1.00 88.06 367 LEU A N 1
ATOM 2842 C CA . LEU A 1 367 ? -20.282 1.010 18.425 1.00 88.06 367 LEU A CA 1
ATOM 2843 C C . LEU A 1 367 ? -19.298 1.109 17.245 1.00 88.06 367 LEU A C 1
ATOM 2845 O O . LEU A 1 367 ? -19.353 2.077 16.488 1.00 88.06 367 LEU A O 1
ATOM 2849 N N . VAL A 1 368 ? -18.417 0.118 17.052 1.00 87.50 368 VAL A N 1
ATOM 2850 C CA . VAL A 1 368 ? -17.537 0.039 15.869 1.00 87.50 368 VAL A CA 1
ATOM 2851 C C . VAL A 1 368 ? -18.375 0.032 14.590 1.00 87.50 368 VAL A C 1
ATOM 2853 O O . VAL A 1 368 ? -18.069 0.781 13.661 1.00 87.50 368 VAL A O 1
ATOM 2856 N N . ARG A 1 369 ? -19.445 -0.772 14.556 1.00 85.56 369 ARG A N 1
ATOM 2857 C CA . ARG A 1 369 ? -20.350 -0.883 13.405 1.00 85.56 369 ARG A CA 1
ATOM 2858 C C . ARG A 1 369 ? -21.102 0.421 13.150 1.00 85.56 369 ARG A C 1
ATOM 2860 O O . ARG A 1 369 ? -21.055 0.937 12.040 1.00 85.56 369 ARG A O 1
ATOM 2867 N N . GLU A 1 370 ? -21.724 0.988 14.181 1.00 87.31 370 GLU A N 1
ATOM 2868 C CA . GLU A 1 370 ? -22.486 2.238 14.081 1.00 87.31 370 GLU A CA 1
ATOM 2869 C C . GLU A 1 370 ? -21.623 3.405 13.586 1.00 87.31 370 GLU A C 1
ATOM 2871 O O . GLU A 1 370 ? -22.005 4.114 12.654 1.00 87.31 370 GLU A O 1
ATOM 2876 N N . VAL A 1 371 ? -20.430 3.583 14.166 1.00 87.44 371 VAL A N 1
ATOM 2877 C CA . VAL A 1 371 ? -19.494 4.631 13.738 1.00 87.44 371 VAL A CA 1
ATOM 2878 C C . VAL A 1 371 ? -18.984 4.359 12.323 1.00 87.44 371 VAL A C 1
ATOM 2880 O O . VAL A 1 371 ? -18.904 5.288 11.521 1.00 87.44 371 VAL A O 1
ATOM 2883 N N . GLY A 1 372 ? -18.670 3.103 11.993 1.00 84.50 372 GLY A N 1
ATOM 2884 C CA . GLY A 1 372 ? -18.192 2.699 10.670 1.00 84.50 372 GLY A CA 1
ATOM 2885 C C . GLY A 1 372 ? -19.193 2.966 9.551 1.00 84.50 372 GLY A C 1
ATOM 2886 O O . GLY A 1 372 ? -18.821 3.565 8.540 1.00 84.50 372 GLY A O 1
ATOM 2887 N N . ASP A 1 373 ? -20.459 2.608 9.762 1.00 82.06 373 ASP A N 1
ATOM 2888 C CA . ASP A 1 373 ? -21.543 2.792 8.791 1.00 82.06 373 ASP A CA 1
ATOM 2889 C C . ASP A 1 373 ? -21.810 4.272 8.480 1.00 82.06 373 ASP A C 1
ATOM 2891 O O . ASP A 1 373 ? -22.308 4.614 7.404 1.00 82.06 373 ASP A O 1
ATOM 2895 N N . ARG A 1 374 ? -21.482 5.172 9.416 1.00 83.06 374 ARG A N 1
ATOM 2896 C CA . ARG A 1 374 ? -21.691 6.621 9.275 1.00 83.06 374 ARG A CA 1
ATOM 2897 C C . ARG A 1 374 ? -20.439 7.399 8.912 1.00 83.06 374 ARG A C 1
ATOM 2899 O O . ARG A 1 374 ? -20.538 8.586 8.604 1.00 83.06 374 ARG A O 1
ATOM 2906 N N . LEU A 1 375 ? -19.269 6.765 8.904 1.00 81.88 375 LEU A N 1
ATOM 2907 C CA . LEU A 1 375 ? -18.024 7.462 8.625 1.00 81.88 375 LEU A CA 1
ATOM 2908 C C . LEU A 1 375 ? -17.922 7.797 7.124 1.00 81.88 375 LEU A C 1
ATOM 2910 O O . LEU A 1 375 ? -17.787 6.892 6.295 1.00 81.88 375 LEU A O 1
ATOM 2914 N N . PRO A 1 376 ? -17.912 9.086 6.731 1.00 76.44 376 PRO A N 1
ATOM 2915 C CA . PRO A 1 376 ? -17.914 9.483 5.322 1.00 76.44 376 PRO A CA 1
ATOM 2916 C C . PRO A 1 376 ? -16.576 9.223 4.621 1.00 76.44 376 PRO A C 1
ATOM 2918 O O . PRO A 1 376 ? -16.515 9.204 3.391 1.00 76.44 376 PRO A O 1
ATOM 2921 N N . VAL A 1 377 ? -15.517 8.978 5.395 1.00 78.88 377 VAL A N 1
ATOM 2922 C CA . VAL A 1 377 ? -14.177 8.647 4.910 1.00 78.88 377 VAL A CA 1
ATOM 2923 C C . VAL A 1 377 ? -13.773 7.243 5.345 1.00 78.88 377 VAL A C 1
ATOM 2925 O O . VAL A 1 377 ? -14.153 6.792 6.423 1.00 78.88 377 VAL A O 1
ATOM 2928 N N . PRO A 1 378 ? -13.018 6.511 4.523 1.00 77.69 378 PRO A N 1
ATOM 2929 C CA . PRO A 1 378 ? -12.545 5.201 4.919 1.00 77.69 378 PRO A CA 1
ATOM 2930 C C . PRO A 1 378 ? -11.376 5.313 5.900 1.00 77.69 378 PRO A C 1
ATOM 2932 O O . PRO A 1 378 ? -10.316 5.843 5.563 1.00 77.69 378 PRO A O 1
ATOM 2935 N N . ALA A 1 379 ? -11.544 4.756 7.095 1.00 85.94 379 ALA A N 1
ATOM 2936 C CA . ALA A 1 379 ? -10.568 4.877 8.169 1.00 85.94 379 ALA A CA 1
ATOM 2937 C C . ALA A 1 379 ? -10.574 3.630 9.073 1.00 85.94 379 ALA A C 1
ATOM 2939 O O . ALA A 1 379 ? -11.627 3.010 9.231 1.00 85.94 379 ALA A O 1
ATOM 2940 N N . PRO A 1 380 ? -9.420 3.226 9.640 1.00 88.56 380 PRO A N 1
ATOM 2941 C CA . PRO A 1 380 ? -9.380 2.191 10.669 1.00 88.56 380 PRO A CA 1
ATOM 2942 C C . PRO A 1 380 ? -10.166 2.623 11.913 1.00 88.56 380 PRO A C 1
ATOM 2944 O O . PRO A 1 380 ? -9.981 3.741 12.397 1.00 88.56 380 PRO A O 1
ATOM 2947 N N . ILE A 1 381 ? -10.999 1.726 12.441 1.00 89.25 381 ILE A N 1
ATOM 2948 C CA . ILE A 1 381 ? -11.752 1.920 13.684 1.00 89.25 381 ILE A CA 1
ATOM 2949 C C . ILE A 1 381 ? -11.356 0.802 14.629 1.00 89.25 381 ILE A C 1
ATOM 2951 O O . ILE A 1 381 ? -11.417 -0.365 14.257 1.00 89.25 381 ILE A O 1
ATOM 2955 N N . VAL A 1 382 ? -10.939 1.160 15.838 1.00 87.56 382 VAL A N 1
ATOM 2956 C CA . VAL A 1 382 ? -10.464 0.189 16.822 1.00 87.56 382 VAL A CA 1
ATOM 2957 C C . VAL A 1 382 ? -11.093 0.419 18.189 1.00 87.56 382 VAL A C 1
ATOM 2959 O O . VAL A 1 382 ? -11.296 1.572 18.572 1.00 87.56 382 VAL A O 1
ATOM 2962 N N . PRO A 1 383 ? -11.370 -0.645 18.961 1.00 85.06 383 PRO A N 1
ATOM 2963 C CA . PRO A 1 383 ? -11.695 -0.530 20.379 1.00 85.06 383 PRO A CA 1
ATOM 2964 C C . PRO A 1 383 ? -10.697 0.352 21.144 1.00 85.06 383 PRO A C 1
ATOM 2966 O O . PRO A 1 383 ? -9.480 0.170 21.043 1.00 85.06 383 PRO A O 1
ATOM 2969 N N . TRP A 1 384 ? -11.202 1.298 21.939 1.00 84.62 384 TRP A N 1
ATOM 2970 C CA . TRP A 1 384 ? -10.375 2.263 22.664 1.00 84.62 384 TRP A CA 1
ATOM 2971 C C . TRP A 1 384 ? -10.995 2.704 23.988 1.00 84.62 384 TRP A C 1
ATOM 2973 O O . TRP A 1 384 ? -12.054 3.321 24.020 1.00 84.62 384 TRP A O 1
ATOM 2983 N N . GLU A 1 385 ? -10.305 2.421 25.094 1.00 80.44 385 GLU A N 1
ATOM 2984 C CA . GLU A 1 385 ? -10.740 2.737 26.463 1.00 80.44 385 GLU A CA 1
ATOM 2985 C C . GLU A 1 385 ? -12.202 2.351 26.769 1.00 80.44 385 GLU A C 1
ATOM 2987 O O . GLU A 1 385 ? -12.462 1.204 27.124 1.00 80.44 385 GLU A O 1
ATOM 2992 N N . LYS A 1 386 ? -13.134 3.312 26.682 1.00 78.69 386 LYS A N 1
ATOM 2993 C CA . LYS A 1 386 ? -14.578 3.167 26.948 1.00 78.69 386 LYS A CA 1
ATOM 2994 C C . LYS A 1 386 ? -15.440 3.241 25.676 1.00 78.69 386 LYS A C 1
ATOM 2996 O O . LYS A 1 386 ? -16.651 3.412 25.775 1.00 78.69 386 LYS A O 1
ATOM 3001 N N . GLY A 1 387 ? -14.829 3.169 24.501 1.00 88.94 387 GLY A N 1
ATOM 3002 C CA . GLY A 1 387 ? -15.499 3.295 23.213 1.00 88.94 387 GLY A CA 1
ATOM 3003 C C . GLY A 1 387 ? -14.590 2.855 22.071 1.00 88.94 387 GLY A C 1
ATOM 3004 O O . GLY A 1 387 ? -14.008 1.771 22.125 1.00 88.94 387 GLY A O 1
ATOM 3005 N N . VAL A 1 388 ? -14.469 3.692 21.044 1.00 91.38 388 VAL A N 1
ATOM 3006 C CA . VAL A 1 388 ? -13.678 3.427 19.838 1.00 91.38 388 VAL A CA 1
ATOM 3007 C C . VAL A 1 388 ? -12.799 4.616 19.464 1.00 91.38 388 VAL A C 1
ATOM 3009 O O . VAL A 1 388 ? -13.089 5.765 19.799 1.00 91.38 388 VAL A O 1
ATOM 3012 N N . LEU A 1 389 ? -11.728 4.324 18.735 1.00 91.94 389 LEU A N 1
ATOM 3013 C CA . LEU A 1 389 ? -10.810 5.286 18.148 1.00 91.94 389 LEU A CA 1
ATOM 3014 C C . LEU A 1 389 ? -10.811 5.109 16.630 1.00 91.94 389 LEU A C 1
ATOM 3016 O O . LEU A 1 389 ? -10.472 4.046 16.114 1.00 91.94 389 LEU A O 1
ATOM 3020 N N . VAL A 1 390 ? -11.178 6.167 15.919 1.00 92.25 390 VAL A N 1
ATOM 3021 C CA . VAL A 1 390 ? -11.147 6.253 14.459 1.00 92.25 390 VAL A CA 1
ATOM 3022 C C . VAL A 1 390 ? -9.860 6.953 14.055 1.00 92.25 390 VAL A C 1
ATOM 3024 O O . VAL A 1 390 ? -9.670 8.126 14.368 1.00 92.25 390 VAL A O 1
ATOM 3027 N N . LEU A 1 391 ? -8.972 6.257 13.357 1.00 91.69 391 LEU A N 1
ATOM 3028 C CA . LEU A 1 391 ? -7.730 6.826 12.843 1.00 91.69 391 LEU A CA 1
ATOM 3029 C C . LEU A 1 391 ? -7.986 7.460 11.477 1.00 91.69 391 LEU A C 1
ATOM 3031 O O . LEU A 1 391 ? -8.479 6.783 10.585 1.00 91.69 391 LEU A O 1
ATOM 3035 N N . LEU A 1 392 ? -7.633 8.731 11.282 1.00 90.44 392 LEU A N 1
ATOM 3036 C CA . LEU A 1 392 ? -7.956 9.487 10.067 1.00 90.44 392 LEU A CA 1
ATOM 3037 C C . LEU A 1 392 ? -6.704 9.769 9.218 1.00 90.44 392 LEU A C 1
ATOM 3039 O O . LEU A 1 392 ? -6.178 10.888 9.223 1.00 90.44 392 LEU A O 1
ATOM 304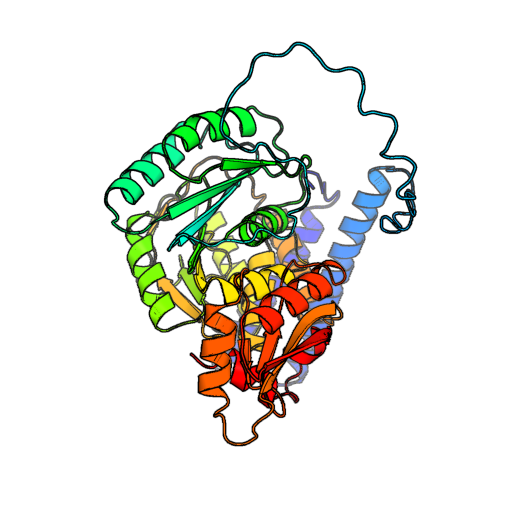3 N N . PRO A 1 393 ? -6.182 8.768 8.485 1.00 89.50 393 PRO A N 1
ATOM 3044 C CA . PRO A 1 393 ? -5.041 8.975 7.609 1.00 89.50 393 PRO A CA 1
ATOM 3045 C C . PRO A 1 393 ? -5.372 9.993 6.516 1.00 89.50 393 PRO A C 1
ATOM 3047 O O . PRO A 1 393 ? -6.438 9.961 5.912 1.00 89.50 393 PRO A O 1
ATOM 3050 N N . PHE A 1 394 ? -4.411 10.876 6.249 1.00 88.38 394 PHE A N 1
ATOM 3051 C CA . PHE A 1 394 ? -4.475 11.941 5.236 1.00 88.38 394 PHE A CA 1
ATOM 3052 C C . PHE A 1 394 ? -5.513 13.044 5.485 1.00 88.38 394 PHE A C 1
ATOM 3054 O O . PHE A 1 394 ? -5.634 13.931 4.647 1.00 88.38 394 PHE A O 1
ATOM 3061 N N . ILE A 1 395 ? -6.189 13.042 6.636 1.00 84.25 395 ILE A N 1
ATOM 3062 C CA . ILE A 1 395 ? -7.091 14.121 7.047 1.00 84.25 395 ILE A CA 1
ATOM 3063 C C . ILE A 1 395 ? -6.338 15.091 7.959 1.00 84.25 395 ILE A C 1
ATOM 3065 O O . ILE A 1 395 ? -5.626 14.676 8.879 1.00 84.25 395 ILE A O 1
ATOM 3069 N N . GLU A 1 396 ? -6.467 16.392 7.697 1.00 77.12 396 GLU A N 1
ATOM 3070 C CA . GLU A 1 396 ? -5.862 17.420 8.539 1.00 77.12 396 GLU A CA 1
ATOM 3071 C C . GLU A 1 396 ? -6.685 17.626 9.823 1.00 77.12 396 GLU A C 1
ATOM 3073 O O . GLU A 1 396 ? -7.907 17.499 9.837 1.00 77.12 396 GLU A O 1
ATOM 3078 N N . ALA A 1 397 ? -6.021 17.992 10.925 1.00 72.75 397 ALA A N 1
ATOM 3079 C CA . ALA A 1 397 ? -6.674 18.144 12.231 1.00 72.75 397 ALA A CA 1
ATOM 3080 C C . ALA A 1 397 ? -7.792 19.208 12.252 1.00 72.75 397 ALA A C 1
ATOM 3082 O O . ALA A 1 397 ? -8.672 19.164 13.111 1.00 72.75 397 ALA A O 1
ATOM 3083 N N . VAL A 1 398 ? -7.747 20.175 11.329 1.00 72.88 398 VAL A N 1
ATOM 3084 C CA . VAL A 1 398 ? -8.789 21.198 11.181 1.00 72.88 398 VAL A CA 1
ATOM 3085 C C . VAL A 1 398 ? -10.107 20.582 10.703 1.00 72.88 398 VAL A C 1
ATOM 3087 O O . VAL A 1 398 ? -11.146 20.854 11.305 1.00 72.88 398 VAL A O 1
ATOM 3090 N N . ASP A 1 399 ? -10.039 19.672 9.729 1.00 80.06 399 ASP A N 1
ATOM 3091 C CA . ASP A 1 399 ? -11.193 18.989 9.136 1.00 80.06 399 ASP A CA 1
ATOM 3092 C C . ASP A 1 399 ? -11.812 17.971 10.104 1.00 80.06 399 ASP A C 1
ATOM 3094 O O . ASP A 1 399 ? -13.005 17.671 10.044 1.00 80.06 399 ASP A O 1
ATOM 3098 N N . THR A 1 400 ? -11.019 17.467 11.055 1.00 81.88 400 THR A N 1
ATOM 3099 C CA . THR A 1 400 ? -11.465 16.511 12.076 1.00 81.88 400 THR A CA 1
ATOM 3100 C C . THR A 1 400 ? -12.611 17.049 12.931 1.00 81.88 400 THR A C 1
ATOM 3102 O O . THR A 1 400 ? -13.471 16.278 13.351 1.00 81.88 400 THR A O 1
ATOM 3105 N N . ASN A 1 401 ? -12.660 18.361 13.189 1.00 84.12 401 ASN A N 1
ATOM 3106 C CA . ASN A 1 401 ? -13.751 18.956 13.967 1.00 84.12 401 ASN A CA 1
ATOM 3107 C C . ASN A 1 401 ? -15.083 18.891 13.221 1.00 84.12 401 ASN A C 1
ATOM 3109 O O . ASN A 1 401 ? -16.110 18.585 13.823 1.00 84.12 401 ASN A O 1
ATOM 3113 N N . ASP A 1 402 ? -15.066 19.184 11.924 1.00 83.38 402 ASP A N 1
ATOM 3114 C CA . ASP A 1 402 ? -16.270 19.142 11.101 1.00 83.38 402 ASP A CA 1
ATOM 3115 C C . ASP A 1 402 ? -16.723 17.694 10.906 1.00 83.38 402 ASP A C 1
ATOM 3117 O O . ASP A 1 402 ? -17.907 17.395 11.056 1.00 83.38 402 ASP A O 1
ATOM 3121 N N . LEU A 1 403 ? -15.773 16.777 10.704 1.00 83.69 403 LEU A N 1
ATOM 3122 C CA . LEU A 1 403 ? -16.046 15.346 10.638 1.00 83.69 403 LEU A CA 1
ATOM 3123 C C . LEU A 1 403 ? -16.670 14.809 11.934 1.00 83.69 403 LEU A C 1
ATOM 3125 O O . LEU A 1 403 ? -17.646 14.066 11.871 1.00 83.69 403 LEU A O 1
ATOM 3129 N N . ALA A 1 404 ? -16.157 15.210 13.102 1.00 86.56 404 ALA A N 1
ATOM 3130 C CA . ALA A 1 404 ? -16.722 14.811 14.390 1.00 86.56 404 ALA A CA 1
ATOM 3131 C C . ALA A 1 404 ? -18.187 15.238 14.526 1.00 86.56 404 ALA A C 1
ATOM 3133 O O . ALA A 1 404 ? -19.017 14.430 14.930 1.00 86.56 404 ALA A O 1
ATOM 3134 N N . ARG A 1 405 ? -18.515 16.478 14.130 1.00 85.06 405 ARG A N 1
ATOM 3135 C CA . ARG A 1 405 ? -19.899 16.976 14.168 1.00 85.06 405 ARG A CA 1
ATOM 3136 C C . ARG A 1 405 ? -20.814 16.197 13.231 1.00 85.06 405 ARG A C 1
ATOM 3138 O O . ARG A 1 405 ? -21.935 15.903 13.621 1.00 85.06 405 ARG A O 1
ATOM 3145 N N . VAL A 1 406 ? -20.352 15.872 12.022 1.00 83.38 406 VAL A N 1
ATOM 3146 C CA . VAL A 1 406 ? -21.137 15.084 11.057 1.00 83.38 406 VAL A CA 1
ATOM 3147 C C . VAL A 1 406 ? -21.437 13.693 11.615 1.00 83.38 406 VAL A C 1
ATOM 3149 O O . VAL A 1 406 ? -22.586 13.269 11.598 1.00 83.38 406 VAL A O 1
ATOM 3152 N N . VAL A 1 407 ? -20.428 13.006 12.158 1.00 83.69 407 VAL A N 1
ATOM 3153 C CA . VAL A 1 407 ? -20.604 11.658 12.723 1.00 83.69 407 VAL A CA 1
ATOM 3154 C C . VAL A 1 407 ? -21.504 11.688 13.964 1.00 83.69 407 VAL A C 1
ATOM 3156 O O . VAL A 1 407 ? -22.381 10.842 14.093 1.00 83.69 407 VAL A O 1
ATOM 3159 N N . GLU A 1 408 ? -21.330 12.667 14.858 1.00 86.75 408 GLU A N 1
ATOM 3160 C CA . GLU A 1 408 ? -22.152 12.804 16.071 1.00 86.75 408 GLU A CA 1
ATOM 3161 C C . GLU A 1 408 ? -23.619 13.138 15.757 1.00 86.75 408 GLU A C 1
ATOM 3163 O O . GLU A 1 408 ? -24.517 12.634 16.421 1.00 86.75 408 GLU A O 1
ATOM 3168 N N . GLN A 1 409 ? -23.891 13.962 14.738 1.00 85.00 409 GLN A N 1
ATOM 3169 C CA . GLN A 1 409 ? -25.262 14.326 14.349 1.00 85.00 409 GLN A CA 1
ATOM 3170 C C . GLN A 1 409 ? -26.082 13.139 13.831 1.00 85.00 409 GLN A C 1
ATOM 3172 O O . GLN A 1 409 ? -27.303 13.127 13.994 1.00 85.00 409 GLN A O 1
ATOM 3177 N N . ASP A 1 410 ? -25.419 12.155 13.227 1.00 79.19 410 ASP A N 1
ATOM 3178 C CA . ASP A 1 410 ? -26.063 11.008 12.589 1.00 79.19 410 ASP A CA 1
ATOM 3179 C C . ASP A 1 410 ? -26.205 9.787 13.520 1.00 79.19 410 ASP A C 1
ATOM 3181 O O . ASP A 1 410 ? -26.784 8.775 13.107 1.00 79.19 410 ASP A O 1
ATOM 3185 N N . LEU A 1 411 ? -25.703 9.872 14.760 1.00 83.88 411 LEU A N 1
ATOM 3186 C CA . LEU A 1 411 ? -25.680 8.782 15.738 1.00 83.88 411 LEU A CA 1
ATOM 3187 C C . LEU A 1 411 ? -26.357 9.191 17.053 1.00 83.88 411 LEU A C 1
ATOM 3189 O O . LEU A 1 411 ? -25.870 10.050 17.787 1.00 83.88 411 LEU A O 1
ATOM 3193 N N . ASP A 1 412 ? -27.475 8.543 17.390 1.00 85.12 412 ASP A N 1
ATOM 3194 C CA . ASP A 1 412 ? -28.170 8.806 18.654 1.00 85.12 412 ASP A CA 1
ATOM 3195 C C . ASP A 1 412 ? -27.381 8.235 19.842 1.00 85.12 412 ASP A C 1
ATOM 3197 O O . ASP A 1 412 ? -26.861 7.125 19.793 1.00 85.12 412 ASP A O 1
ATOM 3201 N N . GLY A 1 413 ? -27.267 9.004 20.923 1.00 87.50 413 GLY A N 1
ATOM 3202 C CA . GLY A 1 413 ? -26.569 8.571 22.137 1.00 87.50 413 GLY A CA 1
ATOM 3203 C C . GLY A 1 413 ? -25.040 8.449 22.041 1.00 87.50 413 GLY A C 1
ATOM 3204 O O . GLY A 1 413 ? -24.413 8.220 23.079 1.00 87.50 413 GLY A O 1
ATOM 3205 N N . VAL A 1 414 ? -24.420 8.655 20.875 1.00 90.50 414 VAL A N 1
ATOM 3206 C CA . VAL A 1 414 ? -22.958 8.642 20.691 1.00 90.50 414 VAL A CA 1
ATOM 3207 C C . VAL A 1 414 ? -22.388 10.051 20.858 1.00 90.50 414 VAL A C 1
ATOM 3209 O O . VAL A 1 414 ? -22.966 11.033 20.410 1.00 90.50 414 VAL A O 1
ATOM 3212 N N . LEU A 1 415 ? -21.251 10.161 21.541 1.00 91.69 415 LEU A N 1
ATOM 3213 C CA . LEU A 1 415 ? -20.463 11.386 21.654 1.00 91.69 415 LEU A CA 1
ATOM 3214 C C . LEU A 1 415 ? -19.162 11.197 20.880 1.00 91.69 415 LEU A C 1
ATOM 3216 O O . LEU A 1 415 ? -18.517 10.159 21.031 1.00 91.69 415 LEU A O 1
ATOM 3220 N N . VAL A 1 416 ? -18.765 12.197 20.090 1.00 92.50 416 VAL A N 1
ATOM 3221 C CA . VAL A 1 416 ? -17.556 12.141 19.258 1.00 92.50 416 VAL A CA 1
ATOM 3222 C C . VAL A 1 416 ? -16.638 13.310 19.592 1.00 92.50 416 VAL A C 1
ATOM 3224 O O . VAL A 1 416 ? -17.054 14.464 19.645 1.00 92.50 416 VAL A O 1
ATOM 3227 N N . ARG A 1 417 ? -15.355 13.023 19.810 1.00 92.75 417 ARG A N 1
ATOM 3228 C CA . ARG A 1 417 ? -14.341 14.014 20.165 1.00 92.75 417 ARG A CA 1
ATOM 3229 C C . ARG A 1 417 ? -13.124 13.925 19.243 1.00 92.75 417 ARG A C 1
ATOM 3231 O O . ARG A 1 417 ? -12.468 12.884 19.208 1.00 92.75 417 ARG A O 1
ATOM 3238 N N . PRO A 1 418 ? -12.750 15.026 18.570 1.00 92.44 418 PRO A N 1
ATOM 3239 C CA . PRO A 1 418 ? -11.465 15.150 17.891 1.00 92.44 418 PRO A CA 1
ATOM 3240 C C . PRO A 1 418 ? -10.288 14.934 18.842 1.00 92.44 418 PRO A C 1
ATOM 3242 O O . PRO A 1 418 ? -10.237 15.511 19.930 1.00 92.44 418 PRO A O 1
ATOM 3245 N N . THR A 1 419 ? -9.313 14.143 18.412 1.00 91.44 419 THR A N 1
ATOM 3246 C CA . THR A 1 419 ? -8.061 13.920 19.135 1.00 91.44 419 THR A CA 1
ATOM 3247 C C . THR A 1 419 ? -6.895 13.755 18.156 1.00 91.44 419 THR A C 1
ATOM 3249 O O . THR A 1 419 ? -7.053 13.809 16.933 1.00 91.44 419 THR A O 1
ATOM 3252 N N . THR A 1 420 ? -5.693 13.570 18.692 1.00 88.94 420 THR A N 1
ATOM 3253 C CA . THR A 1 420 ? -4.502 13.235 17.907 1.00 88.94 420 THR A CA 1
ATOM 3254 C C . THR A 1 420 ? -3.754 12.089 18.556 1.00 88.94 420 THR A C 1
ATOM 3256 O O . THR A 1 420 ? -3.553 12.093 19.770 1.00 88.94 420 THR A O 1
ATOM 3259 N N . VAL A 1 421 ? -3.281 11.159 17.736 1.00 86.81 421 VAL A N 1
ATOM 3260 C CA . VAL A 1 421 ? -2.493 10.000 18.154 1.00 86.81 421 VAL A CA 1
ATOM 3261 C C . VAL A 1 421 ? -1.062 10.190 17.668 1.00 86.81 421 VAL A C 1
ATOM 3263 O O . VAL A 1 421 ? -0.834 10.577 16.522 1.00 86.81 421 VAL A O 1
ATOM 3266 N N . ASP A 1 422 ? -0.080 9.936 18.530 1.00 85.38 422 ASP A N 1
ATOM 3267 C CA . ASP A 1 422 ? 1.314 9.850 18.094 1.00 85.38 422 ASP A CA 1
ATOM 3268 C C . ASP A 1 422 ? 1.526 8.518 17.372 1.00 85.38 422 ASP A C 1
ATOM 3270 O O . ASP A 1 422 ? 1.310 7.454 17.956 1.00 85.38 422 ASP A O 1
ATOM 3274 N N . ALA A 1 423 ? 1.974 8.556 16.119 1.00 79.19 423 ALA A N 1
ATOM 3275 C CA . ALA A 1 423 ? 2.281 7.362 15.345 1.00 79.19 423 ALA A CA 1
ATOM 3276 C C . ALA A 1 423 ? 3.301 6.453 16.043 1.00 79.19 423 ALA A C 1
ATOM 3278 O O . ALA A 1 423 ? 3.253 5.234 15.882 1.00 79.19 423 ALA A O 1
ATOM 3279 N N . GLY A 1 424 ? 4.190 7.018 16.868 1.00 78.00 424 GLY A N 1
ATOM 3280 C CA . GLY A 1 424 ? 5.102 6.239 17.701 1.00 78.00 424 GLY A CA 1
ATOM 3281 C C . GLY A 1 424 ? 4.372 5.268 18.630 1.00 78.00 424 GLY A C 1
ATOM 3282 O O . GLY A 1 424 ? 4.816 4.135 18.789 1.00 78.00 424 GLY A O 1
ATOM 3283 N N . SER A 1 425 ? 3.214 5.666 19.166 1.00 77.56 425 SER A N 1
ATOM 3284 C CA . SER A 1 425 ? 2.393 4.831 20.053 1.00 77.56 425 SER A CA 1
ATOM 3285 C C . SER A 1 425 ? 1.689 3.673 19.337 1.00 77.56 425 SER A C 1
ATOM 3287 O O . SER A 1 425 ? 1.384 2.673 19.986 1.00 77.56 425 SER A O 1
ATOM 3289 N N . LEU A 1 426 ? 1.473 3.776 18.016 1.00 74.12 426 LEU A N 1
ATOM 3290 C CA . LEU A 1 426 ? 0.964 2.680 17.175 1.00 74.12 426 LEU A CA 1
ATOM 3291 C C . LEU A 1 426 ? 2.014 1.577 16.997 1.00 74.12 426 LEU A C 1
ATOM 3293 O O . LEU A 1 426 ? 1.676 0.416 16.791 1.00 74.12 426 LEU A O 1
ATOM 3297 N N . LEU A 1 427 ? 3.293 1.953 17.061 1.00 72.44 427 LEU A N 1
ATOM 3298 C CA . LEU A 1 427 ? 4.432 1.074 16.804 1.00 72.44 427 LEU A CA 1
ATOM 3299 C C . LEU A 1 427 ? 5.177 0.677 18.080 1.00 72.44 427 LEU A C 1
ATOM 3301 O O . LEU A 1 427 ? 6.198 -0.010 17.989 1.00 72.44 427 LEU A O 1
ATOM 3305 N N . ASP A 1 428 ? 4.718 1.142 19.244 1.00 73.25 428 ASP A N 1
ATOM 3306 C CA . ASP A 1 428 ? 5.290 0.801 20.540 1.00 73.25 428 ASP A CA 1
ATOM 3307 C C . ASP A 1 428 ? 4.877 -0.633 20.908 1.00 73.25 428 ASP A C 1
ATOM 3309 O O . ASP A 1 428 ? 3.684 -0.903 21.096 1.00 73.25 428 ASP A O 1
ATOM 3313 N N . PRO A 1 429 ? 5.832 -1.572 21.044 1.00 64.75 429 PRO A N 1
ATOM 3314 C CA . PRO A 1 429 ? 5.519 -2.943 21.418 1.00 64.75 429 PRO A CA 1
ATOM 3315 C C . PRO A 1 429 ? 4.801 -3.064 22.762 1.00 64.75 429 PRO A C 1
ATOM 3317 O O . PRO A 1 429 ? 4.059 -4.020 22.944 1.00 64.75 429 PRO A O 1
ATOM 3320 N N . SER A 1 430 ? 4.991 -2.109 23.679 1.00 64.25 430 SER A N 1
ATOM 3321 C CA . SER A 1 430 ? 4.333 -2.096 24.988 1.00 64.25 430 SER A CA 1
ATOM 3322 C C . SER A 1 430 ? 2.854 -1.701 24.919 1.00 64.25 430 SER A C 1
ATOM 3324 O O . SER A 1 430 ? 2.084 -2.032 25.824 1.00 64.25 430 SER A O 1
ATOM 3326 N N . ASN A 1 431 ? 2.414 -1.070 23.824 1.00 69.38 431 ASN A N 1
ATOM 3327 C CA . ASN A 1 431 ? 1.023 -0.680 23.606 1.00 69.38 431 ASN A CA 1
ATOM 3328 C C . ASN A 1 431 ? 0.205 -1.824 22.979 1.00 69.38 431 ASN A C 1
ATOM 3330 O O . ASN A 1 431 ? -0.405 -1.697 21.915 1.00 69.38 431 ASN A O 1
ATOM 3334 N N . HIS A 1 432 ? 0.201 -2.976 23.658 1.00 63.81 432 HIS A N 1
ATOM 3335 C CA . HIS A 1 432 ? -0.420 -4.210 23.171 1.00 63.81 432 HIS A CA 1
ATOM 3336 C C . HIS A 1 432 ? -1.908 -4.055 22.832 1.00 63.81 432 HIS A C 1
ATOM 3338 O O . HIS A 1 432 ? -2.386 -4.732 21.928 1.00 63.81 432 HIS A O 1
ATOM 3344 N N . ARG A 1 433 ? -2.640 -3.167 23.519 1.00 68.06 433 ARG A N 1
ATOM 3345 C CA . ARG A 1 433 ? -4.078 -2.960 23.280 1.00 68.06 433 ARG A CA 1
ATOM 3346 C C . ARG A 1 433 ? -4.355 -2.368 21.904 1.00 68.06 433 ARG A C 1
ATOM 3348 O O . ARG A 1 433 ? -5.147 -2.939 21.168 1.00 68.06 433 ARG A O 1
ATOM 3355 N N . LEU A 1 434 ? -3.681 -1.273 21.550 1.00 70.12 434 LEU A N 1
ATOM 3356 C CA . LEU A 1 434 ? -3.888 -0.599 20.266 1.00 70.12 434 LEU A CA 1
ATOM 3357 C C . LEU A 1 434 ? -3.477 -1.492 19.095 1.00 70.12 434 LEU A C 1
ATOM 3359 O O . LEU A 1 434 ? -4.181 -1.569 18.096 1.00 70.12 434 LEU A O 1
ATOM 3363 N N . ARG A 1 435 ? -2.364 -2.214 19.253 1.00 71.19 435 ARG A N 1
ATOM 3364 C CA . ARG A 1 435 ? -1.881 -3.162 18.247 1.00 71.19 435 ARG A CA 1
ATOM 3365 C C . ARG A 1 435 ? -2.834 -4.334 18.055 1.00 71.19 435 ARG A C 1
ATOM 3367 O O . ARG A 1 435 ? -3.221 -4.589 16.927 1.00 71.19 435 ARG A O 1
ATOM 3374 N N . SER A 1 436 ? -3.265 -4.975 19.144 1.00 69.69 436 SER A N 1
ATOM 3375 C CA . SER A 1 436 ? -4.214 -6.100 19.075 1.00 69.69 436 SER A CA 1
ATOM 3376 C C . SER A 1 436 ? -5.550 -5.681 18.463 1.00 69.69 436 SER A C 1
ATOM 3378 O O . SER A 1 436 ? -6.176 -6.464 17.763 1.00 69.69 436 SER A O 1
ATOM 3380 N N . ALA A 1 437 ? -5.979 -4.445 18.730 1.00 73.38 437 ALA A N 1
ATOM 3381 C CA . ALA A 1 437 ? -7.209 -3.894 18.187 1.00 73.38 437 ALA A CA 1
ATOM 3382 C C . ALA A 1 437 ? -7.087 -3.544 16.692 1.00 73.38 437 ALA A C 1
ATOM 3384 O O . ALA A 1 437 ? -8.040 -3.738 15.952 1.00 73.38 437 ALA A O 1
ATOM 3385 N N . LEU A 1 438 ? -5.921 -3.064 16.239 1.00 75.81 438 LEU A N 1
ATOM 3386 C CA . LEU A 1 438 ? -5.646 -2.807 14.819 1.00 75.81 438 LEU A CA 1
ATOM 3387 C C . LEU A 1 438 ? -5.443 -4.088 14.009 1.00 75.81 438 LEU A C 1
ATOM 3389 O O . LEU A 1 438 ? -5.804 -4.113 12.841 1.00 75.81 438 LEU A O 1
ATOM 3393 N N . SER A 1 439 ? -4.836 -5.115 14.603 1.00 66.69 439 SER A N 1
ATOM 3394 C CA . SER A 1 439 ? -4.576 -6.403 13.952 1.00 66.69 439 SER A CA 1
ATOM 3395 C C . SER A 1 439 ? -5.779 -7.348 13.972 1.00 66.69 439 SER A C 1
ATOM 3397 O O . SER A 1 439 ? -5.667 -8.470 13.483 1.00 66.69 439 SER A O 1
ATOM 3399 N N . ALA A 1 440 ? -6.880 -6.952 14.616 1.00 62.06 440 ALA A N 1
ATOM 3400 C CA . ALA A 1 440 ? -8.106 -7.733 14.617 1.00 62.06 440 ALA A CA 1
ATOM 3401 C C . ALA A 1 440 ? -8.729 -7.728 13.201 1.00 62.06 440 ALA A C 1
ATOM 3403 O O . ALA A 1 440 ? -8.665 -6.691 12.538 1.00 62.06 440 ALA A O 1
ATOM 3404 N N . PRO A 1 441 ? -9.278 -8.869 12.740 1.00 49.75 441 PRO A N 1
ATOM 3405 C CA . PRO A 1 441 ? -9.760 -9.038 11.371 1.00 49.75 441 PRO A CA 1
ATOM 3406 C C . PRO A 1 441 ? -10.838 -8.043 10.934 1.00 49.75 441 PRO A C 1
ATOM 3408 O O . PRO A 1 441 ? -11.699 -7.682 11.769 1.00 49.75 441 PRO A O 1
#

pLDDT: mean 76.4, std 21.02, range [23.16, 98.38]

Secondary structure (DSSP, 8-state):
-TT---S-HHHHHHHHHHHHHHHHHHHHHHTT---HHHHHHHHHHHHHHHHHHHHHHHHHHHHTT--------S-----TTGGGSS-S---------S-----S-------SS--SEEEEEEESS-TTTHHHHHHHHHHHHHT-SS-EEEEEEE-S-SSTHHHHHHHHGGGSTT-EEEE-SS---HHHHHHHHHTT--SSEEEEE-TT--B-GGGHHHHHHHHHH-SEEEEESSSTT-EEES--HHHHHHHHHHHHHHHHHH----S-S--SEEEEEHHHHHHHHHH----STTHHHHHHHHHHHHT--EEEEE-EEEPPS-----HHHHHHHHHHHHHHHHH----PEEEEEEEEESSTTS-HHHHHHHHHHH-SS---EEEETTEEEEEETT--HHHHHHHHHHHHHTSTTEEEEEEEEEHHHHS-TT-HHHHHHHS--